Protein AF-0000000075841468 (afdb_homodimer)

Structure (mmCIF, N/CA/C/O backbone):
data_AF-0000000075841468-model_v1
#
loop_
_entity.id
_entity.type
_entity.pdbx_description
1 polymer 'DUF2470 domain-containing protein'
#
loop_
_atom_site.group_PDB
_atom_site.id
_atom_site.type_symbol
_atom_site.label_atom_id
_atom_site.label_alt_id
_atom_site.label_comp_id
_atom_site.label_asym_id
_atom_site.label_entity_id
_atom_site.label_seq_id
_atom_site.pdbx_PDB_ins_code
_atom_site.Cartn_x
_atom_site.Cartn_y
_atom_site.Cartn_z
_atom_site.occupancy
_atom_site.B_iso_or_equiv
_atom_site.auth_seq_id
_atom_site.auth_comp_id
_atom_site.auth_asym_id
_atom_site.auth_atom_id
_atom_site.pdbx_PDB_model_num
ATOM 1 N N . MET A 1 1 ? -6.035 83.438 5.234 1 19.59 1 MET A N 1
ATOM 2 C CA . MET A 1 1 ? -6.145 84.625 6.062 1 19.59 1 MET A CA 1
ATOM 3 C C . MET A 1 1 ? -5.141 84.625 7.211 1 19.59 1 MET A C 1
ATOM 5 O O . MET A 1 1 ? -4.605 83.562 7.535 1 19.59 1 MET A O 1
ATOM 9 N N . PRO A 1 2 ? -5.344 85.375 8.367 1 19.67 2 PRO A N 1
ATOM 10 C CA . PRO A 1 2 ? -4.59 86.125 9.367 1 19.67 2 PRO A CA 1
ATOM 11 C C . PRO A 1 2 ? -3.98 85.25 10.445 1 19.67 2 PRO A C 1
ATOM 13 O O . PRO A 1 2 ? -4.43 84.125 10.641 1 19.67 2 PRO A O 1
ATOM 16 N N . LEU A 1 3 ? -2.938 85.688 11.266 1 21.2 3 LEU A N 1
ATOM 17 C CA . LEU A 1 3 ? -1.653 85.75 11.953 1 21.2 3 LEU A CA 1
ATOM 18 C C . LEU A 1 3 ? -1.825 85.562 13.453 1 21.2 3 LEU A C 1
ATOM 20 O O . LEU A 1 3 ? -0.842 85.375 14.18 1 21.2 3 LEU A O 1
ATOM 24 N N . SER A 1 4 ? -3.162 85.625 14.055 1 18.38 4 SER A N 1
ATOM 25 C CA . SER A 1 4 ? -3.119 86.5 15.219 1 18.38 4 SER A CA 1
ATOM 26 C C . SER A 1 4 ? -2.5 85.812 16.422 1 18.38 4 SER A C 1
ATOM 28 O O . SER A 1 4 ? -2.57 84.625 16.531 1 18.38 4 SER A O 1
ATOM 30 N N . SER A 1 5 ? -1.875 86.438 17.547 1 19.08 5 SER A N 1
ATOM 31 C CA . SER A 1 5 ? -0.773 86.812 18.422 1 19.08 5 SER A CA 1
ATOM 32 C C . SER A 1 5 ? -1.021 86.312 19.844 1 19.08 5 SER A C 1
ATOM 34 O O . SER A 1 5 ? -0.091 86.25 20.656 1 19.08 5 SER A O 1
ATOM 36 N N . ARG A 1 6 ? -2.383 85.938 20.391 1 18.06 6 ARG A N 1
ATOM 37 C CA . ARG A 1 6 ? -2.605 86.75 21.594 1 18.06 6 ARG A CA 1
ATOM 38 C C . ARG A 1 6 ? -1.836 86.188 22.781 1 18.06 6 ARG A C 1
ATOM 40 O O . ARG A 1 6 ? -1.38 85 22.734 1 18.06 6 ARG A O 1
ATOM 47 N N . SER A 1 7 ? -2.465 86 23.969 1 17.06 7 SER A N 1
ATOM 48 C CA . SER A 1 7 ? -2.432 86.812 25.188 1 17.06 7 SER A CA 1
ATOM 49 C C . SER A 1 7 ? -1.701 86.062 26.312 1 17.06 7 SER A C 1
ATOM 51 O O . SER A 1 7 ? -1.437 84.875 26.219 1 17.06 7 SER A O 1
ATOM 53 N N . SER A 1 8 ? -2.049 86.25 27.594 1 16.56 8 SER A N 1
ATOM 54 C CA . SER A 1 8 ? -1.571 87 28.734 1 16.56 8 SER A CA 1
ATOM 55 C C . SER A 1 8 ? -1.191 86.062 29.891 1 16.56 8 SER A C 1
ATOM 57 O O . SER A 1 8 ? -0.739 86.5 30.938 1 16.56 8 SER A O 1
ATOM 59 N N . PHE A 1 9 ? -1.383 84.562 29.75 1 18.42 9 PHE A N 1
ATOM 60 C CA . PHE A 1 9 ? -1.946 84.062 31 1 18.42 9 PHE A CA 1
ATOM 61 C C . PHE A 1 9 ? -0.907 84.125 32.125 1 18.42 9 PHE A C 1
ATOM 63 O O . PHE A 1 9 ? 0.218 83.625 31.953 1 18.42 9 PHE A O 1
ATOM 70 N N . ARG A 1 10 ? -1.26 84.75 33.156 1 16.19 10 ARG A N 1
ATOM 71 C CA . ARG A 1 10 ? -0.688 85.562 34.25 1 16.19 10 ARG A CA 1
ATOM 72 C C . ARG A 1 10 ? 0.078 84.688 35.25 1 16.19 10 ARG A C 1
ATOM 74 O O . ARG A 1 10 ? 1.2 85 35.625 1 16.19 10 ARG A O 1
ATOM 81 N N . ALA A 1 11 ? -0.666 83.625 35.844 1 17.52 11 ALA A N 1
ATOM 82 C CA . ALA A 1 11 ? -0.844 83.938 37.25 1 17.52 11 ALA A CA 1
ATOM 83 C C . ALA A 1 11 ? 0.435 83.625 38.062 1 17.52 11 ALA A C 1
ATOM 85 O O . ALA A 1 11 ? 1.286 82.875 37.625 1 17.52 11 ALA A O 1
ATOM 86 N N . SER A 1 12 ? 0.323 83.875 39.312 1 17.16 12 SER A N 1
ATOM 87 C CA . SER A 1 12 ? 0.896 84.562 40.469 1 17.16 12 SER A CA 1
ATOM 88 C C . SER A 1 12 ? 1.814 83.625 41.281 1 17.16 12 SER A C 1
ATOM 90 O O . SER A 1 12 ? 1.345 82.75 41.969 1 17.16 12 SER A O 1
ATOM 92 N N . ALA A 1 13 ? 2.926 83.312 40.625 1 19.03 13 ALA A N 1
ATOM 93 C CA . ALA A 1 13 ? 3.859 82.188 40.938 1 19.03 13 ALA A CA 1
ATOM 94 C C . ALA A 1 13 ? 4.504 82.438 42.312 1 19.03 13 ALA A C 1
ATOM 96 O O . ALA A 1 13 ? 5.508 81.812 42.625 1 19.03 13 ALA A O 1
ATOM 97 N N . TRP A 1 14 ? 3.631 83.25 43.031 1 15.82 14 TRP A N 1
ATOM 98 C CA . TRP A 1 14 ? 4.535 84 43.906 1 15.82 14 TRP A CA 1
ATOM 99 C C . TRP A 1 14 ? 5.32 83.062 44.812 1 15.82 14 TRP A C 1
ATOM 101 O O . TRP A 1 14 ? 6.332 83.5 45.406 1 15.82 14 TRP A O 1
ATOM 111 N N . LEU A 1 15 ? 4.605 82 45.344 1 18.55 15 LEU A N 1
ATOM 112 C CA . LEU A 1 15 ? 4.566 82 46.812 1 18.55 15 LEU A CA 1
ATOM 113 C C . LEU A 1 15 ? 5.938 81.625 47.375 1 18.55 15 LEU A C 1
ATOM 115 O O . LEU A 1 15 ? 6.547 80.625 47 1 18.55 15 LEU A O 1
ATOM 119 N N . SER A 1 16 ? 6.484 82.5 48.125 1 17.08 16 SER A N 1
ATOM 120 C CA . SER A 1 16 ? 7.738 83.062 48.656 1 17.08 16 SER A CA 1
ATOM 121 C C . SER A 1 16 ? 8.492 82 49.469 1 17.08 16 SER A C 1
ATOM 123 O O . SER A 1 16 ? 7.941 80.938 49.812 1 17.08 16 SER A O 1
ATOM 125 N N . LEU A 1 17 ? 9.086 82.438 50.531 1 17.56 17 LEU A N 1
ATOM 126 C CA . LEU A 1 17 ? 10.484 82.625 50.906 1 17.56 17 LEU A CA 1
ATOM 127 C C . LEU A 1 17 ? 10.922 81.562 51.938 1 17.56 17 LEU A C 1
ATOM 129 O O . LEU A 1 17 ? 12.094 81.25 52 1 17.56 17 LEU A O 1
ATOM 133 N N . LEU A 1 18 ? 9.891 81.125 52.906 1 17.97 18 LEU A N 1
ATOM 134 C CA . LEU A 1 18 ? 10.422 81.375 54.25 1 17.97 18 LEU A CA 1
ATOM 135 C C . LEU A 1 18 ? 11.484 80.312 54.594 1 17.97 18 LEU A C 1
ATOM 137 O O . LEU A 1 18 ? 11.336 79.125 54.281 1 17.97 18 LEU A O 1
ATOM 141 N N . ALA A 1 19 ? 12.539 80.688 55.438 1 17.98 19 ALA A N 1
ATOM 142 C CA . ALA A 1 19 ? 13.969 80.625 55.719 1 17.98 19 ALA A CA 1
ATOM 143 C C . ALA A 1 19 ? 14.258 79.438 56.625 1 17.98 19 ALA A C 1
ATOM 145 O O . ALA A 1 19 ? 15.398 78.938 56.688 1 17.98 19 ALA A O 1
ATOM 146 N N . ALA A 1 20 ? 13.133 78.875 57.438 1 18.38 20 ALA A N 1
ATOM 147 C CA . ALA A 1 20 ? 13.68 78.812 58.781 1 18.38 20 ALA A CA 1
ATOM 148 C C . ALA A 1 20 ? 14.82 77.812 58.875 1 18.38 20 ALA A C 1
ATOM 150 O O . ALA A 1 20 ? 14.836 76.812 58.125 1 18.38 20 ALA A O 1
ATOM 151 N N . ALA A 1 21 ? 15.523 77.875 60.062 1 18.78 21 ALA A N 1
ATOM 152 C CA . ALA A 1 21 ? 16.891 77.812 60.562 1 18.78 21 ALA A CA 1
ATOM 153 C C . ALA A 1 21 ? 17.391 76.375 60.656 1 18.78 21 ALA A C 1
ATOM 155 O O . ALA A 1 21 ? 16.609 75.438 60.562 1 18.78 21 ALA A O 1
ATOM 156 N N . PRO A 1 22 ? 18 76.188 61.875 1 20.28 22 PRO A N 1
ATOM 157 C CA . PRO A 1 22 ? 19.406 75.75 62 1 20.28 22 PRO A CA 1
ATOM 158 C C . PRO A 1 22 ? 19.562 74.25 62.156 1 20.28 22 PRO A C 1
ATOM 160 O O . PRO A 1 22 ? 20.656 73.688 61.969 1 20.28 22 PRO A O 1
ATOM 163 N N . LEU A 1 23 ? 18.359 73.5 62.312 1 20.08 23 LEU A N 1
ATOM 164 C CA . LEU A 1 23 ? 18.531 72.625 63.438 1 20.08 23 LEU A CA 1
ATOM 165 C C . LEU A 1 23 ? 19.812 71.75 63.281 1 20.08 23 LEU A C 1
ATOM 167 O O . LEU A 1 23 ? 20.188 71.438 62.156 1 20.08 23 LEU A O 1
ATOM 171 N N . ASP A 1 24 ? 20.359 71.438 64.438 1 19.44 24 ASP A N 1
ATOM 172 C CA . ASP A 1 24 ? 21.625 71 65.062 1 19.44 24 ASP A CA 1
ATOM 173 C C . ASP A 1 24 ? 22.156 69.75 64.438 1 19.44 24 ASP A C 1
ATOM 175 O O . ASP A 1 24 ? 21.438 69.062 63.719 1 19.44 24 ASP A O 1
ATOM 179 N N . ALA A 1 25 ? 22.453 68.875 65.5 1 22.12 25 ALA A N 1
ATOM 180 C CA . ALA A 1 25 ? 23.797 68.438 65.812 1 22.12 25 ALA A CA 1
ATOM 181 C C . ALA A 1 25 ? 24.156 67.125 65 1 22.12 25 ALA A C 1
ATOM 183 O O . ALA A 1 25 ? 25.234 67.062 64.438 1 22.12 25 ALA A O 1
ATOM 184 N N . LEU A 1 26 ? 23.359 66.188 65.312 1 25.66 26 LEU A N 1
ATOM 185 C CA . LEU A 1 26 ? 24 65 65.938 1 25.66 26 LEU A CA 1
ATOM 186 C C . LEU A 1 26 ? 24.641 64.125 64.875 1 25.66 26 LEU A C 1
ATOM 188 O O . LEU A 1 26 ? 24.047 63.938 63.781 1 25.66 26 LEU A O 1
ATOM 192 N N . GLN A 1 27 ? 25.812 64 65 1 23.22 27 GLN A N 1
ATOM 193 C CA . GLN A 1 27 ? 26.875 63.438 64.188 1 23.22 27 GLN A CA 1
ATOM 194 C C . GLN A 1 27 ? 26.453 62.125 63.562 1 23.22 27 GLN A C 1
ATOM 196 O O . GLN A 1 27 ? 25.547 61.469 64.062 1 23.22 27 GLN A O 1
ATOM 201 N N . HIS A 1 28 ? 27.125 61.719 62.531 1 24.34 28 HIS A N 1
ATOM 202 C CA . HIS A 1 28 ? 27.203 60.938 61.281 1 24.34 28 HIS A CA 1
ATOM 203 C C . HIS A 1 28 ? 27.422 59.469 61.562 1 24.34 28 HIS A C 1
ATOM 205 O O . HIS A 1 28 ? 28.438 59.062 62.125 1 24.34 28 HIS A O 1
ATOM 211 N N . SER A 1 29 ? 26.344 59 62.25 1 22.75 29 SER A N 1
ATOM 212 C CA . SER A 1 29 ? 26.672 57.625 62.656 1 22.75 29 SER A CA 1
ATOM 213 C C . SER A 1 29 ? 27.438 56.906 61.531 1 22.75 29 SER A C 1
ATOM 215 O O . SER A 1 29 ? 27.516 57.406 60.406 1 22.75 29 SER A O 1
ATOM 217 N N . PRO A 1 30 ? 26.938 55.688 61.406 1 30.92 30 PRO A N 1
ATOM 218 C CA . PRO A 1 30 ? 27.656 54.406 61.375 1 30.92 30 PRO A CA 1
ATOM 219 C C . PRO A 1 30 ? 28.078 54 59.969 1 30.92 30 PRO A C 1
ATOM 221 O O . PRO A 1 30 ? 28.859 53.062 59.812 1 30.92 30 PRO A O 1
ATOM 224 N N . ARG A 1 31 ? 28.188 54.5 58.906 1 29.86 31 ARG A N 1
ATOM 225 C CA . ARG A 1 31 ? 27.516 53.719 57.844 1 29.86 31 ARG A CA 1
ATOM 226 C C . ARG A 1 31 ? 28.375 52.531 57.406 1 29.86 31 ARG A C 1
ATOM 228 O O . ARG A 1 31 ? 29.547 52.719 57.062 1 29.86 31 ARG A O 1
ATOM 235 N N . PRO A 1 32 ? 28 51.438 57.719 1 29.44 32 PRO A N 1
ATOM 236 C CA . PRO A 1 32 ? 28.875 50.312 57.406 1 29.44 32 PRO A CA 1
ATOM 237 C C . PRO A 1 32 ? 29.25 50.281 55.938 1 29.44 32 PRO A C 1
ATOM 239 O O . PRO A 1 32 ? 28.5 50.75 55.062 1 29.44 32 PRO A O 1
ATOM 242 N N . ALA A 1 33 ? 30.516 50.312 55.625 1 31.67 33 ALA A N 1
ATOM 243 C CA . ALA A 1 33 ? 31.125 50.312 54.312 1 31.67 33 ALA A CA 1
ATOM 244 C C . ALA A 1 33 ? 30.438 49.312 53.375 1 31.67 33 ALA A C 1
ATOM 246 O O . ALA A 1 33 ? 30.344 48.125 53.688 1 31.67 33 ALA A O 1
ATOM 247 N N . THR A 1 34 ? 29.328 49.656 52.812 1 27.55 34 THR A N 1
ATOM 248 C CA . THR A 1 34 ? 28.719 48.75 51.875 1 27.55 34 THR A CA 1
ATOM 249 C C . THR A 1 34 ? 29.734 48.219 50.875 1 27.55 34 THR A C 1
ATOM 251 O O . THR A 1 34 ? 30.375 49.031 50.188 1 27.55 34 THR A O 1
ATOM 254 N N . ARG A 1 35 ? 30.359 47.188 51.062 1 32.25 35 ARG A N 1
ATOM 255 C CA . ARG A 1 35 ? 31.234 46.562 50.094 1 32.25 35 ARG A CA 1
ATOM 256 C C . ARG A 1 35 ? 30.594 46.594 48.688 1 32.25 35 ARG A C 1
ATOM 258 O O . ARG A 1 35 ? 29.516 46.031 48.5 1 32.25 35 ARG A O 1
ATOM 265 N N . ILE A 1 36 ? 30.797 47.625 47.938 1 32.28 36 ILE A N 1
ATOM 266 C CA . ILE A 1 36 ? 30.297 47.656 46.562 1 32.28 36 ILE A CA 1
ATOM 267 C C . ILE A 1 36 ? 30.672 46.375 45.844 1 32.28 36 ILE A C 1
ATOM 269 O O . ILE A 1 36 ? 31.859 46.062 45.75 1 32.28 36 ILE A O 1
ATOM 273 N N . ALA A 1 37 ? 29.859 45.406 45.906 1 36.47 37 ALA A N 1
ATOM 274 C CA . ALA A 1 37 ? 30.078 44.219 45.094 1 36.47 37 ALA A CA 1
ATOM 275 C C . ALA A 1 37 ? 30.469 44.625 43.656 1 36.47 37 ALA A C 1
ATOM 277 O O . ALA A 1 37 ? 30.031 45.656 43.156 1 36.47 37 ALA A O 1
ATOM 278 N N . PRO A 1 38 ? 31.688 44.25 43.219 1 35.31 38 PRO A N 1
ATOM 279 C CA . PRO A 1 38 ? 32.031 44.625 41.844 1 35.31 38 PRO A CA 1
ATOM 280 C C . PRO A 1 38 ? 30.844 44.562 40.875 1 35.31 38 PRO A C 1
ATOM 282 O O . PRO A 1 38 ? 29.891 43.812 41.125 1 35.31 38 PRO A O 1
ATOM 285 N N . PRO A 1 39 ? 30.578 45.719 40.25 1 30.16 39 PRO A N 1
ATOM 286 C CA . PRO A 1 39 ? 29.422 45.562 39.375 1 30.16 39 PRO A CA 1
ATOM 287 C C . PRO A 1 39 ? 29.406 44.219 38.656 1 30.16 39 PRO A C 1
ATOM 289 O O . PRO A 1 39 ? 30.469 43.656 38.344 1 30.16 39 PRO A O 1
ATOM 292 N N . ARG A 1 40 ? 28.547 43.312 39.094 1 31.27 40 ARG A N 1
ATOM 293 C CA . ARG A 1 40 ? 28.344 42.125 38.25 1 31.27 40 ARG A CA 1
ATOM 294 C C . ARG A 1 40 ? 28.312 42.5 36.781 1 31.27 40 ARG A C 1
ATOM 296 O O . ARG A 1 40 ? 27.594 43.406 36.375 1 31.27 40 ARG A O 1
ATOM 303 N N . CYS A 1 41 ? 29.422 42.312 36.031 1 30.8 41 CYS A N 1
ATOM 304 C CA . CYS A 1 41 ? 29.281 42.375 34.594 1 30.8 41 CYS A CA 1
ATOM 305 C C . CYS A 1 41 ? 27.953 41.75 34.156 1 30.8 41 CYS A C 1
ATOM 307 O O . CYS A 1 41 ? 27.75 40.562 34.312 1 30.8 41 CYS A O 1
ATOM 309 N N . VAL A 1 42 ? 26.891 42.562 34.5 1 31.8 42 VAL A N 1
ATOM 310 C CA . VAL A 1 42 ? 25.734 41.969 33.781 1 31.8 42 VAL A CA 1
ATOM 311 C C . VAL A 1 42 ? 26.156 41.531 32.375 1 31.8 42 VAL A C 1
ATOM 313 O O . VAL A 1 42 ? 26.5 42.375 31.547 1 31.8 42 VAL A O 1
ATOM 316 N N . ALA A 1 43 ? 26.906 40.469 32.281 1 35.09 43 ALA A N 1
ATOM 317 C CA . ALA A 1 43 ? 26.859 39.969 30.906 1 35.09 43 ALA A CA 1
ATOM 318 C C . ALA A 1 43 ? 25.484 40.219 30.281 1 35.09 43 ALA A C 1
ATOM 320 O O . ALA A 1 43 ? 24.453 39.844 30.844 1 35.09 43 ALA A O 1
ATOM 321 N N . ALA A 1 44 ? 25.406 41.375 29.562 1 31.86 44 ALA A N 1
ATOM 322 C CA . ALA A 1 44 ? 24.234 41.438 28.688 1 31.86 44 ALA A CA 1
ATOM 323 C C . ALA A 1 44 ? 23.844 40.062 28.203 1 31.86 44 ALA A C 1
ATOM 325 O O . ALA A 1 44 ? 24.688 39.312 27.672 1 31.86 44 ALA A O 1
ATOM 326 N N . ALA A 1 45 ? 22.938 39.469 28.922 1 33.59 45 ALA A N 1
ATOM 327 C CA . ALA A 1 45 ? 22.328 38.375 28.188 1 33.59 45 ALA A CA 1
ATOM 328 C C . ALA A 1 45 ? 22.234 38.688 26.703 1 33.59 45 ALA A C 1
ATOM 330 O O . ALA A 1 45 ? 21.594 39.688 26.312 1 33.59 45 ALA A O 1
ATOM 331 N N . ALA A 1 46 ? 23.344 38.594 25.938 1 34.78 46 ALA A N 1
ATOM 332 C CA . ALA A 1 46 ? 23.031 38.656 24.516 1 34.78 46 ALA A CA 1
ATOM 333 C C . ALA A 1 46 ? 21.625 38.156 24.25 1 34.78 46 ALA A C 1
ATOM 335 O O . ALA A 1 46 ? 21.281 37 24.609 1 34.78 46 ALA A O 1
ATOM 336 N N . ALA A 1 47 ? 20.672 39.156 24.328 1 35.84 47 ALA A N 1
ATOM 337 C CA . ALA A 1 47 ? 19.391 38.75 23.766 1 35.84 47 ALA A CA 1
ATOM 338 C C . ALA A 1 47 ? 19.578 37.75 22.625 1 35.84 47 ALA A C 1
ATOM 340 O O . ALA A 1 47 ? 20.516 37.875 21.828 1 35.84 47 ALA A O 1
ATOM 341 N N . ALA A 1 48 ? 19.219 36.594 22.891 1 38.94 48 ALA A N 1
ATOM 342 C CA . ALA A 1 48 ? 19.141 35.719 21.734 1 38.94 48 ALA A CA 1
ATOM 343 C C . ALA A 1 48 ? 18.719 36.5 20.484 1 38.94 48 ALA A C 1
ATOM 345 O O . ALA A 1 48 ? 17.844 37.375 20.562 1 38.94 48 ALA A O 1
ATOM 346 N N . PRO A 1 49 ? 19.672 36.906 19.5 1 35.09 49 PRO A N 1
ATOM 347 C CA . PRO A 1 49 ? 19.125 37.594 18.344 1 35.09 49 PRO A CA 1
ATOM 348 C C . PRO A 1 49 ? 17.641 37.281 18.109 1 35.09 49 PRO A C 1
ATOM 350 O O . PRO A 1 49 ? 17.188 36.188 18.438 1 35.09 49 PRO A O 1
ATOM 353 N N . SER A 1 50 ? 16.797 38.219 18.297 1 37.72 50 SER A N 1
ATOM 354 C CA . SER A 1 50 ? 15.43 38.125 17.797 1 37.72 50 SER A CA 1
ATOM 355 C C . SER A 1 50 ? 15.344 37.219 16.578 1 37.72 50 SER A C 1
ATOM 357 O O . SER A 1 50 ? 16.156 37.312 15.664 1 37.72 50 SER A O 1
ATOM 359 N N . ALA A 1 51 ? 14.852 36 16.594 1 46.56 51 ALA A N 1
ATOM 360 C CA . ALA A 1 51 ? 14.602 35.094 15.477 1 46.56 51 ALA A CA 1
ATOM 361 C C . ALA A 1 51 ? 14.258 35.875 14.211 1 46.56 51 ALA A C 1
ATOM 363 O O . ALA A 1 51 ? 13.211 36.5 14.133 1 46.56 51 ALA A O 1
ATOM 364 N N . LEU A 1 52 ? 15.172 36.594 13.508 1 48.78 52 LEU A N 1
ATOM 365 C CA . LEU A 1 52 ? 14.961 37.156 12.18 1 48.78 52 LEU A CA 1
ATOM 366 C C . LEU A 1 52 ? 14.047 36.25 11.344 1 48.78 52 LEU A C 1
ATOM 368 O O . LEU A 1 52 ? 14.219 35.031 11.336 1 48.78 52 LEU A O 1
ATOM 372 N N . PRO A 1 53 ? 12.914 36.875 10.906 1 57.22 53 PRO A N 1
ATOM 373 C CA . PRO A 1 53 ? 11.938 36.188 10.047 1 57.22 53 PRO A CA 1
ATOM 374 C C . PRO A 1 53 ? 12.586 35.531 8.828 1 57.22 53 PRO A C 1
ATOM 376 O O . PRO A 1 53 ? 13.594 36.031 8.312 1 57.22 53 PRO A O 1
ATOM 379 N N . TRP A 1 54 ? 12.664 34.25 8.828 1 67 54 TRP A N 1
ATOM 380 C CA . TRP A 1 54 ? 13.062 33.594 7.594 1 67 54 TRP A CA 1
ATOM 381 C C . TRP A 1 54 ? 12.359 34.188 6.387 1 67 54 TRP A C 1
ATOM 383 O O . TRP A 1 54 ? 11.125 34.312 6.367 1 67 54 TRP A O 1
ATOM 393 N N . GLY A 1 55 ? 13.141 35.188 5.73 1 61.09 55 GLY A N 1
ATOM 394 C CA . GLY A 1 55 ? 12.594 35.969 4.621 1 61.09 55 GLY A CA 1
ATOM 395 C C . GLY A 1 55 ? 11.695 35.125 3.715 1 61.09 55 GLY A C 1
ATOM 396 O O . GLY A 1 55 ? 10.719 35.656 3.16 1 61.09 55 GLY A O 1
ATOM 397 N N . ASP A 1 56 ? 11.938 33.812 3.607 1 66.56 56 ASP A N 1
ATOM 398 C CA . ASP A 1 56 ? 11.172 33.031 2.645 1 66.56 56 ASP A CA 1
ATOM 399 C C . ASP A 1 56 ? 10.172 32.125 3.352 1 66.56 56 ASP A C 1
ATOM 401 O O . ASP A 1 56 ? 9.461 31.359 2.703 1 66.56 56 ASP A O 1
ATOM 405 N N . LEU A 1 57 ? 10.18 32.344 4.648 1 76.88 57 LEU A N 1
ATOM 406 C CA . LEU A 1 57 ? 9.312 31.406 5.379 1 76.88 57 LEU A CA 1
ATOM 407 C C . LEU A 1 57 ? 8.273 32.156 6.199 1 76.88 57 LEU A C 1
ATOM 409 O O . LEU A 1 57 ? 8.5 33.312 6.578 1 76.88 57 LEU A O 1
ATOM 413 N N . ALA A 1 58 ? 7.145 31.5 6.195 1 69.69 58 ALA A N 1
ATOM 414 C CA . ALA A 1 58 ? 6.051 32.062 6.984 1 69.69 58 ALA A CA 1
ATOM 415 C C . ALA A 1 58 ? 5.875 31.297 8.297 1 69.69 58 ALA A C 1
ATOM 417 O O . ALA A 1 58 ? 5.992 30.078 8.336 1 69.69 58 ALA A O 1
ATOM 418 N N . ASP A 1 59 ? 5.691 32.031 9.391 1 65.5 59 ASP A N 1
ATOM 419 C CA . ASP A 1 59 ? 5.473 31.484 10.727 1 65.5 59 ASP A CA 1
ATOM 420 C C . ASP A 1 59 ? 4.105 30.797 10.812 1 65.5 59 ASP A C 1
ATOM 422 O O . ASP A 1 59 ? 3.961 29.781 11.484 1 65.5 59 ASP A O 1
ATOM 426 N N . ASN A 1 60 ? 3.166 31.469 10.25 1 65.94 60 ASN A N 1
ATOM 427 C CA . ASN A 1 60 ? 1.843 30.844 10.203 1 65.94 60 ASN A CA 1
ATOM 428 C C . ASN A 1 60 ? 1.638 30.047 8.922 1 65.94 60 ASN A C 1
ATOM 430 O O . ASN A 1 60 ? 1.055 30.547 7.961 1 65.94 60 ASN A O 1
ATOM 434 N N . ALA A 1 61 ? 2.076 28.844 9.039 1 75.12 61 ALA A N 1
ATOM 435 C CA . ALA A 1 61 ? 2.184 28.047 7.812 1 75.12 61 ALA A CA 1
ATOM 436 C C . ALA A 1 61 ? 0.812 27.562 7.355 1 75.12 61 ALA A C 1
ATOM 438 O O . ALA A 1 61 ? 0.049 27 8.141 1 75.12 61 ALA A O 1
ATOM 439 N N . LEU A 1 62 ? 0.559 28.078 6.176 1 85.56 62 LEU A N 1
ATOM 440 C CA . LEU A 1 62 ? -0.66 27.625 5.512 1 85.56 62 LEU A CA 1
ATOM 441 C C . LEU A 1 62 ? -0.56 26.156 5.129 1 85.56 62 LEU A C 1
ATOM 443 O O . LEU A 1 62 ? 0.542 25.625 4.973 1 85.56 62 LEU A O 1
ATOM 447 N N . ARG A 1 63 ? -1.696 25.531 5.164 1 90.75 63 ARG A N 1
ATOM 448 C CA . ARG A 1 63 ? -1.806 24.141 4.746 1 90.75 63 ARG A CA 1
ATOM 449 C C . ARG A 1 63 ? -2.863 23.969 3.66 1 90.75 63 ARG A C 1
ATOM 451 O O . ARG A 1 63 ? -3.732 24.828 3.498 1 90.75 63 ARG A O 1
ATOM 458 N N . LEU A 1 64 ? -2.664 22.906 2.963 1 94.62 64 LEU A N 1
ATOM 459 C CA . LEU A 1 64 ? -3.748 22.516 2.066 1 94.62 64 LEU A CA 1
ATOM 460 C C . LEU A 1 64 ? -5.047 22.312 2.842 1 94.62 64 LEU A C 1
ATOM 462 O O . LEU A 1 64 ? -5.027 21.797 3.965 1 94.62 64 LEU A O 1
ATOM 466 N N . THR A 1 65 ? -6.156 22.734 2.182 1 95.62 65 THR A N 1
ATOM 467 C CA . THR A 1 65 ? -7.438 22.359 2.766 1 95.62 65 THR A CA 1
ATOM 468 C C . THR A 1 65 ? -7.594 20.844 2.775 1 95.62 65 THR A C 1
ATOM 470 O O . THR A 1 65 ? -6.879 20.125 2.061 1 95.62 65 THR A O 1
ATOM 473 N N . ASP A 1 66 ? -8.508 20.328 3.553 1 97 66 ASP A N 1
ATOM 474 C CA . ASP A 1 66 ? -8.773 18.891 3.576 1 97 66 ASP A CA 1
ATOM 475 C C . ASP A 1 66 ? -9.18 18.391 2.193 1 97 66 ASP A C 1
ATOM 477 O O . ASP A 1 66 ? -8.789 17.297 1.786 1 97 66 ASP A O 1
ATOM 481 N N . ALA A 1 67 ? -9.938 19.172 1.49 1 98.12 67 ALA A N 1
ATOM 482 C CA . ALA A 1 67 ? -10.359 18.812 0.142 1 98.12 67 ALA A CA 1
ATOM 483 C C . ALA A 1 67 ? -9.172 18.703 -0.804 1 98.12 67 ALA A C 1
ATOM 485 O O . ALA A 1 67 ? -9.07 17.766 -1.59 1 98.12 67 ALA A O 1
ATOM 486 N N . GLN A 1 68 ? -8.281 19.672 -0.68 1 97.25 68 GLN A N 1
ATOM 487 C CA . GLN A 1 68 ? -7.082 19.656 -1.514 1 97.25 68 GLN A CA 1
ATOM 488 C C . GLN A 1 68 ? -6.184 18.469 -1.174 1 97.25 68 GLN A C 1
ATOM 490 O O . GLN A 1 68 ? -5.617 17.844 -2.066 1 97.25 68 GLN A O 1
ATOM 495 N N . LEU A 1 69 ? -6.07 18.219 0.068 1 97.06 69 LEU A N 1
ATOM 496 C CA . LEU A 1 69 ? -5.301 17.062 0.505 1 97.06 69 LEU A CA 1
ATOM 497 C C . LEU A 1 69 ? -5.922 15.773 -0.023 1 97.06 69 LEU A C 1
ATOM 499 O O . LEU A 1 69 ? -5.215 14.906 -0.548 1 97.06 69 LEU A O 1
ATOM 503 N N . THR A 1 70 ? -7.199 15.672 0.054 1 98.19 70 THR A N 1
ATOM 504 C CA . THR A 1 70 ? -7.918 14.492 -0.418 1 98.19 70 THR A CA 1
ATOM 505 C C . THR A 1 70 ? -7.676 14.273 -1.907 1 98.19 70 THR A C 1
ATOM 507 O O . THR A 1 70 ? -7.309 13.172 -2.324 1 98.19 70 THR A O 1
ATOM 510 N N . ARG A 1 71 ? -7.832 15.32 -2.639 1 98 71 ARG A N 1
ATOM 511 C CA . ARG A 1 71 ? -7.617 15.219 -4.078 1 98 71 ARG A CA 1
ATOM 512 C C . ARG A 1 71 ? -6.18 14.82 -4.391 1 98 71 ARG A C 1
ATOM 514 O O . ARG A 1 71 ? -5.934 14.031 -5.309 1 98 71 ARG A O 1
ATOM 521 N N . THR A 1 72 ? -5.234 15.367 -3.67 1 97.12 72 THR A N 1
ATOM 522 C CA . THR A 1 72 ? -3.824 15.055 -3.873 1 97.12 72 THR A CA 1
ATOM 523 C C . THR A 1 72 ? -3.564 13.57 -3.65 1 97.12 72 THR A C 1
ATOM 525 O O . THR A 1 72 ? -2.914 12.914 -4.473 1 97.12 72 THR A O 1
ATOM 528 N N . VAL A 1 73 ? -4.113 13.008 -2.6 1 97.44 73 VAL A N 1
ATOM 529 C CA . VAL A 1 73 ? -3.916 11.602 -2.279 1 97.44 73 VAL A CA 1
ATOM 530 C C . VAL A 1 73 ? -4.492 10.734 -3.393 1 97.44 73 VAL A C 1
ATOM 532 O O . VAL A 1 73 ? -3.822 9.82 -3.885 1 97.44 73 VAL A O 1
ATOM 535 N N . VAL A 1 74 ? -5.672 11.016 -3.811 1 98.12 74 VAL A N 1
ATOM 536 C CA . VAL A 1 74 ? -6.359 10.211 -4.816 1 98.12 74 VAL A CA 1
ATOM 537 C C . VAL A 1 74 ? -5.609 10.289 -6.145 1 98.12 74 VAL A C 1
ATOM 539 O O . VAL A 1 74 ? -5.484 9.289 -6.855 1 98.12 74 VAL A O 1
ATOM 542 N N . ASP A 1 75 ? -5.035 11.414 -6.395 1 95.88 75 ASP A N 1
ATOM 543 C CA . ASP A 1 75 ? -4.422 11.633 -7.699 1 95.88 75 ASP A CA 1
ATOM 544 C C . ASP A 1 75 ? -3.023 11.023 -7.762 1 95.88 75 ASP A C 1
ATOM 546 O O . ASP A 1 75 ? -2.547 10.664 -8.844 1 95.88 75 ASP A O 1
ATOM 550 N N . VAL A 1 76 ? -2.355 10.906 -6.656 1 94.25 76 VAL A N 1
ATOM 551 C CA . VAL A 1 76 ? -0.977 10.43 -6.711 1 94.25 76 VAL A CA 1
ATOM 552 C C . VAL A 1 76 ? -0.953 8.906 -6.699 1 94.25 76 VAL A C 1
ATOM 554 O O . VAL A 1 76 ? 0.076 8.297 -6.992 1 94.25 76 VAL A O 1
ATOM 557 N N . CYS A 1 77 ? -2.051 8.297 -6.336 1 95.44 77 CYS A N 1
ATOM 558 C CA . CYS A 1 77 ? -2.143 6.84 -6.309 1 95.44 77 CYS A CA 1
ATOM 559 C C . CYS A 1 77 ? -2.66 6.301 -7.637 1 95.44 77 CYS A C 1
ATOM 561 O O . CYS A 1 77 ? -3.301 7.027 -8.398 1 95.44 77 CYS A O 1
ATOM 563 N N . SER A 1 78 ? -2.309 5.043 -7.91 1 95.44 78 SER A N 1
ATOM 564 C CA . SER A 1 78 ? -2.777 4.406 -9.133 1 95.44 78 SER A CA 1
ATOM 565 C C . SER A 1 78 ? -3.514 3.104 -8.836 1 95.44 78 SER A C 1
ATOM 567 O O . SER A 1 78 ? -4.051 2.465 -9.742 1 95.44 78 SER A O 1
ATOM 569 N N . GLN A 1 79 ? -3.436 2.674 -7.625 1 96.44 79 GLN A N 1
ATOM 570 C CA . GLN A 1 79 ? -4.168 1.513 -7.133 1 96.44 79 GLN A CA 1
ATOM 571 C C . GLN A 1 79 ? -4.824 1.809 -5.789 1 96.44 79 GLN A C 1
ATOM 573 O O . GLN A 1 79 ? -4.355 2.662 -5.035 1 96.44 79 GLN A O 1
ATOM 578 N N . GLY A 1 80 ? -5.867 1.174 -5.531 1 98 80 GLY A N 1
ATOM 579 C CA . GLY A 1 80 ? -6.586 1.306 -4.273 1 98 80 GLY A CA 1
ATOM 580 C C . GLY A 1 80 ? -7.375 0.064 -3.906 1 98 80 GLY A C 1
ATOM 581 O O . GLY A 1 80 ? -7.348 -0.934 -4.629 1 98 80 GLY A O 1
ATOM 582 N N . THR A 1 81 ? -7.98 0.122 -2.76 1 98.69 81 THR A N 1
ATOM 583 C CA . THR A 1 81 ? -8.773 -0.992 -2.248 1 98.69 81 THR A CA 1
ATOM 584 C C . THR A 1 81 ? -10.258 -0.752 -2.482 1 98.69 81 THR A C 1
ATOM 586 O O . THR A 1 81 ? -10.844 0.17 -1.909 1 98.69 81 THR A O 1
ATOM 589 N N . LEU A 1 82 ? -10.844 -1.558 -3.309 1 98.81 82 LEU A N 1
ATOM 590 C CA . LEU A 1 82 ? -12.289 -1.552 -3.49 1 98.81 82 LEU A CA 1
ATOM 591 C C . LEU A 1 82 ? -12.977 -2.438 -2.453 1 98.81 82 LEU A C 1
ATOM 593 O O . LEU A 1 82 ? -12.664 -3.625 -2.346 1 98.81 82 LEU A O 1
ATOM 597 N N . CYS A 1 83 ? -13.844 -1.862 -1.69 1 98.5 83 CYS A N 1
ATOM 598 C CA . CYS A 1 83 ? -14.562 -2.58 -0.646 1 98.5 83 CYS A CA 1
ATOM 599 C C . CYS A 1 83 ? -16.031 -2.738 -1.012 1 98.5 83 CYS A C 1
ATOM 601 O O . CYS A 1 83 ? -16.75 -1.746 -1.16 1 98.5 83 CYS A O 1
ATOM 603 N N . THR A 1 84 ? -16.406 -3.92 -1.119 1 97.06 84 THR A N 1
ATOM 604 C CA . THR A 1 84 ? -17.781 -4.258 -1.502 1 97.06 84 THR A CA 1
ATOM 605 C C . THR A 1 84 ? -18.406 -5.195 -0.475 1 97.06 84 THR A C 1
ATOM 607 O O . THR A 1 84 ? -17.719 -5.719 0.404 1 97.06 84 THR A O 1
ATOM 610 N N . THR A 1 85 ? -19.75 -5.344 -0.562 1 94.88 85 THR A N 1
ATOM 611 C CA . THR A 1 85 ? -20.484 -6.188 0.373 1 94.88 85 THR A CA 1
ATOM 612 C C . THR A 1 85 ? -20.828 -7.531 -0.264 1 94.88 85 THR A C 1
ATOM 614 O O . THR A 1 85 ? -21.328 -7.582 -1.39 1 94.88 85 THR A O 1
ATOM 617 N N . LEU A 1 86 ? -20.484 -8.547 0.505 1 93.12 86 LEU A N 1
ATOM 618 C CA . LEU A 1 86 ? -20.828 -9.891 0.052 1 93.12 86 LEU A CA 1
ATOM 619 C C . LEU A 1 86 ? -22.328 -10.133 0.196 1 93.12 86 LEU A C 1
ATOM 621 O O . LEU A 1 86 ? -22.953 -9.695 1.173 1 93.12 86 LEU A O 1
ATOM 625 N N . GLU A 1 87 ? -22.953 -10.836 -0.757 1 83.38 87 GLU A N 1
ATOM 626 C CA . GLU A 1 87 ? -24.391 -11.133 -0.703 1 83.38 87 GLU A CA 1
ATOM 627 C C . GLU A 1 87 ? -24.625 -12.625 -0.501 1 83.38 87 GLU A C 1
ATOM 629 O O . GLU A 1 87 ? -25.766 -13.055 -0.298 1 83.38 87 GLU A O 1
ATOM 634 N N . ALA A 1 88 ? -23.578 -13.336 -0.562 1 72.94 88 ALA A N 1
ATOM 635 C CA . ALA A 1 88 ? -23.828 -14.766 -0.38 1 72.94 88 ALA A CA 1
ATOM 636 C C . ALA A 1 88 ? -24.406 -15.047 1.003 1 72.94 88 ALA A C 1
ATOM 638 O O . ALA A 1 88 ? -24.094 -14.344 1.968 1 72.94 88 ALA A O 1
ATOM 639 N N . ALA A 1 89 ? -25.344 -15.898 1.033 1 62.75 89 ALA A N 1
ATOM 640 C CA . ALA A 1 89 ? -26.203 -16.188 2.166 1 62.75 89 ALA A CA 1
ATOM 641 C C . ALA A 1 89 ? -25.406 -16.297 3.463 1 62.75 89 ALA A C 1
ATOM 643 O O . ALA A 1 89 ? -25.766 -15.664 4.465 1 62.75 89 ALA A O 1
ATOM 644 N N . GLU A 1 90 ? -24.375 -17.094 3.543 1 67.12 90 GLU A N 1
ATOM 645 C CA . GLU A 1 90 ? -23.672 -17.312 4.805 1 67.12 90 GLU A CA 1
ATOM 646 C C . GLU A 1 90 ? -22.75 -16.156 5.145 1 67.12 90 GLU A C 1
ATOM 648 O O . GLU A 1 90 ? -22.25 -16.062 6.266 1 67.12 90 GLU A O 1
ATOM 653 N N . LEU A 1 91 ? -22.75 -15.148 4.184 1 70 91 LEU A N 1
ATOM 654 C CA . LEU A 1 91 ? -21.797 -14.07 4.391 1 70 91 LEU A CA 1
ATOM 655 C C . LEU A 1 91 ? -22.453 -12.703 4.199 1 70 91 LEU A C 1
ATOM 657 O O . LEU A 1 91 ? -21.766 -11.711 3.963 1 70 91 LEU A O 1
ATOM 661 N N . GLU A 1 92 ? -23.703 -12.797 4.277 1 72.19 92 GLU A N 1
ATOM 662 C CA . GLU A 1 92 ? -24.422 -11.578 3.92 1 72.19 92 GLU A CA 1
ATOM 663 C C . GLU A 1 92 ? -24 -10.414 4.805 1 72.19 92 GLU A C 1
ATOM 665 O O . GLU A 1 92 ? -23.969 -10.539 6.031 1 72.19 92 GLU A O 1
ATOM 670 N N . GLY A 1 93 ? -23.562 -9.406 4.148 1 82.75 93 GLY A N 1
ATOM 671 C CA . GLY A 1 93 ? -23.219 -8.164 4.832 1 82.75 93 GLY A CA 1
ATOM 672 C C . GLY A 1 93 ? -21.75 -8.031 5.133 1 82.75 93 GLY A C 1
ATOM 673 O O . GLY A 1 93 ? -21.281 -6.945 5.492 1 82.75 93 GLY A O 1
ATOM 674 N N . ALA A 1 94 ? -21.016 -9.109 4.895 1 92.12 94 ALA A N 1
ATOM 675 C CA . ALA A 1 94 ? -19.578 -9.039 5.137 1 92.12 94 ALA A CA 1
ATOM 676 C C . ALA A 1 94 ? -18.875 -8.203 4.066 1 92.12 94 ALA A C 1
ATOM 678 O O . ALA A 1 94 ? -19.391 -8.07 2.951 1 92.12 94 ALA A O 1
ATOM 679 N N . ILE A 1 95 ? -17.812 -7.609 4.453 1 96.69 95 ILE A N 1
ATOM 680 C CA . ILE A 1 95 ? -17.094 -6.711 3.555 1 96.69 95 ILE A CA 1
ATOM 681 C C . ILE A 1 95 ? -15.984 -7.473 2.838 1 96.69 95 ILE A C 1
ATOM 683 O O . ILE A 1 95 ? -15.195 -8.188 3.473 1 96.69 95 ILE A O 1
ATOM 687 N N . PHE A 1 96 ? -15.969 -7.383 1.562 1 97 96 PHE A N 1
ATOM 688 C CA . PHE A 1 96 ? -14.93 -7.953 0.713 1 97 96 PHE A CA 1
ATOM 689 C C . PHE A 1 96 ? -14.086 -6.852 0.077 1 97 96 PHE A C 1
ATOM 691 O O . PHE A 1 96 ? -14.625 -5.855 -0.408 1 97 96 PHE A O 1
ATOM 698 N N . SER A 1 97 ? -12.766 -7.102 0.095 1 98.19 97 SER A N 1
ATOM 699 C CA . SER A 1 97 ? -11.875 -6.086 -0.459 1 98.19 97 SER A CA 1
ATOM 700 C C . SER A 1 97 ? -11.008 -6.66 -1.571 1 98.19 97 SER A C 1
ATOM 702 O O . SER A 1 97 ? -10.656 -7.844 -1.541 1 98.19 97 SER A O 1
ATOM 704 N N . SER A 1 98 ? -10.703 -5.879 -2.498 1 97.38 98 SER A N 1
ATOM 705 C CA . SER A 1 98 ? -9.781 -6.191 -3.584 1 97.38 98 SER A CA 1
ATOM 706 C C . SER A 1 98 ? -8.93 -4.98 -3.947 1 97.38 98 SER A C 1
ATOM 708 O O . SER A 1 98 ? -9.32 -3.838 -3.699 1 97.38 98 SER A O 1
ATOM 710 N N . CYS A 1 99 ? -7.773 -5.234 -4.465 1 96.88 99 CYS A N 1
ATOM 711 C CA . CYS A 1 99 ? -6.906 -4.172 -4.961 1 96.88 99 CYS A CA 1
ATOM 712 C C . CYS A 1 99 ? -7.121 -3.941 -6.453 1 96.88 99 CYS A C 1
ATOM 714 O O . CYS A 1 99 ? -6.969 -4.863 -7.258 1 96.88 99 CYS A O 1
ATOM 716 N N . GLU A 1 100 ? -7.426 -2.705 -6.82 1 97.44 100 GLU A N 1
ATOM 717 C CA . GLU A 1 100 ? -7.777 -2.408 -8.203 1 97.44 100 GLU A CA 1
ATOM 718 C C . GLU A 1 100 ? -6.961 -1.237 -8.742 1 97.44 100 GLU A C 1
ATOM 720 O O . GLU A 1 100 ? -6.707 -0.267 -8.023 1 97.44 100 GLU A O 1
ATOM 725 N N . ALA A 1 101 ? -6.574 -1.352 -9.992 1 97.25 101 ALA A N 1
ATOM 726 C CA . ALA A 1 101 ? -6.023 -0.201 -10.703 1 97.25 101 ALA A CA 1
ATOM 727 C C . ALA A 1 101 ? -7.105 0.832 -11 1 97.25 101 ALA A C 1
ATOM 729 O O . ALA A 1 101 ? -8.25 0.475 -11.297 1 97.25 101 ALA A O 1
ATOM 730 N N . TYR A 1 102 ? -6.707 2.119 -10.93 1 98.31 102 TYR A N 1
ATOM 731 C CA . TYR A 1 102 ? -7.719 3.137 -11.18 1 98.31 102 TYR A CA 1
ATOM 732 C C . TYR A 1 102 ? -7.082 4.422 -11.703 1 98.31 102 TYR A C 1
ATOM 734 O O . TYR A 1 102 ? -5.859 4.582 -11.641 1 98.31 102 TYR A O 1
ATOM 742 N N . ALA A 1 103 ? -7.902 5.223 -12.258 1 97.88 103 ALA A N 1
ATOM 743 C CA . ALA A 1 103 ? -7.629 6.617 -12.602 1 97.88 103 ALA A CA 1
ATOM 744 C C . ALA A 1 103 ? -8.727 7.539 -12.078 1 97.88 103 ALA A C 1
ATOM 746 O O . ALA A 1 103 ? -9.711 7.074 -11.492 1 97.88 103 ALA A O 1
ATOM 747 N N . THR A 1 104 ? -8.453 8.781 -12.156 1 97.5 104 THR A N 1
ATOM 748 C CA . THR A 1 104 ? -9.43 9.758 -11.695 1 97.5 104 THR A CA 1
ATOM 749 C C . THR A 1 104 ? -9.836 10.695 -12.828 1 97.5 104 THR A C 1
ATOM 751 O O . THR A 1 104 ? -9.008 11.062 -13.664 1 97.5 104 THR A O 1
ATOM 754 N N . ASP A 1 105 ? -11.086 11.062 -12.883 1 95.94 105 ASP A N 1
ATOM 755 C CA . ASP A 1 105 ? -11.484 12.086 -13.844 1 95.94 105 ASP A CA 1
ATOM 756 C C . ASP A 1 105 ? -11.438 13.477 -13.219 1 95.94 105 ASP A C 1
ATOM 758 O O . ASP A 1 105 ? -10.969 13.641 -12.094 1 95.94 105 ASP A O 1
ATOM 762 N N . ALA A 1 106 ? -11.914 14.516 -13.969 1 94.38 106 ALA A N 1
ATOM 763 C CA . ALA A 1 106 ? -11.742 15.906 -13.578 1 94.38 106 ALA A CA 1
ATOM 764 C C . ALA A 1 106 ? -12.539 16.219 -12.312 1 94.38 106 ALA A C 1
ATOM 766 O O . ALA A 1 106 ? -12.164 17.094 -11.531 1 94.38 106 ALA A O 1
ATOM 767 N N . ALA A 1 107 ? -13.617 15.484 -12.078 1 95.44 107 ALA A N 1
ATOM 768 C CA . ALA A 1 107 ? -14.461 15.727 -10.914 1 95.44 107 ALA A CA 1
ATOM 769 C C . ALA A 1 107 ? -14.016 14.883 -9.727 1 95.44 107 ALA A C 1
ATOM 771 O O . ALA A 1 107 ? -14.656 14.891 -8.672 1 95.44 107 ALA A O 1
ATOM 772 N N . GLY A 1 108 ? -12.984 14.094 -9.812 1 97 108 GLY A N 1
ATOM 773 C CA . GLY A 1 108 ? -12.469 13.273 -8.727 1 97 108 GLY A CA 1
ATOM 774 C C . GLY A 1 108 ? -13.156 11.93 -8.617 1 97 108 GLY A C 1
ATOM 775 O O . GLY A 1 108 ? -13.008 11.227 -7.609 1 97 108 GLY A O 1
ATOM 776 N N . HIS A 1 109 ? -13.93 11.578 -9.656 1 98.38 109 HIS A N 1
ATOM 777 C CA . HIS A 1 109 ? -14.508 10.234 -9.68 1 98.38 109 HIS A CA 1
ATOM 778 C C . HIS A 1 109 ? -13.43 9.18 -9.914 1 98.38 109 HIS A C 1
ATOM 780 O O . HIS A 1 109 ? -12.43 9.445 -10.594 1 98.38 109 HIS A O 1
ATOM 786 N N . VAL A 1 110 ? -13.641 8.031 -9.367 1 98.56 110 VAL A N 1
ATOM 787 C CA . VAL A 1 110 ? -12.688 6.934 -9.484 1 98.56 110 VAL A CA 1
ATOM 788 C C . VAL A 1 110 ? -13.086 6.023 -10.641 1 98.56 110 VAL A C 1
ATOM 790 O O . VAL A 1 110 ? -14.188 5.469 -10.648 1 98.56 110 VAL A O 1
ATOM 793 N N . LEU A 1 111 ? -12.219 5.91 -11.617 1 98.75 111 LEU A N 1
ATOM 794 C CA . LEU A 1 111 ? -12.391 5.004 -12.75 1 98.75 111 LEU A CA 1
ATOM 795 C C . LEU A 1 111 ? -11.609 3.711 -12.531 1 98.75 111 LEU A C 1
ATOM 797 O O . LEU A 1 111 ? -10.375 3.705 -12.594 1 98.75 111 LEU A O 1
ATOM 801 N N . ILE A 1 112 ? -12.32 2.643 -12.344 1 98.75 112 ILE A N 1
ATOM 802 C CA . ILE A 1 112 ? -11.719 1.413 -11.836 1 98.75 112 ILE A CA 1
ATOM 803 C C . ILE A 1 112 ? -11.633 0.382 -12.961 1 98.75 112 ILE A C 1
ATOM 805 O O . ILE A 1 112 ? -12.633 0.1 -13.633 1 98.75 112 ILE A O 1
ATOM 809 N N . SER A 1 113 ? -10.477 -0.15 -13.242 1 98.5 113 SER A N 1
ATOM 810 C CA . SER A 1 113 ? -10.297 -1.371 -14.023 1 98.5 113 SER A CA 1
ATOM 811 C C . SER A 1 113 ? -10.422 -2.611 -13.141 1 98.5 113 SER A C 1
ATOM 813 O O . SER A 1 113 ? -9.461 -2.996 -12.469 1 98.5 113 SER A O 1
ATOM 815 N N . LEU A 1 114 ? -11.578 -3.244 -13.172 1 97.56 114 LEU A N 1
ATOM 816 C CA . LEU A 1 114 ? -11.961 -4.238 -12.18 1 97.56 114 LEU A CA 1
ATOM 817 C C . LEU A 1 114 ? -11.297 -5.582 -12.469 1 97.56 114 LEU A C 1
ATOM 819 O O . LEU A 1 114 ? -11.539 -6.184 -13.516 1 97.56 114 LEU A O 1
ATOM 823 N N . SER A 1 115 ? -10.492 -6.012 -11.484 1 95.19 115 SER A N 1
ATOM 824 C CA . SER A 1 115 ? -9.781 -7.27 -11.68 1 95.19 115 SER A CA 1
ATOM 825 C C . SER A 1 115 ? -10.445 -8.406 -10.906 1 95.19 115 SER A C 1
ATOM 827 O O . SER A 1 115 ? -10.289 -9.578 -11.25 1 95.19 115 SER A O 1
ATOM 829 N N . SER A 1 116 ? -11.172 -8.156 -9.914 1 95.69 116 SER A N 1
ATOM 830 C CA . SER A 1 116 ? -11.727 -9.172 -9.031 1 95.69 116 SER A CA 1
ATOM 831 C C . SER A 1 116 ? -13.078 -9.664 -9.523 1 95.69 116 SER A C 1
ATOM 833 O O . SER A 1 116 ? -14.023 -8.883 -9.641 1 95.69 116 SER A O 1
ATOM 835 N N . GLU A 1 117 ? -13.18 -10.953 -9.672 1 94.12 117 GLU A N 1
ATOM 836 C CA . GLU A 1 117 ? -14.461 -11.547 -10.047 1 94.12 117 GLU A CA 1
ATOM 837 C C . GLU A 1 117 ? -15.461 -11.477 -8.898 1 94.12 117 GLU A C 1
ATOM 839 O O . GLU A 1 117 ? -16.656 -11.273 -9.125 1 94.12 117 GLU A O 1
ATOM 844 N N . GLN A 1 118 ? -14.906 -11.617 -7.754 1 93.31 118 GLN A N 1
ATOM 845 C CA . GLN A 1 118 ? -15.781 -11.531 -6.586 1 93.31 118 GLN A CA 1
ATOM 846 C C . GLN A 1 118 ? -16.375 -10.133 -6.438 1 93.31 118 GLN A C 1
ATOM 848 O O . GLN A 1 118 ? -17.562 -9.984 -6.18 1 93.31 118 GLN A O 1
ATOM 853 N N . ALA A 1 119 ? -15.539 -9.109 -6.559 1 95.94 119 ALA A N 1
ATOM 854 C CA . ALA A 1 119 ? -16.031 -7.734 -6.477 1 95.94 119 ALA A CA 1
ATOM 855 C C . ALA A 1 119 ? -17.078 -7.453 -7.555 1 95.94 119 ALA A C 1
ATOM 857 O O . ALA A 1 119 ? -18.078 -6.781 -7.301 1 95.94 119 ALA A O 1
ATOM 858 N N . LYS A 1 120 ? -16.781 -7.98 -8.75 1 95.88 120 LYS A N 1
ATOM 859 C CA . LYS A 1 120 ? -17.734 -7.828 -9.844 1 95.88 120 LYS A CA 1
ATOM 860 C C . LYS A 1 120 ? -19.109 -8.398 -9.469 1 95.88 120 LYS A C 1
ATOM 862 O O . LYS A 1 120 ? -20.141 -7.762 -9.688 1 95.88 120 LYS A O 1
ATOM 867 N N . SER A 1 121 ? -19.078 -9.57 -8.953 1 94.25 121 SER A N 1
ATOM 868 C CA . SER A 1 121 ? -20.312 -10.234 -8.539 1 94.25 121 SER A CA 1
ATOM 869 C C . SER A 1 121 ? -21.031 -9.445 -7.449 1 94.25 121 SER A C 1
ATOM 871 O O . SER A 1 121 ? -22.25 -9.266 -7.496 1 94.25 121 SER A O 1
ATOM 873 N N . ASN A 1 122 ? -20.312 -8.938 -6.477 1 95 122 ASN A N 1
ATOM 874 C CA . ASN A 1 122 ? -20.891 -8.148 -5.391 1 95 122 ASN A CA 1
ATOM 875 C C . ASN A 1 122 ? -21.578 -6.895 -5.914 1 95 122 ASN A C 1
ATOM 877 O O . ASN A 1 122 ? -22.656 -6.527 -5.434 1 95 122 ASN A O 1
ATOM 881 N N . LEU A 1 123 ? -20.938 -6.289 -6.895 1 95.88 123 LEU A N 1
ATOM 882 C CA . LEU A 1 123 ? -21.422 -5.012 -7.41 1 95.88 123 LEU A CA 1
ATOM 883 C C . LEU A 1 123 ? -22.688 -5.203 -8.227 1 95.88 123 LEU A C 1
ATOM 885 O O . LEU A 1 123 ? -23.422 -4.242 -8.484 1 95.88 123 LEU A O 1
ATOM 889 N N . LYS A 1 124 ? -22.953 -6.406 -8.68 1 94.56 124 LYS A N 1
ATOM 890 C CA . LYS A 1 124 ? -24.219 -6.699 -9.344 1 94.56 124 LYS A CA 1
ATOM 891 C C . LYS A 1 124 ? -25.391 -6.633 -8.359 1 94.56 124 LYS A C 1
ATOM 893 O O . LYS A 1 124 ? -26.5 -6.238 -8.727 1 94.56 124 LYS A O 1
ATOM 898 N N . ALA A 1 125 ? -25.094 -6.961 -7.164 1 91.19 125 ALA A N 1
ATOM 899 C CA . ALA A 1 125 ? -26.141 -7.016 -6.141 1 91.19 125 ALA A CA 1
ATOM 900 C C . ALA A 1 125 ? -26.266 -5.676 -5.426 1 91.19 125 ALA A C 1
ATOM 902 O O . ALA A 1 125 ? -27.375 -5.262 -5.074 1 91.19 125 ALA A O 1
ATOM 903 N N . ARG A 1 126 ? -25.203 -5.047 -5.125 1 91.81 126 ARG A N 1
ATOM 904 C CA . ARG A 1 126 ? -25.188 -3.771 -4.418 1 91.81 126 ARG A CA 1
ATOM 905 C C . ARG A 1 126 ? -24.266 -2.775 -5.121 1 91.81 126 ARG A C 1
ATOM 907 O O . ARG A 1 126 ? -23.047 -2.979 -5.184 1 91.81 126 ARG A O 1
ATOM 914 N N . ARG A 1 127 ? -24.797 -1.657 -5.453 1 93.06 127 ARG A N 1
ATOM 915 C CA . ARG A 1 127 ? -24.062 -0.719 -6.297 1 93.06 127 ARG A CA 1
ATOM 916 C C . ARG A 1 127 ? -23.297 0.296 -5.453 1 93.06 127 ARG A C 1
ATOM 918 O O . ARG A 1 127 ? -22.547 1.112 -5.984 1 93.06 127 ARG A O 1
ATOM 925 N N . VAL A 1 128 ? -23.531 0.298 -4.156 1 94.69 128 VAL A N 1
ATOM 926 C CA . VAL A 1 128 ? -22.781 1.204 -3.289 1 94.69 128 VAL A CA 1
ATOM 927 C C . VAL A 1 128 ? -21.547 0.499 -2.748 1 94.69 128 VAL A C 1
ATOM 929 O O . VAL A 1 128 ? -21.625 -0.639 -2.279 1 94.69 128 VAL A O 1
ATOM 932 N N . ALA A 1 129 ? -20.422 1.104 -2.869 1 97.44 129 ALA A N 1
ATOM 933 C CA . ALA A 1 129 ? -19.141 0.578 -2.396 1 97.44 129 ALA A CA 1
ATOM 934 C C . ALA A 1 129 ? -18.25 1.697 -1.866 1 97.44 129 ALA A C 1
ATOM 936 O O . ALA A 1 129 ? -18.656 2.861 -1.834 1 97.44 129 ALA A O 1
ATOM 937 N N . SER A 1 130 ? -17.172 1.35 -1.302 1 98.25 130 SER A N 1
ATOM 938 C CA . SER A 1 130 ? -16.156 2.293 -0.86 1 98.25 130 SER A CA 1
ATOM 939 C C . SER A 1 130 ? -14.812 2.014 -1.534 1 98.25 130 SER A C 1
ATOM 941 O O . SER A 1 130 ? -14.531 0.875 -1.913 1 98.25 130 SER A O 1
ATOM 943 N N . PHE A 1 131 ? -14.07 2.998 -1.801 1 98.81 131 PHE A N 1
ATOM 944 C CA . PHE A 1 131 ? -12.727 2.938 -2.371 1 98.81 131 PHE A CA 1
ATOM 945 C C . PHE A 1 131 ? -11.719 3.619 -1.454 1 98.81 131 PHE A C 1
ATOM 947 O O . PHE A 1 131 ? -11.906 4.773 -1.067 1 98.81 131 PHE A O 1
ATOM 954 N N . PHE A 1 132 ? -10.688 2.898 -1.083 1 98.81 132 PHE A N 1
ATOM 955 C CA . PHE A 1 132 ? -9.688 3.379 -0.14 1 98.81 132 PHE A CA 1
ATOM 956 C C . PHE A 1 132 ? -8.32 3.5 -0.812 1 98.81 132 PHE A C 1
ATOM 958 O O . PHE A 1 132 ? -7.887 2.584 -1.513 1 98.81 132 PHE A O 1
ATOM 965 N N . VAL A 1 133 ? -7.676 4.641 -0.593 1 98.38 133 VAL A N 1
ATOM 966 C CA . VAL A 1 133 ? -6.32 4.84 -1.096 1 98.38 133 VAL A CA 1
ATOM 967 C C . VAL A 1 133 ? -5.445 5.445 -0.001 1 98.38 133 VAL A C 1
ATOM 969 O O . VAL A 1 133 ? -5.926 6.238 0.816 1 98.38 133 VAL A O 1
ATOM 972 N N . ARG A 1 134 ? -4.273 5.059 -0.017 1 96.88 134 ARG A N 1
ATOM 973 C CA . ARG A 1 134 ? -3.252 5.59 0.882 1 96.88 134 ARG A CA 1
ATOM 974 C C . ARG A 1 134 ? -2.012 6.023 0.107 1 96.88 134 ARG A C 1
ATOM 976 O O . ARG A 1 134 ? -1.461 5.25 -0.678 1 96.88 134 ARG A O 1
ATOM 983 N N . ALA A 1 135 ? -1.569 7.234 0.379 1 95.19 135 ALA A N 1
ATOM 984 C CA . ALA A 1 135 ? -0.374 7.738 -0.292 1 95.19 135 ALA A CA 1
ATOM 985 C C . ALA A 1 135 ? 0.868 6.969 0.15 1 95.19 135 ALA A C 1
ATOM 987 O O . ALA A 1 135 ? 1.006 6.625 1.326 1 95.19 135 ALA A O 1
ATOM 988 N N . ALA A 1 136 ? 1.77 6.785 -0.791 1 89.25 136 ALA A N 1
ATOM 989 C CA . ALA A 1 136 ? 3.012 6.066 -0.526 1 89.25 136 ALA A CA 1
ATOM 990 C C . ALA A 1 136 ? 3.932 6.871 0.386 1 89.25 136 ALA A C 1
ATOM 992 O O . ALA A 1 136 ? 3.869 8.102 0.407 1 89.25 136 ALA A O 1
ATOM 993 N N . SER A 1 137 ? 4.75 6.141 1.046 1 86.62 137 SER A N 1
ATOM 994 C CA . SER A 1 137 ? 5.77 6.801 1.852 1 86.62 137 SER A CA 1
ATOM 995 C C . SER A 1 137 ? 6.738 7.594 0.977 1 86.62 137 SER A C 1
ATOM 997 O O . SER A 1 137 ? 7.004 7.211 -0.165 1 86.62 137 SER A O 1
ATOM 999 N N . GLY A 1 138 ? 7.168 8.688 1.498 1 87.44 138 GLY A N 1
ATOM 1000 C CA . GLY A 1 138 ? 8.195 9.461 0.823 1 87.44 138 GLY A CA 1
ATOM 1001 C C . GLY A 1 138 ? 7.652 10.328 -0.296 1 87.44 138 GLY A C 1
ATOM 1002 O O . GLY A 1 138 ? 8.422 10.922 -1.061 1 87.44 138 GLY A O 1
ATOM 1003 N N . GLY A 1 139 ? 6.383 10.352 -0.458 1 87.5 139 GLY A N 1
ATOM 1004 C CA . GLY A 1 139 ? 5.773 11.164 -1.499 1 87.5 139 GLY A CA 1
ATOM 1005 C C . GLY A 1 139 ? 4.988 12.344 -0.954 1 87.5 139 GLY A C 1
ATOM 1006 O O . GLY A 1 139 ? 5.094 12.672 0.23 1 87.5 139 GLY A O 1
ATOM 1007 N N . ALA A 1 140 ? 4.23 12.836 -2.068 1 83.44 140 ALA A N 1
ATOM 1008 C CA . ALA A 1 140 ? 3.338 13.938 -1.693 1 83.44 140 ALA A CA 1
ATOM 1009 C C . ALA A 1 140 ? 2.234 13.445 -0.759 1 83.44 140 ALA A C 1
ATOM 1011 O O . ALA A 1 140 ? 1.67 12.367 -0.963 1 83.44 140 ALA A O 1
ATOM 1012 N N . ALA A 1 141 ? 2.053 13.938 0.317 1 89.5 141 ALA A N 1
ATOM 1013 C CA . ALA A 1 141 ? 0.974 13.641 1.256 1 89.5 141 ALA A CA 1
ATOM 1014 C C . ALA A 1 141 ? 1.238 12.344 2.008 1 89.5 141 ALA A C 1
ATOM 1016 O O . ALA A 1 141 ? 0.302 11.68 2.457 1 89.5 141 ALA A O 1
ATOM 1017 N N . ALA A 1 142 ? 2.504 11.836 1.985 1 90.5 142 ALA A N 1
ATOM 1018 C CA . ALA A 1 142 ? 2.846 10.641 2.75 1 90.5 142 ALA A CA 1
ATOM 1019 C C . ALA A 1 142 ? 2.172 10.648 4.121 1 90.5 142 ALA A C 1
ATOM 1021 O O . ALA A 1 142 ? 2.162 11.68 4.805 1 90.5 142 ALA A O 1
ATOM 1022 N N . GLY A 1 143 ? 1.553 9.453 4.438 1 90.81 143 GLY A N 1
ATOM 1023 C CA . GLY A 1 143 ? 0.887 9.344 5.723 1 90.81 143 GLY A CA 1
ATOM 1024 C C . GLY A 1 143 ? -0.597 9.648 5.656 1 90.81 143 GLY A C 1
ATOM 1025 O O . GLY A 1 143 ? -1.308 9.516 6.656 1 90.81 143 GLY A O 1
ATOM 1026 N N . SER A 1 144 ? -1.064 10.031 4.523 1 96.12 144 SER A N 1
ATOM 1027 C CA . SER A 1 144 ? -2.479 10.359 4.371 1 96.12 144 SER A CA 1
ATOM 1028 C C . SER A 1 144 ? -3.234 9.234 3.676 1 96.12 144 SER A C 1
ATOM 1030 O O . SER A 1 144 ? -2.658 8.492 2.877 1 96.12 144 SER A O 1
ATOM 1032 N N . ALA A 1 145 ? -4.508 9.102 4 1 97.81 145 ALA A N 1
ATOM 1033 C CA . ALA A 1 145 ? -5.383 8.094 3.414 1 97.81 145 ALA A CA 1
ATOM 1034 C C . ALA A 1 145 ? -6.793 8.641 3.215 1 97.81 145 ALA A C 1
ATOM 1036 O O . ALA A 1 145 ? -7.211 9.562 3.918 1 97.81 145 ALA A O 1
ATOM 1037 N N . VAL A 1 146 ? -7.488 8.078 2.242 1 98.56 146 VAL A N 1
ATOM 1038 C CA . VAL A 1 146 ? -8.797 8.594 1.862 1 98.56 146 VAL A CA 1
ATOM 1039 C C . VAL A 1 146 ? -9.773 7.438 1.668 1 98.56 146 VAL A C 1
ATOM 1041 O O . VAL A 1 146 ? -9.422 6.414 1.075 1 98.56 146 VAL A O 1
ATOM 1044 N N . THR A 1 147 ? -10.961 7.59 2.199 1 98.44 147 THR A N 1
ATOM 1045 C CA . THR A 1 147 ? -12.102 6.734 1.892 1 98.44 147 THR A CA 1
ATOM 1046 C C . THR A 1 147 ? -13.133 7.484 1.053 1 98.44 147 THR A C 1
ATOM 1048 O O . THR A 1 147 ? -13.609 8.547 1.453 1 98.44 147 THR A O 1
ATOM 1051 N N . LEU A 1 148 ? -13.414 6.934 -0.066 1 98.56 148 LEU A N 1
ATOM 1052 C CA . LEU A 1 148 ? -14.5 7.418 -0.915 1 98.56 148 LEU A CA 1
ATOM 1053 C C . LEU A 1 148 ? -15.672 6.441 -0.911 1 98.56 148 LEU A C 1
ATOM 1055 O O . LEU A 1 148 ? -15.508 5.266 -1.241 1 98.56 148 LEU A O 1
ATOM 1059 N N . ILE A 1 149 ? -16.797 6.93 -0.529 1 97.75 149 ILE A N 1
ATOM 1060 C CA . ILE A 1 149 ? -18.016 6.113 -0.521 1 97.75 149 ILE A CA 1
ATOM 1061 C C . ILE A 1 149 ? -18.984 6.621 -1.583 1 97.75 149 ILE A C 1
ATOM 1063 O O . ILE A 1 149 ? -19.234 7.824 -1.677 1 97.75 149 ILE A O 1
ATOM 1067 N N . GLY A 1 150 ? -19.484 5.688 -2.379 1 97.25 150 GLY A N 1
ATOM 1068 C CA . GLY A 1 150 ? -20.438 6.141 -3.377 1 97.25 150 GLY A CA 1
ATOM 1069 C C . GLY A 1 150 ? -20.984 5.02 -4.246 1 97.25 150 GLY A C 1
ATOM 1070 O O . GLY A 1 150 ? -20.719 3.844 -3.979 1 97.25 150 GLY A O 1
ATOM 1071 N N . GLU A 1 151 ? -21.766 5.43 -5.184 1 97.38 151 GLU A N 1
ATOM 1072 C CA . GLU A 1 151 ? -22.344 4.484 -6.129 1 97.38 151 GLU A CA 1
ATOM 1073 C C . GLU A 1 151 ? -21.344 4.094 -7.211 1 97.38 151 GLU A C 1
ATOM 1075 O O . GLU A 1 151 ? -20.562 4.926 -7.676 1 97.38 151 GLU A O 1
ATOM 1080 N N . VAL A 1 152 ? -21.391 2.818 -7.578 1 98.31 152 VAL A N 1
ATOM 1081 C CA . VAL A 1 152 ? -20.531 2.279 -8.625 1 98.31 152 VAL A CA 1
ATOM 1082 C C . VAL A 1 152 ? -21.359 1.896 -9.844 1 98.31 152 VAL A C 1
ATOM 1084 O O . VAL A 1 152 ? -22.312 1.109 -9.734 1 98.31 152 VAL A O 1
ATOM 1087 N N . GLU A 1 153 ? -21.016 2.457 -10.945 1 98.25 153 GLU A N 1
ATOM 1088 C CA . GLU A 1 153 ? -21.719 2.184 -12.188 1 98.25 153 GLU A CA 1
ATOM 1089 C C . GLU A 1 153 ? -20.797 1.608 -13.25 1 98.25 153 GLU A C 1
ATOM 1091 O O . GLU A 1 153 ? -19.594 1.89 -13.25 1 98.25 153 GLU A O 1
ATOM 1096 N N . GLU A 1 154 ? -21.406 0.831 -14.141 1 98.06 154 GLU A N 1
ATOM 1097 C CA . GLU A 1 154 ? -20.641 0.334 -15.281 1 98.06 154 GLU A CA 1
ATOM 1098 C C . GLU A 1 154 ? -20.297 1.465 -16.25 1 98.06 154 GLU A C 1
ATOM 1100 O O . GLU A 1 154 ? -21.062 2.41 -16.406 1 98.06 154 GLU A O 1
ATOM 1105 N N . MET A 1 155 ? -19.125 1.328 -16.797 1 97.81 155 MET A N 1
ATOM 1106 C CA . MET A 1 155 ? -18.703 2.291 -17.812 1 97.81 155 MET A CA 1
ATOM 1107 C C . MET A 1 155 ? -17.922 1.604 -18.922 1 97.81 155 MET A C 1
ATOM 1109 O O . MET A 1 155 ? -17.422 0.493 -18.75 1 97.81 155 MET A O 1
ATOM 1113 N N . SER A 1 156 ? -17.875 2.289 -20.047 1 97.44 156 SER A N 1
ATOM 1114 C CA . SER A 1 156 ? -17.109 1.771 -21.172 1 97.44 156 SER A CA 1
ATOM 1115 C C . SER A 1 156 ? -15.664 2.232 -21.125 1 97.44 156 SER A C 1
ATOM 1117 O O . SER A 1 156 ? -15.383 3.381 -20.781 1 97.44 156 SER A O 1
ATOM 1119 N N . VAL A 1 157 ? -14.789 1.389 -21.5 1 96.81 157 VAL A N 1
ATOM 1120 C CA . VAL A 1 157 ? -13.375 1.733 -21.594 1 96.81 157 VAL A CA 1
ATOM 1121 C C . VAL A 1 157 ? -13.18 2.861 -22.609 1 96.81 157 VAL A C 1
ATOM 1123 O O . VAL A 1 157 ? -12.188 3.586 -22.562 1 96.81 157 VAL A O 1
ATOM 1126 N N . ASP A 1 158 ? -14.141 3.057 -23.516 1 96.31 158 ASP A N 1
ATOM 1127 C CA . ASP A 1 158 ? -14.07 4.105 -24.531 1 96.31 158 ASP A CA 1
ATOM 1128 C C . ASP A 1 158 ? -14.055 5.488 -23.891 1 96.31 158 ASP A C 1
ATOM 1130 O O . ASP A 1 158 ? -13.664 6.469 -24.516 1 96.31 158 ASP A O 1
ATOM 1134 N N . GLU A 1 159 ? -14.461 5.574 -22.688 1 96.19 159 GLU A N 1
ATOM 1135 C CA . GLU A 1 159 ? -14.484 6.844 -21.969 1 96.19 159 GLU A CA 1
ATOM 1136 C C . GLU A 1 159 ? -13.125 7.145 -21.344 1 96.19 159 GLU A C 1
ATOM 1138 O O . GLU A 1 159 ? -12.93 8.219 -20.766 1 96.19 159 GLU A O 1
ATOM 1143 N N . VAL A 1 160 ? -12.227 6.199 -21.469 1 96.94 160 VAL A N 1
ATOM 1144 C CA . VAL A 1 160 ? -10.891 6.359 -20.906 1 96.94 160 VAL A CA 1
ATOM 1145 C C . VAL A 1 160 ? -9.883 6.613 -22.016 1 96.94 160 VAL A C 1
ATOM 1147 O O . VAL A 1 160 ? -9.789 5.832 -22.969 1 96.94 160 VAL A O 1
ATOM 1150 N N . SER A 1 161 ? -9.117 7.672 -21.938 1 96.31 161 SER A N 1
ATOM 1151 C CA . SER A 1 161 ? -8.172 8.031 -22.984 1 96.31 161 SER A CA 1
ATOM 1152 C C . SER A 1 161 ? -6.996 7.066 -23.031 1 96.31 161 SER A C 1
ATOM 1154 O O . SER A 1 161 ? -6.664 6.438 -22.016 1 96.31 161 SER A O 1
ATOM 1156 N N . ASP A 1 162 ? -6.332 7.031 -24.094 1 95.94 162 ASP A N 1
ATOM 1157 C CA . ASP A 1 162 ? -5.133 6.215 -24.25 1 95.94 162 ASP A CA 1
ATOM 1158 C C . ASP A 1 162 ? -4.023 6.672 -23.312 1 95.94 162 ASP A C 1
ATOM 1160 O O . ASP A 1 162 ? -3.246 5.855 -22.812 1 95.94 162 ASP A O 1
ATOM 1164 N N . ALA A 1 163 ? -3.979 7.898 -23.109 1 95.62 163 ALA A N 1
ATOM 1165 C CA . ALA A 1 163 ? -2.965 8.445 -22.219 1 95.62 163 ALA A CA 1
ATOM 1166 C C . ALA A 1 163 ? -3.166 7.949 -20.781 1 95.62 163 ALA A C 1
ATOM 1168 O O . ALA A 1 163 ? -2.199 7.621 -20.094 1 95.62 163 ALA A O 1
ATOM 1169 N N . VAL A 1 164 ? -4.422 7.895 -20.438 1 96.31 164 VAL A N 1
ATOM 1170 C CA . VAL A 1 164 ? -4.742 7.414 -19.109 1 96.31 164 VAL A CA 1
ATOM 1171 C C . VAL A 1 164 ? -4.398 5.93 -18.984 1 96.31 164 VAL A C 1
ATOM 1173 O O . VAL A 1 164 ? -3.793 5.496 -18 1 96.31 164 VAL A O 1
ATOM 1176 N N . LEU A 1 165 ? -4.707 5.168 -19.969 1 96.94 165 LEU A N 1
ATOM 1177 C CA . LEU A 1 165 ? -4.395 3.742 -19.969 1 96.94 165 LEU A CA 1
ATOM 1178 C C . LEU A 1 165 ? -2.887 3.518 -19.922 1 96.94 165 LEU A C 1
ATOM 1180 O O . LEU A 1 165 ? -2.408 2.633 -19.203 1 96.94 165 LEU A O 1
ATOM 1184 N N . ALA A 1 166 ? -2.211 4.293 -20.641 1 95.19 166 ALA A N 1
ATOM 1185 C CA . ALA A 1 166 ? -0.754 4.188 -20.656 1 95.19 166 ALA A CA 1
ATOM 1186 C C . ALA A 1 166 ? -0.166 4.5 -19.281 1 95.19 166 ALA A C 1
ATOM 1188 O O . ALA A 1 166 ? 0.753 3.816 -18.828 1 95.19 166 ALA A O 1
ATOM 1189 N N . LYS A 1 167 ? -0.686 5.488 -18.719 1 94.38 167 LYS A N 1
ATOM 1190 C CA . LYS A 1 167 ? -0.229 5.859 -17.375 1 94.38 167 LYS A CA 1
ATOM 1191 C C . LYS A 1 167 ? -0.507 4.746 -16.375 1 94.38 167 LYS A C 1
ATOM 1193 O O . LYS A 1 167 ? 0.344 4.43 -15.539 1 94.38 167 LYS A O 1
ATOM 1198 N N . MET A 1 168 ? -1.671 4.184 -16.422 1 95.62 168 MET A N 1
ATOM 1199 C CA . MET A 1 168 ? -2.027 3.076 -15.539 1 95.62 168 MET A CA 1
ATOM 1200 C C . MET A 1 168 ? -1.116 1.877 -15.781 1 95.62 168 MET A C 1
ATOM 1202 O O . MET A 1 168 ? -0.692 1.217 -14.828 1 95.62 168 MET A O 1
ATOM 1206 N N . SER A 1 169 ? -0.856 1.644 -17.016 1 93.31 169 SER A N 1
ATOM 1207 C CA . SER A 1 169 ? 0.034 0.546 -17.375 1 93.31 169 SER A CA 1
ATOM 1208 C C . SER A 1 169 ? 1.417 0.73 -16.766 1 93.31 169 SER A C 1
ATOM 1210 O O . SER A 1 169 ? 1.942 -0.18 -16.125 1 93.31 169 SER A O 1
ATOM 1212 N N . ALA A 1 170 ? 1.923 1.88 -16.891 1 90.25 170 ALA A N 1
ATOM 1213 C CA . ALA A 1 170 ? 3.24 2.193 -16.344 1 90.25 170 ALA A CA 1
ATOM 1214 C C . ALA A 1 170 ? 3.258 2.039 -14.828 1 90.25 170 ALA A C 1
ATOM 1216 O O . ALA A 1 170 ? 4.25 1.583 -14.258 1 90.25 170 ALA A O 1
ATOM 1217 N N . ALA A 1 171 ? 2.189 2.34 -14.227 1 89.56 171 ALA A N 1
ATOM 1218 C CA . ALA A 1 171 ? 2.131 2.377 -12.766 1 89.56 171 ALA A CA 1
ATOM 1219 C C . ALA A 1 171 ? 1.89 0.984 -12.195 1 89.56 171 ALA A C 1
ATOM 1221 O O . ALA A 1 171 ? 2.316 0.684 -11.078 1 89.56 171 ALA A O 1
ATOM 1222 N N . THR A 1 172 ? 1.242 0.062 -12.906 1 87.38 172 THR A N 1
ATOM 1223 C CA . THR A 1 172 ? 0.793 -1.197 -12.32 1 87.38 172 THR A CA 1
ATOM 1224 C C . THR A 1 172 ? 1.642 -2.361 -12.828 1 87.38 172 THR A C 1
ATOM 1226 O O . THR A 1 172 ? 1.619 -3.449 -12.25 1 87.38 172 THR A O 1
ATOM 1229 N N . GLY A 1 173 ? 2.311 -2.168 -13.945 1 80.75 173 GLY A N 1
ATOM 1230 C CA . GLY A 1 173 ? 3.08 -3.242 -14.547 1 80.75 173 GLY A CA 1
ATOM 1231 C C . GLY A 1 173 ? 2.266 -4.098 -15.5 1 80.75 173 GLY A C 1
ATOM 1232 O O . GLY A 1 173 ? 2.811 -4.969 -16.188 1 80.75 173 GLY A O 1
ATOM 1233 N N . HIS A 1 174 ? 0.969 -3.896 -15.523 1 85.12 174 HIS A N 1
ATOM 1234 C CA . HIS A 1 174 ? 0.125 -4.551 -16.516 1 85.12 174 HIS A CA 1
ATOM 1235 C C . HIS A 1 174 ? 0.135 -3.787 -17.828 1 85.12 174 HIS A C 1
ATOM 1237 O O . HIS A 1 174 ? 0.237 -2.559 -17.844 1 85.12 174 HIS A O 1
ATOM 1243 N N . THR A 1 175 ? -0.021 -4.539 -18.922 1 86.88 175 THR A N 1
ATOM 1244 C CA . THR A 1 175 ? -0.069 -3.848 -20.203 1 86.88 175 THR A CA 1
ATOM 1245 C C . THR A 1 175 ? -1.363 -3.051 -20.344 1 86.88 175 THR A C 1
ATOM 1247 O O . THR A 1 175 ? -2.365 -3.367 -19.688 1 86.88 175 THR A O 1
ATOM 1250 N N . ALA A 1 176 ? -1.293 -2.043 -21.172 1 92.12 176 ALA A N 1
ATOM 1251 C CA . ALA A 1 176 ? -2.486 -1.242 -21.438 1 92.12 176 ALA A CA 1
ATOM 1252 C C . ALA A 1 176 ? -3.619 -2.109 -21.984 1 92.12 176 ALA A C 1
ATOM 1254 O O . ALA A 1 176 ? -4.789 -1.879 -21.672 1 92.12 176 ALA A O 1
ATOM 1255 N N . GLU A 1 177 ? -3.309 -3.092 -22.766 1 91.38 177 GLU A N 1
ATOM 1256 C CA . GLU A 1 177 ? -4.293 -4.008 -23.328 1 91.38 177 GLU A CA 1
ATOM 1257 C C . GLU A 1 177 ? -4.977 -4.832 -22.25 1 91.38 177 GLU A C 1
ATOM 1259 O O . GLU A 1 177 ? -6.195 -5.012 -22.266 1 91.38 177 GLU A O 1
ATOM 1264 N N . GLU A 1 178 ? -4.203 -5.293 -21.328 1 89.62 178 GLU A N 1
ATOM 1265 C CA . GLU A 1 178 ? -4.75 -6.062 -20.219 1 89.62 178 GLU A CA 1
ATOM 1266 C C . GLU A 1 178 ? -5.695 -5.211 -19.375 1 89.62 178 GLU A C 1
ATOM 1268 O O . GLU A 1 178 ? -6.789 -5.656 -19.016 1 89.62 178 GLU A O 1
ATOM 1273 N N . ILE A 1 179 ? -5.25 -4.008 -19.078 1 94.69 179 ILE A N 1
ATOM 1274 C CA . ILE A 1 179 ? -6.039 -3.098 -18.25 1 94.69 179 ILE A CA 1
ATOM 1275 C C . ILE A 1 179 ? -7.332 -2.738 -18.984 1 94.69 179 ILE A C 1
ATOM 1277 O O . ILE A 1 179 ? -8.414 -2.748 -18.391 1 94.69 179 ILE A O 1
ATOM 1281 N N . GLY A 1 180 ? -7.188 -2.465 -20.25 1 96.12 180 GLY A N 1
ATOM 1282 C CA . GLY A 1 180 ? -8.328 -2.049 -21.047 1 96.12 180 GLY A CA 1
ATOM 1283 C C . GLY A 1 180 ? -9.344 -3.156 -21.266 1 96.12 180 GLY A C 1
ATOM 1284 O O . GLY A 1 180 ? -10.523 -2.889 -21.469 1 96.12 180 GLY A O 1
ATOM 1285 N N . ALA A 1 181 ? -8.953 -4.375 -21.172 1 95.81 181 ALA A N 1
ATOM 1286 C CA . ALA A 1 181 ? -9.82 -5.512 -21.469 1 95.81 181 ALA A CA 1
ATOM 1287 C C . ALA A 1 181 ? -10.68 -5.879 -20.266 1 95.81 181 ALA A C 1
ATOM 1289 O O . ALA A 1 181 ? -11.625 -6.656 -20.391 1 95.81 181 ALA A O 1
ATOM 1290 N N . ARG A 1 182 ? -10.43 -5.297 -19.125 1 96.75 182 ARG A N 1
ATOM 1291 C CA . ARG A 1 182 ? -11.188 -5.598 -17.906 1 96.75 182 ARG A CA 1
ATOM 1292 C C . ARG A 1 182 ? -12.516 -4.836 -17.891 1 96.75 182 ARG A C 1
ATOM 1294 O O . ARG A 1 182 ? -12.688 -3.861 -18.625 1 96.75 182 ARG A O 1
ATOM 1301 N N . PRO A 1 183 ? -13.484 -5.359 -17.078 1 97.94 183 PRO A N 1
ATOM 1302 C CA . PRO A 1 183 ? -14.664 -4.516 -16.859 1 97.94 183 PRO A CA 1
ATOM 1303 C C . PRO A 1 183 ? -14.328 -3.211 -16.141 1 97.94 183 PRO A C 1
ATOM 1305 O O . PRO A 1 183 ? -13.516 -3.203 -15.219 1 97.94 183 PRO A O 1
ATOM 1308 N N . TRP A 1 184 ? -14.977 -2.176 -16.625 1 98.5 184 TRP A N 1
ATOM 1309 C CA . TRP A 1 184 ? -14.688 -0.871 -16.047 1 98.5 184 TRP A CA 1
ATOM 1310 C C . TRP A 1 184 ? -15.883 -0.364 -15.234 1 98.5 184 TRP A C 1
ATOM 1312 O O . TRP A 1 184 ? -17.031 -0.612 -15.586 1 98.5 184 TRP A O 1
ATOM 1322 N N . ARG A 1 185 ? -15.609 0.294 -14.125 1 98.75 185 ARG A N 1
ATOM 1323 C CA . ARG A 1 185 ? -16.594 0.876 -13.219 1 98.75 185 ARG A CA 1
ATOM 1324 C C . ARG A 1 185 ? -16.219 2.311 -12.859 1 98.75 185 ARG A C 1
ATOM 1326 O O . ARG A 1 185 ? -15.039 2.658 -12.812 1 98.75 185 ARG A O 1
ATOM 1333 N N . ARG A 1 186 ? -17.219 3.098 -12.641 1 98.75 186 ARG A N 1
ATOM 1334 C CA . ARG A 1 186 ? -17.031 4.449 -12.117 1 98.75 186 ARG A CA 1
ATOM 1335 C C . ARG A 1 186 ? -17.672 4.586 -10.734 1 98.75 186 ARG A C 1
ATOM 1337 O O . ARG A 1 186 ? -18.844 4.277 -10.555 1 98.75 186 ARG A O 1
ATOM 1344 N N . LEU A 1 187 ? -16.891 4.984 -9.773 1 98.75 187 LEU A N 1
ATOM 1345 C CA . LEU A 1 187 ? -17.422 5.328 -8.453 1 98.75 187 LEU A CA 1
ATOM 1346 C C . LEU A 1 187 ? -17.578 6.84 -8.305 1 98.75 187 LEU A C 1
ATOM 1348 O O . LEU A 1 187 ? -16.594 7.582 -8.445 1 98.75 187 LEU A O 1
ATOM 1352 N N . THR A 1 188 ? -18.781 7.266 -8.055 1 98.44 188 THR A N 1
ATOM 1353 C CA . THR A 1 188 ? -19.094 8.664 -7.781 1 98.44 188 THR A CA 1
ATOM 1354 C C . THR A 1 188 ? -19.234 8.898 -6.281 1 98.44 188 THR A C 1
ATOM 1356 O O . THR A 1 188 ? -20.219 8.461 -5.664 1 98.44 188 THR A O 1
ATOM 1359 N N . PRO A 1 189 ? -18.297 9.68 -5.738 1 97.81 189 PRO A N 1
ATOM 1360 C CA . PRO A 1 189 ? -18.297 9.82 -4.281 1 97.81 189 PRO A CA 1
ATOM 1361 C C . PRO A 1 189 ? -19.484 10.633 -3.766 1 97.81 189 PRO A C 1
ATOM 1363 O O . PRO A 1 189 ? -19.75 11.727 -4.266 1 97.81 189 PRO A O 1
ATOM 1366 N N . SER A 1 190 ? -20.172 10.125 -2.795 1 96 190 SER A N 1
ATOM 1367 C CA . SER A 1 190 ? -21.188 10.859 -2.055 1 96 190 SER A CA 1
ATOM 1368 C C . SER A 1 190 ? -20.703 11.211 -0.653 1 96 190 SER A C 1
ATOM 1370 O O . SER A 1 190 ? -21.281 12.086 0.001 1 96 190 SER A O 1
ATOM 1372 N N . ARG A 1 191 ? -19.719 10.516 -0.153 1 95.81 191 ARG A N 1
ATOM 1373 C CA . ARG A 1 191 ? -19.016 10.812 1.093 1 95.81 191 ARG A CA 1
ATOM 1374 C C . ARG A 1 191 ? -17.516 10.648 0.927 1 95.81 191 ARG A C 1
ATOM 1376 O O . ARG A 1 191 ? -17.047 9.742 0.227 1 95.81 191 ARG A O 1
ATOM 1383 N N . VAL A 1 192 ? -16.812 11.5 1.557 1 97.56 192 VAL A N 1
ATOM 1384 C CA . VAL A 1 192 ? -15.352 11.523 1.458 1 97.56 192 VAL A CA 1
ATOM 1385 C C . VAL A 1 192 ? -14.742 11.711 2.846 1 97.56 192 VAL A C 1
ATOM 1387 O O . VAL A 1 192 ? -15.164 12.586 3.602 1 97.56 192 VAL A O 1
ATOM 1390 N N . HIS A 1 193 ? -13.844 10.883 3.18 1 97.38 193 HIS A N 1
ATOM 1391 C CA . HIS A 1 193 ? -13.148 10.969 4.457 1 97.38 193 HIS A CA 1
ATOM 1392 C C . HIS A 1 193 ? -11.633 10.953 4.262 1 97.38 193 HIS A C 1
ATOM 1394 O O . HIS A 1 193 ? -11.117 10.188 3.451 1 97.38 193 HIS A O 1
ATOM 1400 N N . VAL A 1 194 ? -10.945 11.82 5 1 98 194 VAL A N 1
ATOM 1401 C CA . VAL A 1 194 ? -9.492 11.867 4.906 1 98 194 VAL A CA 1
ATOM 1402 C C . VAL A 1 194 ? -8.875 11.719 6.293 1 98 194 VAL A C 1
ATOM 1404 O O . VAL A 1 194 ? -9.453 12.18 7.285 1 98 194 VAL A O 1
ATOM 1407 N N . SER A 1 195 ? -7.859 10.992 6.332 1 97.06 195 SER A N 1
ATOM 1408 C CA . SER A 1 195 ? -6.988 10.914 7.504 1 97.06 195 SER A CA 1
ATOM 1409 C C . SER A 1 195 ? -5.559 11.312 7.156 1 97.06 195 SER A C 1
ATOM 1411 O O . SER A 1 195 ? -5.062 10.977 6.074 1 97.06 195 SER A O 1
ATOM 1413 N N . ASP A 1 196 ? -4.898 12.047 8 1 95.06 196 ASP A N 1
ATOM 1414 C CA . ASP A 1 196 ? -3.518 12.492 7.836 1 95.06 196 ASP A CA 1
ATOM 1415 C C . ASP A 1 196 ? -2.705 12.25 9.109 1 95.06 196 ASP A C 1
ATOM 1417 O O . ASP A 1 196 ? -2.896 12.938 10.109 1 95.06 196 ASP A O 1
ATOM 1421 N N . ALA A 1 197 ? -1.776 11.375 9.023 1 89.31 197 ALA A N 1
ATOM 1422 C CA . ALA A 1 197 ? -0.996 10.977 10.195 1 89.31 197 ALA A CA 1
ATOM 1423 C C . ALA A 1 197 ? -0.004 12.07 10.586 1 89.31 197 ALA A C 1
ATOM 1425 O O . ALA A 1 197 ? 0.367 12.188 11.758 1 89.31 197 ALA A O 1
ATOM 1426 N N . VAL A 1 198 ? 0.436 12.859 9.648 1 88.06 198 VAL A N 1
ATOM 1427 C CA . VAL A 1 198 ? 1.402 13.922 9.922 1 88.06 198 VAL A CA 1
ATOM 1428 C C . VAL A 1 198 ? 0.724 15.055 10.688 1 88.06 198 VAL A C 1
ATOM 1430 O O . VAL A 1 198 ? 1.228 15.508 11.719 1 88.06 198 VAL A O 1
ATOM 1433 N N . ARG A 1 199 ? -0.407 15.406 10.203 1 86.12 199 ARG A N 1
ATOM 1434 C CA . ARG A 1 199 ? -1.188 16.453 10.844 1 86.12 199 ARG A CA 1
ATOM 1435 C C . ARG A 1 199 ? -1.972 15.906 12.031 1 86.12 199 ARG A C 1
ATOM 1437 O O . ARG A 1 199 ? -2.496 16.672 12.844 1 86.12 199 ARG A O 1
ATOM 1444 N N . ARG A 1 200 ? -2.141 14.625 12.109 1 86.62 200 ARG A N 1
ATOM 1445 C CA . ARG A 1 200 ? -2.953 13.938 13.109 1 86.62 200 ARG A CA 1
ATOM 1446 C C . ARG A 1 200 ? -4.406 14.391 13.039 1 86.62 200 ARG A C 1
ATOM 1448 O O . ARG A 1 200 ? -4.996 14.766 14.055 1 86.62 200 ARG A O 1
ATOM 1455 N N . VAL A 1 201 ? -4.938 14.352 11.844 1 89.12 201 VAL A N 1
ATOM 1456 C CA . VAL A 1 201 ? -6.312 14.789 11.641 1 89.12 201 VAL A CA 1
ATOM 1457 C C . VAL A 1 201 ? -7.09 13.711 10.883 1 89.12 201 VAL A C 1
ATOM 1459 O O . VAL A 1 201 ? -6.516 12.961 10.086 1 89.12 201 VAL A O 1
ATOM 1462 N N . GLU A 1 202 ? -8.344 13.547 11.203 1 94.38 202 GLU A N 1
ATOM 1463 C CA . GLU A 1 202 ? -9.391 12.844 10.469 1 94.38 202 GLU A CA 1
ATOM 1464 C C . GLU A 1 202 ? -10.602 13.742 10.234 1 94.38 202 GLU A C 1
ATOM 1466 O O . GLU A 1 202 ? -11.102 14.367 11.172 1 94.38 202 GLU A O 1
ATOM 1471 N N . ALA A 1 203 ? -11.047 13.781 8.992 1 96 203 ALA A N 1
ATOM 1472 C CA . ALA A 1 203 ? -12.141 14.711 8.711 1 96 203 ALA A CA 1
ATOM 1473 C C . ALA A 1 203 ? -13 14.219 7.551 1 96 203 ALA A C 1
ATOM 1475 O O . ALA A 1 203 ? -12.492 13.594 6.617 1 96 203 ALA A O 1
ATOM 1476 N N . TRP A 1 204 ? -14.266 14.469 7.711 1 95.38 204 TRP A N 1
ATOM 1477 C CA . TRP A 1 204 ? -15.156 14.328 6.562 1 95.38 204 TRP A CA 1
ATOM 1478 C C . TRP A 1 204 ? -15.102 15.562 5.676 1 95.38 204 TRP A C 1
ATOM 1480 O O . TRP A 1 204 ? -15.062 16.688 6.172 1 95.38 204 TRP A O 1
ATOM 1490 N N . VAL A 1 205 ? -15.047 15.336 4.363 1 97.62 205 VAL A N 1
ATOM 1491 C CA . VAL A 1 205 ? -14.945 16.391 3.365 1 97.62 205 VAL A CA 1
ATOM 1492 C C . VAL A 1 205 ? -16.219 16.453 2.535 1 97.62 205 VAL A C 1
ATOM 1494 O O . VAL A 1 205 ? -16.656 15.438 1.982 1 97.62 205 VAL A O 1
ATOM 1497 N N . PRO A 1 206 ? -16.875 17.641 2.461 1 97.75 206 PRO A N 1
ATOM 1498 C CA . PRO A 1 206 ? -18.031 17.719 1.572 1 97.75 206 PRO A CA 1
ATOM 1499 C C . PRO A 1 206 ? -17.703 17.328 0.135 1 97.75 206 PRO A C 1
ATOM 1501 O O . PRO A 1 206 ? -16.734 17.812 -0.437 1 97.75 206 PRO A O 1
ATOM 1504 N N . PRO A 1 207 ? -18.547 16.484 -0.441 1 96.88 207 PRO A N 1
ATOM 1505 C CA . PRO A 1 207 ? -18.266 15.977 -1.789 1 96.88 207 PRO A CA 1
ATOM 1506 C C . PRO A 1 207 ? -18.109 17.094 -2.814 1 96.88 207 PRO A C 1
ATOM 1508 O O . PRO A 1 207 ? -17.312 16.984 -3.742 1 96.88 207 PRO A O 1
ATOM 1511 N N . ALA A 1 208 ? -18.844 18.156 -2.66 1 97.81 208 ALA A N 1
ATOM 1512 C CA . ALA A 1 208 ? -18.734 19.281 -3.594 1 97.81 208 ALA A CA 1
ATOM 1513 C C . ALA A 1 208 ? -17.375 19.938 -3.498 1 97.81 208 ALA A C 1
ATOM 1515 O O . ALA A 1 208 ? -16.781 20.297 -4.516 1 97.81 208 ALA A O 1
ATOM 1516 N N . GLU A 1 209 ? -16.891 20.109 -2.271 1 98.25 209 GLU A N 1
ATOM 1517 C CA . GLU A 1 209 ? -15.555 20.688 -2.082 1 98.25 209 GLU A CA 1
ATOM 1518 C C . GLU A 1 209 ? -14.469 19.766 -2.639 1 98.25 209 GLU A C 1
ATOM 1520 O O . GLU A 1 209 ? -13.492 20.219 -3.229 1 98.25 209 GLU A O 1
ATOM 1525 N N . TYR A 1 210 ? -14.719 18.516 -2.488 1 98.31 210 TYR A N 1
ATOM 1526 C CA . TYR A 1 210 ? -13.797 17.531 -3.051 1 98.31 210 TYR A CA 1
ATOM 1527 C C . TYR A 1 210 ? -13.758 17.625 -4.57 1 98.31 210 TYR A C 1
ATOM 1529 O O . TYR A 1 210 ? -12.68 17.656 -5.168 1 98.31 210 TYR A O 1
ATOM 1537 N N . ALA A 1 211 ? -14.828 17.672 -5.152 1 98.06 211 ALA A N 1
ATOM 1538 C CA . ALA A 1 211 ? -14.938 17.672 -6.609 1 98.06 211 ALA A CA 1
ATOM 1539 C C . ALA A 1 211 ? -14.289 18.922 -7.199 1 98.06 211 ALA A C 1
ATOM 1541 O O . ALA A 1 211 ? -13.727 18.875 -8.289 1 98.06 211 ALA A O 1
ATOM 1542 N N . GLU A 1 212 ? -14.281 20 -6.445 1 97.75 212 GLU A N 1
ATOM 1543 C CA . GLU A 1 212 ? -13.812 21.281 -6.973 1 97.75 212 GLU A CA 1
ATOM 1544 C C . GLU A 1 212 ? -12.352 21.531 -6.598 1 97.75 212 GLU A C 1
ATOM 1546 O O . GLU A 1 212 ? -11.711 22.422 -7.148 1 97.75 212 GLU A O 1
ATOM 1551 N N . ALA A 1 213 ? -11.875 20.781 -5.688 1 97.81 213 ALA A N 1
ATOM 1552 C CA . ALA A 1 213 ? -10.547 21.031 -5.148 1 97.81 213 ALA A CA 1
ATOM 1553 C C . ALA A 1 213 ? -9.469 20.703 -6.168 1 97.81 213 ALA A C 1
ATOM 1555 O O . ALA A 1 213 ? -9.586 19.719 -6.91 1 97.81 213 ALA A O 1
ATOM 1556 N N . ALA A 1 214 ? -8.422 21.5 -6.176 1 95.25 214 ALA A N 1
ATOM 1557 C CA . ALA A 1 214 ? -7.234 21.219 -6.977 1 95.25 214 ALA A CA 1
ATOM 1558 C C . ALA A 1 214 ? -6.199 20.438 -6.168 1 95.25 214 ALA A C 1
ATOM 1560 O O . ALA A 1 214 ? -5.996 20.719 -4.98 1 95.25 214 ALA A O 1
ATOM 1561 N N . SER A 1 215 ? -5.57 19.5 -6.82 1 95.31 215 SER A N 1
ATOM 1562 C CA . SER A 1 215 ? -4.508 18.75 -6.16 1 95.31 215 SER A CA 1
ATOM 1563 C C . SER A 1 215 ? -3.24 19.594 -6.023 1 95.31 215 SER A C 1
ATOM 1565 O O . SER A 1 215 ? -3.113 20.641 -6.656 1 95.31 215 SER A O 1
ATOM 1567 N N . ASN A 1 216 ? -2.301 19.125 -5.16 1 94.94 216 ASN A N 1
ATOM 1568 C CA . ASN A 1 216 ? -0.966 19.688 -5.008 1 94.94 216 ASN A CA 1
ATOM 1569 C C . ASN A 1 216 ? -0.194 19.672 -6.324 1 94.94 216 ASN A C 1
ATOM 1571 O O . ASN A 1 216 ? 0.149 18.594 -6.832 1 94.94 216 ASN A O 1
ATOM 1575 N N . PRO A 1 217 ? 0.131 20.844 -6.844 1 93.19 217 PRO A N 1
ATOM 1576 C CA . PRO A 1 217 ? 0.833 20.875 -8.133 1 93.19 217 PRO A CA 1
ATOM 1577 C C . PRO A 1 217 ? 2.256 20.328 -8.039 1 93.19 217 PRO A C 1
ATOM 1579 O O . PRO A 1 217 ? 2.848 19.969 -9.062 1 93.19 217 PRO A O 1
ATOM 1582 N N . LEU A 1 218 ? 2.809 20.219 -6.887 1 94.38 218 LEU A N 1
ATOM 1583 C CA . LEU A 1 218 ? 4.172 19.734 -6.707 1 94.38 218 LEU A CA 1
ATOM 1584 C C . LEU A 1 218 ? 4.188 18.219 -6.473 1 94.38 218 LEU A C 1
ATOM 1586 O O . LEU A 1 218 ? 5.254 17.625 -6.312 1 94.38 218 LEU A O 1
ATOM 1590 N N . ALA A 1 219 ? 3.051 17.594 -6.457 1 94.38 219 ALA A N 1
ATOM 1591 C CA . ALA A 1 219 ? 2.932 16.188 -6.07 1 94.38 219 ALA A CA 1
ATOM 1592 C C . ALA A 1 219 ? 3.779 15.297 -6.977 1 94.38 219 ALA A C 1
ATOM 1594 O O . ALA A 1 219 ? 4.492 14.414 -6.496 1 94.38 219 ALA A O 1
ATOM 1595 N N . PRO A 1 220 ? 3.834 15.523 -8.266 1 90.06 220 PRO A N 1
ATOM 1596 C CA . PRO A 1 220 ? 4.625 14.664 -9.148 1 90.06 220 PRO A CA 1
ATOM 1597 C C . PRO A 1 220 ? 6.125 14.734 -8.852 1 90.06 220 PRO A C 1
ATOM 1599 O O . PRO A 1 220 ? 6.852 13.766 -9.086 1 90.06 220 PRO A O 1
ATOM 1602 N N . ALA A 1 221 ? 6.535 15.828 -8.227 1 92.31 221 ALA A N 1
ATOM 1603 C CA . ALA A 1 221 ? 7.961 16.031 -7.996 1 92.31 221 ALA A CA 1
ATOM 1604 C C . ALA A 1 221 ? 8.32 15.758 -6.539 1 92.31 221 ALA A C 1
ATOM 1606 O O . ALA A 1 221 ? 9.5 15.727 -6.18 1 92.31 221 ALA A O 1
ATOM 1607 N N . ALA A 1 222 ? 7.363 15.539 -5.789 1 94.12 222 ALA A N 1
ATOM 1608 C CA . ALA A 1 222 ? 7.559 15.539 -4.344 1 94.12 222 ALA A CA 1
ATOM 1609 C C . ALA A 1 222 ? 8.5 14.414 -3.918 1 94.12 222 ALA A C 1
ATOM 1611 O O . ALA A 1 222 ? 9.414 14.625 -3.117 1 94.12 222 ALA A O 1
ATOM 1612 N N . ALA A 1 223 ? 8.289 13.25 -4.453 1 92.88 223 ALA A N 1
ATOM 1613 C CA . ALA A 1 223 ? 9.102 12.102 -4.055 1 92.88 223 ALA A CA 1
ATOM 1614 C C . ALA A 1 223 ? 10.578 12.344 -4.34 1 92.88 223 ALA A C 1
ATOM 1616 O O . ALA A 1 223 ? 11.43 12.07 -3.494 1 92.88 223 ALA A O 1
ATOM 1617 N N . THR A 1 224 ? 10.859 12.828 -5.469 1 93.5 224 THR A N 1
ATOM 1618 C CA . THR A 1 224 ? 12.242 13.109 -5.855 1 93.5 224 THR A CA 1
ATOM 1619 C C . THR A 1 224 ? 12.844 14.195 -4.977 1 93.5 224 THR A C 1
ATOM 1621 O O . THR A 1 224 ? 13.969 14.07 -4.5 1 93.5 224 THR A O 1
ATOM 1624 N N . LEU A 1 225 ? 12.078 15.203 -4.816 1 94.5 225 LEU A N 1
ATOM 1625 C CA . LEU A 1 225 ? 12.523 16.328 -3.994 1 94.5 225 LEU A CA 1
ATOM 1626 C C . LEU A 1 225 ? 12.82 15.867 -2.57 1 94.5 225 LEU A C 1
ATOM 1628 O O . LEU A 1 225 ? 13.883 16.188 -2.021 1 94.5 225 LEU A O 1
ATOM 1632 N N . LEU A 1 226 ? 11.953 15.102 -2.008 1 95.69 226 LEU A N 1
ATOM 1633 C CA . LEU A 1 226 ? 12.102 14.633 -0.638 1 95.69 226 LEU A CA 1
ATOM 1634 C C . LEU A 1 226 ? 13.289 13.68 -0.521 1 95.69 226 LEU A C 1
ATOM 1636 O O . LEU A 1 226 ? 14.047 13.742 0.449 1 95.69 226 LEU A O 1
ATOM 1640 N N . HIS A 1 227 ? 13.383 12.883 -1.453 1 94.31 227 HIS A N 1
ATOM 1641 C CA . HIS A 1 227 ? 14.508 11.961 -1.461 1 94.31 227 HIS A CA 1
ATOM 1642 C C . HIS A 1 227 ? 15.836 12.711 -1.509 1 94.31 227 HIS A C 1
ATOM 1644 O O . HIS A 1 227 ? 16.766 12.398 -0.752 1 94.31 227 HIS A O 1
ATOM 1650 N N . LYS A 1 228 ? 15.961 13.633 -2.322 1 95.31 228 LYS A N 1
ATOM 1651 C CA . LYS A 1 228 ? 17.172 14.422 -2.48 1 95.31 228 LYS A CA 1
ATOM 1652 C C . LYS A 1 228 ? 17.5 15.188 -1.201 1 95.31 228 LYS A C 1
ATOM 1654 O O . LYS A 1 228 ? 18.641 15.172 -0.742 1 95.31 228 LYS A O 1
ATOM 1659 N N . MET A 1 229 ? 16.516 15.812 -0.656 1 95.81 229 MET A N 1
ATOM 1660 C CA . MET A 1 229 ? 16.719 16.625 0.534 1 95.81 229 MET A CA 1
ATOM 1661 C C . MET A 1 229 ? 17.062 15.75 1.739 1 95.81 229 MET A C 1
ATOM 1663 O O . MET A 1 229 ? 17.953 16.078 2.521 1 95.81 229 MET A O 1
ATOM 1667 N N . ASN A 1 230 ? 16.391 14.672 1.924 1 96.19 230 ASN A N 1
ATOM 1668 C CA . ASN A 1 230 ? 16.594 13.789 3.066 1 96.19 230 ASN A CA 1
ATOM 1669 C C . ASN A 1 230 ? 17.859 12.953 2.91 1 96.19 230 ASN A C 1
ATOM 1671 O O . ASN A 1 230 ? 18.375 12.414 3.889 1 96.19 230 ASN A O 1
ATOM 1675 N N . GLY A 1 231 ? 18.281 12.82 1.757 1 95.56 231 GLY A N 1
ATOM 1676 C CA . GLY A 1 231 ? 19.469 12.031 1.484 1 95.56 231 GLY A CA 1
ATOM 1677 C C . GLY A 1 231 ? 20.719 12.875 1.319 1 95.56 231 GLY A C 1
ATOM 1678 O O . GLY A 1 231 ? 21.438 13.125 2.287 1 95.56 231 GLY A O 1
ATOM 1679 N N . ALA A 1 232 ? 20.859 13.469 0.192 1 94.75 232 ALA A N 1
ATOM 1680 C CA . ALA A 1 232 ? 22.062 14.195 -0.195 1 94.75 232 ALA A CA 1
ATOM 1681 C C . ALA A 1 232 ? 22.234 15.469 0.636 1 94.75 232 ALA A C 1
ATOM 1683 O O . ALA A 1 232 ? 23.359 15.93 0.861 1 94.75 232 ALA A O 1
ATOM 1684 N N . HIS A 1 233 ? 21.188 15.977 1.162 1 96.25 233 HIS A N 1
ATOM 1685 C CA . HIS A 1 233 ? 21.281 17.25 1.867 1 96.25 233 HIS A CA 1
ATOM 1686 C C . HIS A 1 233 ? 20.859 17.109 3.326 1 96.25 233 HIS A C 1
ATOM 1688 O O . HIS A 1 233 ? 20.359 18.062 3.932 1 96.25 233 HIS A O 1
ATOM 1694 N N . ALA A 1 234 ? 20.984 15.93 3.803 1 95.62 234 ALA A N 1
ATOM 1695 C CA . ALA A 1 234 ? 20.547 15.617 5.16 1 95.62 234 ALA A CA 1
ATOM 1696 C C . ALA A 1 234 ? 21.219 16.531 6.176 1 95.62 234 ALA A C 1
ATOM 1698 O O . ALA A 1 234 ? 20.562 17.016 7.113 1 95.62 234 ALA A O 1
ATOM 1699 N N . GLU A 1 235 ? 22.453 16.812 5.992 1 94.5 235 GLU A N 1
ATOM 1700 C CA . GLU A 1 235 ? 23.188 17.656 6.941 1 94.5 235 GLU A CA 1
ATOM 1701 C C . GLU A 1 235 ? 22.734 19.109 6.844 1 94.5 235 GLU A C 1
ATOM 1703 O O . GLU A 1 235 ? 22.625 19.797 7.859 1 94.5 235 GLU A O 1
ATOM 1708 N N . SER A 1 236 ? 22.562 19.562 5.645 1 95.12 236 SER A N 1
ATOM 1709 C CA . SER A 1 236 ? 22.062 20.906 5.445 1 95.12 236 SER A CA 1
ATOM 1710 C C . SER A 1 236 ? 20.672 21.062 6.047 1 95.12 236 SER A C 1
ATOM 1712 O O . SER A 1 236 ? 20.344 22.109 6.629 1 95.12 236 SER A O 1
ATOM 1714 N N . LEU A 1 237 ? 19.922 20.062 5.863 1 95.31 237 LEU A N 1
ATOM 1715 C CA . LEU A 1 237 ? 18.562 20.062 6.414 1 95.31 237 LEU A CA 1
ATOM 1716 C C . LEU A 1 237 ? 18.594 20.125 7.938 1 95.31 237 LEU A C 1
ATOM 1718 O O . LEU A 1 237 ? 17.828 20.875 8.547 1 95.31 237 LEU A O 1
ATOM 1722 N N . LYS A 1 238 ? 19.438 19.359 8.5 1 94.44 238 LYS A N 1
ATOM 1723 C CA . LYS A 1 238 ? 19.609 19.359 9.953 1 94.44 238 LYS A CA 1
ATOM 1724 C C . LYS A 1 238 ? 20.016 20.75 10.453 1 94.44 238 LYS A C 1
ATOM 1726 O O . LYS A 1 238 ? 19.469 21.25 11.43 1 94.44 238 LYS A O 1
ATOM 1731 N N . ARG A 1 239 ? 20.969 21.344 9.836 1 93.44 239 ARG A N 1
ATOM 1732 C CA . ARG A 1 239 ? 21.406 22.688 10.188 1 93.44 239 ARG A CA 1
ATOM 1733 C C . ARG A 1 239 ? 20.266 23.688 10.078 1 93.44 239 ARG A C 1
ATOM 1735 O O . ARG A 1 239 ? 20.062 24.516 10.977 1 93.44 239 ARG A O 1
ATOM 1742 N N . PHE A 1 240 ? 19.578 23.578 8.984 1 94.06 240 PHE A N 1
ATOM 1743 C CA . PHE A 1 240 ? 18.453 24.469 8.781 1 94.06 240 PHE A CA 1
ATOM 1744 C C . PHE A 1 240 ? 17.453 24.344 9.922 1 94.06 240 PHE A C 1
ATOM 1746 O O . PHE A 1 240 ? 17.016 25.359 10.492 1 94.06 240 PHE A O 1
ATOM 1753 N N . ALA A 1 241 ? 17.094 23.141 10.188 1 91.75 241 ALA A N 1
ATOM 1754 C CA . ALA A 1 241 ? 16.094 22.891 11.234 1 91.75 241 ALA A CA 1
ATOM 1755 C C . ALA A 1 241 ? 16.547 23.469 12.57 1 91.75 241 ALA A C 1
ATOM 1757 O O . ALA A 1 241 ? 15.758 24.094 13.281 1 91.75 241 ALA A O 1
ATOM 1758 N N . ALA A 1 242 ? 17.766 23.312 12.875 1 90.19 242 ALA A N 1
ATOM 1759 C CA . ALA A 1 242 ? 18.312 23.797 14.141 1 90.19 242 ALA A CA 1
ATOM 1760 C C . ALA A 1 242 ? 18.25 25.328 14.203 1 90.19 242 ALA A C 1
ATOM 1762 O O . ALA A 1 242 ? 17.797 25.891 15.195 1 90.19 242 ALA A O 1
ATOM 1763 N N . VAL A 1 243 ? 18.672 25.922 13.148 1 89.19 243 VAL A N 1
ATOM 1764 C CA . VAL A 1 243 ? 18.734 27.391 13.102 1 89.19 243 VAL A CA 1
ATOM 1765 C C . VAL A 1 243 ? 17.312 27.953 13.125 1 89.19 243 VAL A C 1
ATOM 1767 O O . VAL A 1 243 ? 17.016 28.875 13.883 1 89.19 243 VAL A O 1
ATOM 1770 N N . TYR A 1 244 ? 16.453 27.359 12.312 1 86.44 244 TYR A N 1
ATOM 1771 C CA . TYR A 1 244 ? 15.086 27.844 12.219 1 86.44 244 TYR A CA 1
ATOM 1772 C C . TYR A 1 244 ? 14.359 27.688 13.547 1 86.44 244 TYR A C 1
ATOM 1774 O O . TYR A 1 244 ? 13.625 28.578 13.977 1 86.44 244 TYR A O 1
ATOM 1782 N N . ALA A 1 245 ? 14.531 26.531 14.164 1 83.38 245 ALA A N 1
ATOM 1783 C CA . ALA A 1 245 ? 13.805 26.234 15.391 1 83.38 245 ALA A CA 1
ATOM 1784 C C . ALA A 1 245 ? 14.531 26.766 16.609 1 83.38 245 ALA A C 1
ATOM 1786 O O . ALA A 1 245 ? 14.055 26.641 17.734 1 83.38 245 ALA A O 1
ATOM 1787 N N . GLY A 1 246 ? 15.664 27.328 16.438 1 83.62 246 GLY A N 1
ATOM 1788 C CA . GLY A 1 246 ? 16.422 27.844 17.547 1 83.62 246 GLY A CA 1
ATOM 1789 C C . GLY A 1 246 ? 16.953 26.766 18.469 1 83.62 246 GLY A C 1
ATOM 1790 O O . GLY A 1 246 ? 16.938 26.922 19.703 1 83.62 246 GLY A O 1
ATOM 1791 N N . LEU A 1 247 ? 17.281 25.703 17.891 1 85.56 247 LEU A N 1
ATOM 1792 C CA . LEU A 1 247 ? 17.766 24.562 18.656 1 85.56 247 LEU A CA 1
ATOM 1793 C C . LEU A 1 247 ? 19.281 24.422 18.531 1 85.56 247 LEU A C 1
ATOM 1795 O O . LEU A 1 247 ? 19.875 24.891 17.547 1 85.56 247 LEU A O 1
ATOM 1799 N N . ASP A 1 248 ? 19.859 23.781 19.547 1 87.06 248 ASP A N 1
ATOM 1800 C CA . ASP A 1 248 ? 21.25 23.359 19.438 1 87.06 248 ASP A CA 1
ATOM 1801 C C . ASP A 1 248 ? 21.391 22.203 18.438 1 87.06 248 ASP A C 1
ATOM 1803 O O . ASP A 1 248 ? 20.812 21.125 18.641 1 87.06 248 ASP A O 1
ATOM 1807 N N . GLU A 1 249 ? 22.125 22.469 17.453 1 87.44 249 GLU A N 1
ATOM 1808 C CA . GLU A 1 249 ? 22.281 21.469 16.391 1 87.44 249 GLU A CA 1
ATOM 1809 C C . GLU A 1 249 ? 22.812 20.156 16.938 1 87.44 249 GLU A C 1
ATOM 1811 O O . GLU A 1 249 ? 22.469 19.078 16.438 1 87.44 249 GLU A O 1
ATOM 1816 N N . ALA A 1 250 ? 23.656 20.297 17.953 1 88.88 250 ALA A N 1
ATOM 1817 C CA . ALA A 1 250 ? 24.25 19.109 18.562 1 88.88 250 ALA A CA 1
ATOM 1818 C C . ALA A 1 250 ? 23.203 18.234 19.234 1 88.88 250 ALA A C 1
ATOM 1820 O O . ALA A 1 250 ? 23.406 17.047 19.438 1 88.88 250 ALA A O 1
ATOM 1821 N N . LYS A 1 251 ? 22.172 18.844 19.516 1 90.19 251 LYS A N 1
ATOM 1822 C CA . LYS A 1 251 ? 21.109 18.125 20.234 1 90.19 251 LYS A CA 1
ATOM 1823 C C . LYS A 1 251 ? 20.109 17.531 19.25 1 90.19 251 LYS A C 1
ATOM 1825 O O . LYS A 1 251 ? 19.234 16.734 19.641 1 90.19 251 LYS A O 1
ATOM 1830 N N . VAL A 1 252 ? 20.188 17.953 18 1 91.62 252 VAL A N 1
ATOM 1831 C CA . VAL A 1 252 ? 19.297 17.406 16.984 1 91.62 252 VAL A CA 1
ATOM 1832 C C . VAL A 1 252 ? 19.859 16.094 16.453 1 91.62 252 VAL A C 1
ATOM 1834 O O . VAL A 1 252 ? 20.922 16.078 15.812 1 91.62 252 VAL A O 1
ATOM 1837 N N . SER A 1 253 ? 19.219 15.008 16.688 1 90.94 253 SER A N 1
ATOM 1838 C CA . SER A 1 253 ? 19.703 13.695 16.281 1 90.94 253 SER A CA 1
ATOM 1839 C C . SER A 1 253 ? 19.391 13.422 14.812 1 90.94 253 SER A C 1
ATOM 1841 O O . SER A 1 253 ? 20.203 12.852 14.094 1 90.94 253 SER A O 1
ATOM 1843 N N . SER A 1 254 ? 18.172 13.805 14.367 1 91.88 254 SER A N 1
ATOM 1844 C CA . SER A 1 254 ? 17.812 13.609 12.969 1 91.88 254 SER A CA 1
ATOM 1845 C C . SER A 1 254 ? 16.703 14.562 12.547 1 91.88 254 SER A C 1
ATOM 1847 O O . SER A 1 254 ? 15.938 15.047 13.383 1 91.88 254 SER A O 1
ATOM 1849 N N . VAL A 1 255 ? 16.75 14.906 11.258 1 95 255 VAL A N 1
ATOM 1850 C CA . VAL A 1 255 ? 15.695 15.688 10.633 1 95 255 VAL A CA 1
ATOM 1851 C C . VAL A 1 255 ? 15.234 15 9.352 1 95 255 VAL A C 1
ATOM 1853 O O . VAL A 1 255 ? 16.047 14.461 8.602 1 95 255 VAL A O 1
ATOM 1856 N N . GLU A 1 256 ? 13.922 15 9.188 1 94.25 256 GLU A N 1
ATOM 1857 C CA . GLU A 1 256 ? 13.352 14.383 7.988 1 94.25 256 GLU A CA 1
ATOM 1858 C C . GLU A 1 256 ? 12.203 15.219 7.434 1 94.25 256 GLU A C 1
ATOM 1860 O O . GLU A 1 256 ? 11.297 15.602 8.172 1 94.25 256 GLU A O 1
ATOM 1865 N N . LEU A 1 257 ? 12.336 15.484 6.16 1 95.19 257 LEU A N 1
ATOM 1866 C CA . LEU A 1 257 ? 11.172 16.047 5.488 1 95.19 257 LEU A CA 1
ATOM 1867 C C . LEU A 1 257 ? 10.094 14.992 5.297 1 95.19 257 LEU A C 1
ATOM 1869 O O . LEU A 1 257 ? 10.359 13.906 4.766 1 95.19 257 LEU A O 1
ATOM 1873 N N . LEU A 1 258 ? 8.844 15.32 5.648 1 92.44 258 LEU A N 1
ATOM 1874 C CA . LEU A 1 258 ? 7.746 14.359 5.609 1 92.44 258 LEU A CA 1
ATOM 1875 C C . LEU A 1 258 ? 6.848 14.609 4.402 1 92.44 258 LEU A C 1
ATOM 1877 O O . LEU A 1 258 ? 6.215 13.688 3.891 1 92.44 258 LEU A O 1
ATOM 1881 N N . GLY A 1 259 ? 6.715 15.789 4.016 1 93.19 259 GLY A N 1
ATOM 1882 C CA . GLY A 1 259 ? 5.883 16.188 2.891 1 93.19 259 GLY A CA 1
ATOM 1883 C C . GLY A 1 259 ? 6.164 17.594 2.406 1 93.19 259 GLY A C 1
ATOM 1884 O O . GLY A 1 259 ? 6.789 18.391 3.115 1 93.19 259 GLY A O 1
ATOM 1885 N N . VAL A 1 260 ? 5.742 17.859 1.161 1 93.88 260 VAL A N 1
ATOM 1886 C CA . VAL A 1 260 ? 5.93 19.172 0.567 1 93.88 260 VAL A CA 1
ATOM 1887 C C . VAL A 1 260 ? 4.773 19.484 -0.382 1 93.88 260 VAL A C 1
ATOM 1889 O O . VAL A 1 260 ? 4.273 18.594 -1.072 1 93.88 260 VAL A O 1
ATOM 1892 N N . ASP A 1 261 ? 4.305 20.656 -0.311 1 94.06 261 ASP A N 1
ATOM 1893 C CA . ASP A 1 261 ? 3.346 21.234 -1.258 1 94.06 261 ASP A CA 1
ATOM 1894 C C . ASP A 1 261 ? 3.703 22.672 -1.603 1 94.06 261 ASP A C 1
ATOM 1896 O O . ASP A 1 261 ? 4.754 23.172 -1.196 1 94.06 261 ASP A O 1
ATOM 1900 N N . GLN A 1 262 ? 2.867 23.328 -2.363 1 92.25 262 GLN A N 1
ATOM 1901 C CA . GLN A 1 262 ? 3.191 24.672 -2.838 1 92.25 262 GLN A CA 1
ATOM 1902 C C . GLN A 1 262 ? 3.152 25.672 -1.697 1 92.25 262 GLN A C 1
ATOM 1904 O O . GLN A 1 262 ? 3.674 26.781 -1.826 1 92.25 262 GLN A O 1
ATOM 1909 N N . LEU A 1 263 ? 2.545 25.312 -0.643 1 93.56 263 LEU A N 1
ATOM 1910 C CA . LEU A 1 263 ? 2.406 26.25 0.467 1 93.56 263 LEU A CA 1
ATOM 1911 C C . LEU A 1 263 ? 3.555 26.094 1.457 1 93.56 263 LEU A C 1
ATOM 1913 O O . LEU A 1 263 ? 3.854 27.016 2.219 1 93.56 263 LEU A O 1
ATOM 1917 N N . GLY A 1 264 ? 4.145 24.953 1.483 1 93.88 264 GLY A N 1
ATOM 1918 C CA . GLY A 1 264 ? 5.227 24.719 2.426 1 93.88 264 GLY A CA 1
ATOM 1919 C C . GLY A 1 264 ? 5.602 23.25 2.557 1 93.88 264 GLY A C 1
ATOM 1920 O O . GLY A 1 264 ? 5.438 22.469 1.61 1 93.88 264 GLY A O 1
ATOM 1921 N N . PHE A 1 265 ? 6.258 22.922 3.697 1 93.38 265 PHE A N 1
ATOM 1922 C CA . PHE A 1 265 ? 6.711 21.547 3.928 1 93.38 265 PHE A CA 1
ATOM 1923 C C . PHE A 1 265 ? 6.645 21.203 5.41 1 93.38 265 PHE A C 1
ATOM 1925 O O . PHE A 1 265 ? 6.68 22.094 6.266 1 93.38 265 PHE A O 1
ATOM 1932 N N . ASP A 1 266 ? 6.449 19.953 5.637 1 93.06 266 ASP A N 1
ATOM 1933 C CA . ASP A 1 266 ? 6.469 19.391 6.988 1 93.06 266 ASP A CA 1
ATOM 1934 C C . ASP A 1 266 ? 7.797 18.703 7.273 1 93.06 266 ASP A C 1
ATOM 1936 O O . ASP A 1 266 ? 8.312 17.953 6.43 1 93.06 266 ASP A O 1
ATOM 1940 N N . MET A 1 267 ? 8.289 18.938 8.477 1 93.12 267 MET A N 1
ATOM 1941 C CA . MET A 1 267 ? 9.562 18.344 8.867 1 93.12 267 MET A CA 1
ATOM 1942 C C . MET A 1 267 ? 9.484 17.766 10.273 1 93.12 267 MET A C 1
ATOM 1944 O O . MET A 1 267 ? 8.883 18.359 11.172 1 93.12 267 MET A O 1
ATOM 1948 N N . ARG A 1 268 ? 10.016 16.578 10.445 1 91.94 268 ARG A N 1
ATOM 1949 C CA . ARG A 1 268 ? 10.172 15.984 11.766 1 91.94 268 ARG A CA 1
ATOM 1950 C C . ARG A 1 268 ? 11.578 16.219 12.312 1 91.94 268 ARG A C 1
ATOM 1952 O O . ARG A 1 268 ? 12.57 15.945 11.625 1 91.94 268 ARG A O 1
ATOM 1959 N N . VAL A 1 269 ? 11.648 16.688 13.516 1 92.75 269 VAL A N 1
ATOM 1960 C CA . VAL A 1 269 ? 12.914 16.938 14.188 1 92.75 269 VAL A CA 1
ATOM 1961 C C . VAL A 1 269 ? 13.016 16.062 15.438 1 92.75 269 VAL A C 1
ATOM 1963 O O . VAL A 1 269 ? 12.156 16.109 16.312 1 92.75 269 VAL A O 1
ATOM 1966 N N . ALA A 1 270 ? 13.984 15.281 15.43 1 91.38 270 ALA A N 1
ATOM 1967 C CA . ALA A 1 270 ? 14.219 14.406 16.578 1 91.38 270 ALA A CA 1
ATOM 1968 C C . ALA A 1 270 ? 15.32 14.961 17.469 1 91.38 270 ALA A C 1
ATOM 1970 O O . ALA A 1 270 ? 16.375 15.383 16.984 1 91.38 270 ALA A O 1
ATOM 1971 N N . GLN A 1 271 ? 14.992 15.023 18.75 1 89.25 271 GLN A N 1
ATOM 1972 C CA . GLN A 1 271 ? 15.938 15.406 19.797 1 89.25 271 GLN A CA 1
ATOM 1973 C C . GLN A 1 271 ? 16 14.344 20.891 1 89.25 271 GLN A C 1
ATOM 1975 O O . GLN A 1 271 ? 15.125 14.289 21.766 1 89.25 271 GLN A O 1
ATOM 1980 N N . GLY A 1 272 ? 17.016 13.633 20.906 1 82.25 272 GLY A N 1
ATOM 1981 C CA . GLY A 1 272 ? 17.047 12.523 21.844 1 82.25 272 GLY A CA 1
ATOM 1982 C C . GLY A 1 272 ? 15.898 11.547 21.656 1 82.25 272 GLY A C 1
ATOM 1983 O O . GLY A 1 272 ? 15.719 11 20.562 1 82.25 272 GLY A O 1
ATOM 1984 N N . SER A 1 273 ? 15.078 11.406 22.719 1 80.06 273 SER A N 1
ATOM 1985 C CA . SER A 1 273 ? 13.977 10.445 22.672 1 80.06 273 SER A CA 1
ATOM 1986 C C . SER A 1 273 ? 12.672 11.109 22.25 1 80.06 273 SER A C 1
ATOM 1988 O O . SER A 1 273 ? 11.656 10.438 22.078 1 80.06 273 SER A O 1
ATOM 1990 N N . SER A 1 274 ? 12.828 12.414 21.984 1 83.81 274 SER A N 1
ATOM 1991 C CA . SER A 1 274 ? 11.617 13.133 21.609 1 83.81 274 SER A CA 1
ATOM 1992 C C . SER A 1 274 ? 11.672 13.57 20.141 1 83.81 274 SER A C 1
ATOM 1994 O O . SER A 1 274 ? 12.742 13.633 19.547 1 83.81 274 SER A O 1
ATOM 1996 N N . SER A 1 275 ? 10.492 13.617 19.562 1 87.19 275 SER A N 1
ATOM 1997 C CA . SER A 1 275 ? 10.391 14.148 18.203 1 87.19 275 SER A CA 1
ATOM 1998 C C . SER A 1 275 ? 9.188 15.07 18.062 1 87.19 275 SER A C 1
ATOM 2000 O O . SER A 1 275 ? 8.203 14.93 18.797 1 87.19 275 SER A O 1
ATOM 2002 N N . SER A 1 276 ? 9.398 16.078 17.219 1 86.81 276 SER A N 1
ATOM 2003 C CA . SER A 1 276 ? 8.312 17 16.922 1 86.81 276 SER A CA 1
ATOM 2004 C C . SER A 1 276 ? 8.203 17.266 15.422 1 86.81 276 SER A C 1
ATOM 2006 O O . SER A 1 276 ? 9.195 17.141 14.695 1 86.81 276 SER A O 1
ATOM 2008 N N . VAL A 1 277 ? 6.977 17.516 15.016 1 89.06 277 VAL A N 1
ATOM 2009 C CA . VAL A 1 277 ? 6.73 17.859 13.617 1 89.06 277 VAL A CA 1
ATOM 2010 C C . VAL A 1 277 ? 6.438 19.344 13.492 1 89.06 277 VAL A C 1
ATOM 2012 O O . VAL A 1 277 ? 5.66 19.906 14.266 1 89.06 277 VAL A O 1
ATOM 2015 N N . MET A 1 278 ? 7.102 19.984 12.508 1 89.5 278 MET A N 1
ATOM 2016 C CA . MET A 1 278 ? 6.914 21.406 12.25 1 89.5 278 MET A CA 1
ATOM 2017 C C . MET A 1 278 ? 6.496 21.656 10.805 1 89.5 278 MET A C 1
ATOM 2019 O O . MET A 1 278 ? 6.984 20.984 9.891 1 89.5 278 MET A O 1
ATOM 2023 N N . ARG A 1 279 ? 5.539 22.562 10.68 1 92.62 279 ARG A N 1
ATOM 2024 C CA . ARG A 1 279 ? 5.152 23.062 9.367 1 92.62 279 ARG A CA 1
ATOM 2025 C C . ARG A 1 279 ? 5.789 24.406 9.086 1 92.62 279 ARG A C 1
ATOM 2027 O O . ARG A 1 279 ? 5.676 25.328 9.898 1 92.62 279 ARG A O 1
ATOM 2034 N N . ILE A 1 280 ? 6.461 24.484 7.977 1 91.75 280 ILE A N 1
ATOM 2035 C CA . ILE A 1 280 ? 7.109 25.719 7.555 1 91.75 280 ILE A CA 1
ATOM 2036 C C . ILE A 1 280 ? 6.543 26.156 6.207 1 91.75 280 ILE A C 1
ATOM 2038 O O . ILE A 1 280 ? 6.527 25.391 5.246 1 91.75 280 ILE A O 1
ATOM 2042 N N . GLY A 1 281 ? 6.109 27.391 6.18 1 92.19 281 GLY A N 1
ATOM 2043 C CA . GLY A 1 281 ? 5.504 27.906 4.969 1 92.19 281 GLY A CA 1
ATOM 2044 C C . GLY A 1 281 ? 6.504 28.578 4.039 1 92.19 281 GLY A C 1
ATOM 2045 O O . GLY A 1 281 ? 7.445 29.219 4.496 1 92.19 281 GLY A O 1
ATOM 2046 N N . PHE A 1 282 ? 6.168 28.391 2.758 1 90.69 282 PHE A N 1
ATOM 2047 C CA . PHE A 1 282 ? 6.902 29.156 1.765 1 90.69 282 PHE A CA 1
ATOM 2048 C C . PHE A 1 282 ? 6.289 30.547 1.601 1 90.69 282 PHE A C 1
ATOM 2050 O O . PHE A 1 282 ? 5.062 30.688 1.597 1 90.69 282 PHE A O 1
ATOM 2057 N N . ARG A 1 283 ? 7.039 31.484 1.38 1 85.38 283 ARG A N 1
ATOM 2058 C CA . ARG A 1 283 ? 6.512 32.812 1.058 1 85.38 283 ARG A CA 1
ATOM 2059 C C . ARG A 1 283 ? 6.094 32.906 -0.406 1 85.38 283 ARG A C 1
ATOM 2061 O O . ARG A 1 283 ? 5.098 33.531 -0.737 1 85.38 283 ARG A O 1
ATOM 2068 N N . GLN A 1 284 ? 6.949 32.25 -1.232 1 85.75 284 GLN A N 1
ATOM 2069 C CA . GLN A 1 284 ? 6.629 32.125 -2.65 1 85.75 284 GLN A CA 1
ATOM 2070 C C . GLN A 1 284 ? 6.488 30.656 -3.047 1 85.75 284 GLN A C 1
ATOM 2072 O O . GLN A 1 284 ? 7.445 29.875 -2.961 1 85.75 284 GLN A O 1
ATOM 2077 N N . PRO A 1 285 ? 5.371 30.297 -3.578 1 88.88 285 PRO A N 1
ATOM 2078 C CA . PRO A 1 285 ? 5.117 28.891 -3.893 1 88.88 285 PRO A CA 1
ATOM 2079 C C . PRO A 1 285 ? 5.918 28.391 -5.098 1 88.88 285 PRO A C 1
ATOM 2081 O O . PRO A 1 285 ? 5.832 28.984 -6.18 1 88.88 285 PRO A O 1
ATOM 2084 N N . PRO A 1 286 ? 6.707 27.328 -4.832 1 92.5 286 PRO A N 1
ATOM 2085 C CA . PRO A 1 286 ? 7.328 26.719 -6.012 1 92.5 286 PRO A CA 1
ATOM 2086 C C . PRO A 1 286 ? 6.316 26.047 -6.93 1 92.5 286 PRO A C 1
ATOM 2088 O O . PRO A 1 286 ? 5.355 25.438 -6.449 1 92.5 286 PRO A O 1
ATOM 2091 N N . ALA A 1 287 ? 6.605 26.078 -8.234 1 87.06 287 ALA A N 1
ATOM 2092 C CA . ALA A 1 287 ? 5.637 25.562 -9.203 1 87.06 287 ALA A CA 1
ATOM 2093 C C . ALA A 1 287 ? 6.055 24.188 -9.727 1 87.06 287 ALA A C 1
ATOM 2095 O O . ALA A 1 287 ? 5.238 23.469 -10.297 1 87.06 287 ALA A O 1
ATOM 2096 N N . ASN A 1 288 ? 7.277 23.922 -9.625 1 89.38 288 ASN A N 1
ATOM 2097 C CA . ASN A 1 288 ? 7.816 22.672 -10.156 1 89.38 288 ASN A CA 1
ATOM 2098 C C . ASN A 1 288 ? 9.039 22.219 -9.367 1 89.38 288 ASN A C 1
ATOM 2100 O O . ASN A 1 288 ? 9.43 22.844 -8.391 1 89.38 288 ASN A O 1
ATOM 2104 N N . GLU A 1 289 ? 9.555 21.109 -9.766 1 91.12 289 GLU A N 1
ATOM 2105 C CA . GLU A 1 289 ? 10.672 20.484 -9.062 1 91.12 289 GLU A CA 1
ATOM 2106 C C . GLU A 1 289 ? 11.875 21.422 -8.992 1 91.12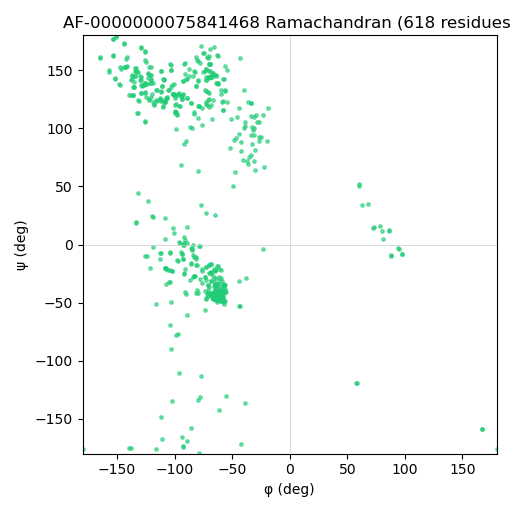 289 GLU A C 1
ATOM 2108 O O . GLU A 1 289 ? 12.492 21.578 -7.938 1 91.12 289 GLU A O 1
ATOM 2113 N N . GLU A 1 290 ? 12.18 22.062 -10.094 1 93.12 290 GLU A N 1
ATOM 2114 C CA . GLU A 1 290 ? 13.352 22.938 -10.164 1 93.12 290 GLU A CA 1
ATOM 2115 C C . GLU A 1 290 ? 13.219 24.094 -9.188 1 93.12 290 GLU A C 1
ATOM 2117 O O . GLU A 1 290 ? 14.172 24.422 -8.469 1 93.12 290 GLU A O 1
ATOM 2122 N N . GLU A 1 291 ? 12.117 24.703 -9.211 1 93.44 291 GLU A N 1
ATOM 2123 C CA . GLU A 1 291 ? 11.875 25.797 -8.273 1 93.44 291 GLU A CA 1
ATOM 2124 C C . GLU A 1 291 ? 11.914 25.312 -6.828 1 93.44 291 GLU A C 1
ATOM 2126 O O . GLU A 1 291 ? 12.414 26.016 -5.949 1 93.44 291 GLU A O 1
ATOM 2131 N N . GLY A 1 292 ? 11.406 24.125 -6.578 1 92.56 292 GLY A N 1
ATOM 2132 C CA . GLY A 1 292 ? 11.477 23.531 -5.25 1 92.56 292 GLY A CA 1
ATOM 2133 C C . GLY A 1 292 ? 12.898 23.359 -4.746 1 92.56 292 GLY A C 1
ATOM 2134 O O . GLY A 1 292 ? 13.211 23.734 -3.617 1 92.56 292 GLY A O 1
ATOM 2135 N N . VAL A 1 293 ? 13.672 22.844 -5.609 1 93.38 293 VAL A N 1
ATOM 2136 C CA . VAL A 1 293 ? 15.078 22.656 -5.25 1 93.38 293 VAL A CA 1
ATOM 2137 C C . VAL A 1 293 ? 15.719 24 -4.934 1 93.38 293 VAL A C 1
ATOM 2139 O O . VAL A 1 293 ? 16.406 24.156 -3.922 1 93.38 293 VAL A O 1
ATOM 2142 N N . SER A 1 294 ? 15.484 24.938 -5.746 1 93.25 294 SER A N 1
ATOM 2143 C CA . SER A 1 294 ? 16.062 26.266 -5.582 1 93.25 294 SER A CA 1
ATOM 2144 C C . SER A 1 294 ? 15.656 26.891 -4.246 1 93.25 294 SER A C 1
ATOM 2146 O O . SER A 1 294 ? 16.484 27.484 -3.559 1 93.25 294 SER A O 1
ATOM 2148 N N . VAL A 1 295 ? 14.438 26.734 -3.959 1 91.75 295 VAL A N 1
ATOM 2149 C CA . VAL A 1 295 ? 13.938 27.297 -2.709 1 91.75 295 VAL A CA 1
ATOM 2150 C C . VAL A 1 295 ? 14.664 26.656 -1.528 1 91.75 295 VAL A C 1
ATOM 2152 O O . VAL A 1 295 ? 15.109 27.359 -0.615 1 91.75 295 VAL A O 1
ATOM 2155 N N . PHE A 1 296 ? 14.828 25.359 -1.502 1 93.06 296 PHE A N 1
ATOM 2156 C CA . PHE A 1 296 ? 15.508 24.672 -0.409 1 93.06 296 PHE A CA 1
ATOM 2157 C C . PHE A 1 296 ? 16.969 25.062 -0.347 1 93.06 296 PHE A C 1
ATOM 2159 O O . PHE A 1 296 ? 17.516 25.297 0.737 1 93.06 296 PHE A O 1
ATOM 2166 N N . MET A 1 297 ? 17.562 25.203 -1.459 1 93.62 297 MET A N 1
ATOM 2167 C CA . MET A 1 297 ? 18.969 25.594 -1.476 1 93.62 297 MET A CA 1
ATOM 2168 C C . MET A 1 297 ? 19.156 26.984 -0.879 1 93.62 297 MET A C 1
ATOM 2170 O O . MET A 1 297 ? 20.109 27.234 -0.15 1 93.62 297 MET A O 1
ATOM 2174 N N . LYS A 1 298 ? 18.344 27.812 -1.213 1 91.62 298 LYS A N 1
ATOM 2175 C CA . LYS A 1 298 ? 18.391 29.156 -0.643 1 91.62 298 LYS A CA 1
ATOM 2176 C C . LYS A 1 298 ? 18.219 29.125 0.873 1 91.62 298 LYS A C 1
ATOM 2178 O O . LYS A 1 298 ? 18.922 29.828 1.6 1 91.62 298 LYS A O 1
ATOM 2183 N N . LEU A 1 299 ? 17.312 28.328 1.311 1 90.5 299 LEU A N 1
ATOM 2184 C CA . LEU A 1 299 ? 17.094 28.172 2.746 1 90.5 299 LEU A CA 1
ATOM 2185 C C . LEU A 1 299 ? 18.328 27.641 3.439 1 90.5 299 LEU A C 1
ATOM 2187 O O . LEU A 1 299 ? 18.703 28.109 4.516 1 90.5 299 LEU A O 1
ATOM 2191 N N . PHE A 1 300 ? 18.922 26.672 2.805 1 92.19 300 PHE A N 1
ATOM 2192 C CA . PHE A 1 300 ? 20.125 26.062 3.371 1 92.19 300 PHE A CA 1
ATOM 2193 C C . PHE A 1 300 ? 21.266 27.078 3.426 1 92.19 300 PHE A C 1
ATOM 2195 O O . PHE A 1 300 ? 22 27.125 4.41 1 92.19 300 PHE A O 1
ATOM 2202 N N . GLN A 1 301 ? 21.328 27.797 2.416 1 90.38 301 GLN A N 1
ATOM 2203 C CA . GLN A 1 301 ? 22.359 28.828 2.371 1 90.38 301 GLN A CA 1
ATOM 2204 C C . GLN A 1 301 ? 22.141 29.875 3.455 1 90.38 301 GLN A C 1
ATOM 2206 O O . GLN A 1 301 ? 23.078 30.281 4.133 1 90.38 301 GLN A O 1
ATOM 2211 N N . GLU A 1 302 ? 20.969 30.297 3.582 1 87.88 302 GLU A N 1
ATOM 2212 C CA . GLU A 1 302 ? 20.641 31.281 4.605 1 87.88 302 GLU A CA 1
ATOM 2213 C C . GLU A 1 302 ? 20.922 30.734 6.004 1 87.88 302 GLU A C 1
ATOM 2215 O O . GLU A 1 302 ? 21.438 31.469 6.863 1 87.88 302 GLU A O 1
ATOM 2220 N N . ALA A 1 303 ? 20.531 29.531 6.203 1 88.94 303 ALA A N 1
ATOM 2221 C CA . ALA A 1 303 ? 20.812 28.906 7.496 1 88.94 303 ALA A CA 1
ATOM 2222 C C . ALA A 1 303 ? 22.312 28.828 7.77 1 88.94 303 ALA A C 1
ATOM 2224 O O . ALA A 1 303 ? 22.75 29.078 8.891 1 88.94 303 ALA A O 1
ATOM 2225 N N . TYR A 1 304 ? 23 28.531 6.75 1 89.31 304 TYR A N 1
ATOM 2226 C CA . TYR A 1 304 ? 24.453 28.469 6.875 1 89.31 304 TYR A CA 1
ATOM 2227 C C . TYR A 1 304 ? 25.031 29.828 7.25 1 89.31 304 TYR A C 1
ATOM 2229 O O . TYR A 1 304 ? 25.875 29.922 8.141 1 89.31 304 TYR A O 1
ATOM 2237 N N . GLU A 1 305 ? 24.5 30.844 6.684 1 88.44 305 GLU A N 1
ATOM 2238 C CA . GLU A 1 305 ? 24.969 32.188 6.938 1 88.44 305 GLU A CA 1
ATOM 2239 C C . GLU A 1 305 ? 24.594 32.656 8.344 1 88.44 305 GLU A C 1
ATOM 2241 O O . GLU A 1 305 ? 25.391 33.312 9.023 1 88.44 305 GLU A O 1
ATOM 2246 N N . ARG A 1 306 ? 23.516 32.344 8.734 1 84.44 306 ARG A N 1
ATOM 2247 C CA . ARG A 1 306 ? 23.078 32.719 10.07 1 84.44 306 ARG A CA 1
ATOM 2248 C C . ARG A 1 306 ? 23.875 31.969 11.141 1 84.44 306 ARG A C 1
ATOM 2250 O O . ARG A 1 306 ? 24.219 32.531 12.172 1 84.44 306 ARG A O 1
ATOM 2257 N N . GLN A 1 307 ? 24.078 30.766 10.898 1 83.12 307 GLN A N 1
ATOM 2258 C CA . GLN A 1 307 ? 24.828 29.969 11.852 1 83.12 307 GLN A CA 1
ATOM 2259 C C . GLN A 1 307 ? 26.25 30.531 12.023 1 83.12 307 GLN A C 1
ATOM 2261 O O . GLN A 1 307 ? 26.812 30.453 13.117 1 83.12 307 GLN A O 1
ATOM 2266 N N . HIS A 1 308 ? 26.75 31.094 11 1 84.81 308 HIS A N 1
ATOM 2267 C CA . HIS A 1 308 ? 28.125 31.594 11.039 1 84.81 308 HIS A CA 1
ATOM 2268 C C . HIS A 1 308 ? 28.156 33.094 11.258 1 84.81 308 HIS A C 1
ATOM 2270 O O . HIS A 1 308 ? 29.219 33.719 11.219 1 84.81 308 HIS A O 1
ATOM 2276 N N . GLY A 1 309 ? 27.016 33.688 11.586 1 77.06 309 GLY A N 1
ATOM 2277 C CA . GLY A 1 309 ? 26.906 35.094 11.953 1 77.06 309 GLY A CA 1
ATOM 2278 C C . GLY A 1 309 ? 27.047 36.031 10.766 1 77.06 309 GLY A C 1
ATOM 2279 O O . GLY A 1 309 ? 27.422 37.188 10.93 1 77.06 309 GLY A O 1
ATOM 2280 N N . TRP A 1 310 ? 26.938 35.5 9.562 1 73.94 310 TRP A N 1
ATOM 2281 C CA . TRP A 1 310 ? 27.062 36.344 8.375 1 73.94 310 TRP A CA 1
ATOM 2282 C C . TRP A 1 310 ? 25.766 37.062 8.078 1 73.94 310 TRP A C 1
ATOM 2284 O O . TRP A 1 310 ? 25.719 37.969 7.219 1 73.94 310 TRP A O 1
ATOM 2294 N N . MET A 1 311 ? 24.734 36.75 8.664 1 65.56 311 MET A N 1
ATOM 2295 C CA . MET A 1 311 ? 23.422 37.375 8.555 1 65.56 311 MET A CA 1
ATOM 2296 C C . MET A 1 311 ? 22.766 37.531 9.938 1 65.56 311 MET A C 1
ATOM 2298 O O . MET A 1 311 ? 23.062 36.75 10.844 1 65.56 311 MET A O 1
ATOM 2302 N N . MET B 1 1 ? 27.188 -52.781 52.5 1 20.59 1 MET B N 1
ATOM 2303 C CA . MET B 1 1 ? 27 -54.094 51.875 1 20.59 1 MET B CA 1
ATOM 2304 C C . MET B 1 1 ? 27.547 -54.062 50.438 1 20.59 1 MET B C 1
ATOM 2306 O O . MET B 1 1 ? 27.781 -53 49.875 1 20.59 1 MET B O 1
ATOM 2310 N N . PRO B 1 2 ? 27.234 -54.875 49.25 1 20.14 2 PRO B N 1
ATOM 2311 C CA . PRO B 1 2 ? 27.922 -55.75 48.312 1 20.14 2 PRO B CA 1
ATOM 2312 C C . PRO B 1 2 ? 28.078 -55.125 46.938 1 20.14 2 PRO B C 1
ATOM 2314 O O . PRO B 1 2 ? 28.562 -55.75 46 1 20.14 2 PRO B O 1
ATOM 2317 N N . LEU B 1 3 ? 28.078 -53.812 46.562 1 21.52 3 LEU B N 1
ATOM 2318 C CA . LEU B 1 3 ? 27.672 -53.375 45.25 1 21.52 3 LEU B CA 1
ATOM 2319 C C . LEU B 1 3 ? 28.672 -53.812 44.188 1 21.52 3 LEU B C 1
ATOM 2321 O O . LEU B 1 3 ? 29.875 -53.875 44.469 1 21.52 3 LEU B O 1
ATOM 2325 N N . SER B 1 4 ? 28.281 -53.688 42.75 1 19.34 4 SER B N 1
ATOM 2326 C CA . SER B 1 4 ? 28.078 -54.438 41.5 1 19.34 4 SER B CA 1
ATOM 2327 C C . SER B 1 4 ? 29.172 -54.125 40.469 1 19.34 4 SER B C 1
ATOM 2329 O O . SER B 1 4 ? 29.594 -52.969 40.344 1 19.34 4 SER B O 1
ATOM 2331 N N . SER B 1 5 ? 29.781 -55.094 39.562 1 18.45 5 SER B N 1
ATOM 2332 C CA . SER B 1 5 ? 30.938 -55.625 38.844 1 18.45 5 SER B CA 1
ATOM 2333 C C . SER B 1 5 ? 31 -55.156 37.406 1 18.45 5 SER B C 1
ATOM 2335 O O . SER B 1 5 ? 29.969 -54.969 36.75 1 18.45 5 SER B O 1
ATOM 2337 N N . ARG B 1 6 ? 32.125 -54.531 36.688 1 21.52 6 ARG B N 1
ATOM 2338 C CA . ARG B 1 6 ? 32.781 -53.812 35.594 1 21.52 6 ARG B CA 1
ATOM 2339 C C . ARG B 1 6 ? 33.031 -54.688 34.406 1 21.52 6 ARG B C 1
ATOM 2341 O O . ARG B 1 6 ? 34 -54.531 33.688 1 21.52 6 ARG B O 1
ATOM 2348 N N . SER B 1 7 ? 32.281 -55.844 33.781 1 16.23 7 SER B N 1
ATOM 2349 C CA . SER B 1 7 ? 33 -56.875 33.062 1 16.23 7 SER B CA 1
ATOM 2350 C C . SER B 1 7 ? 33.219 -56.5 31.594 1 16.23 7 SER B C 1
ATOM 2352 O O . SER B 1 7 ? 34.25 -56.812 31 1 16.23 7 SER B O 1
ATOM 2354 N N . SER B 1 8 ? 32.531 -55.688 30.484 1 17.98 8 SER B N 1
ATOM 2355 C CA . SER B 1 8 ? 32.156 -56.5 29.344 1 17.98 8 SER B CA 1
ATOM 2356 C C . SER B 1 8 ? 33.25 -56.594 28.312 1 17.98 8 SER B C 1
ATOM 2358 O O . SER B 1 8 ? 34.188 -55.781 28.312 1 17.98 8 SER B O 1
ATOM 2360 N N . PHE B 1 9 ? 33.031 -57.25 26.75 1 16.11 9 PHE B N 1
ATOM 2361 C CA . PHE B 1 9 ? 33.344 -58.344 25.859 1 16.11 9 PHE B CA 1
ATOM 2362 C C . PHE B 1 9 ? 34.094 -57.844 24.625 1 16.11 9 PHE B C 1
ATOM 2364 O O . PHE B 1 9 ? 33.812 -56.75 24.141 1 16.11 9 PHE B O 1
ATOM 2371 N N . ARG B 1 10 ? 35.219 -58.5 24 1 18.62 10 ARG B N 1
ATOM 2372 C CA . ARG B 1 10 ? 36.406 -58.562 23.141 1 18.62 10 ARG B CA 1
ATOM 2373 C C . ARG B 1 10 ? 36 -58.938 21.703 1 18.62 10 ARG B C 1
ATOM 2375 O O . ARG B 1 10 ? 35.594 -60.062 21.438 1 18.62 10 ARG B O 1
ATOM 2382 N N . ALA B 1 11 ? 35.656 -58.031 20.719 1 16.16 11 ALA B N 1
ATOM 2383 C CA . ALA B 1 11 ? 35.062 -58.344 19.422 1 16.16 11 ALA B CA 1
ATOM 2384 C C . ALA B 1 11 ? 36.125 -58.906 18.469 1 16.16 11 ALA B C 1
ATOM 2386 O O . ALA B 1 11 ? 37.094 -58.219 18.109 1 16.16 11 ALA B O 1
ATOM 2387 N N . SER B 1 12 ? 36.344 -60.25 18.078 1 15.57 12 SER B N 1
ATOM 2388 C CA . SER B 1 12 ? 37.375 -61.094 17.422 1 15.57 12 SER B CA 1
ATOM 2389 C C . SER B 1 12 ? 37.125 -61.156 15.922 1 15.57 12 SER B C 1
ATOM 2391 O O . SER B 1 12 ? 37.812 -61.875 15.211 1 15.57 12 SER B O 1
ATOM 2393 N N . ALA B 1 13 ? 36.188 -60.469 15.062 1 15.96 13 ALA B N 1
ATOM 2394 C CA . ALA B 1 13 ? 35.688 -61.406 14.047 1 15.96 13 ALA B CA 1
ATOM 2395 C C . ALA B 1 13 ? 36.719 -61.625 12.953 1 15.96 13 ALA B C 1
ATOM 2397 O O . ALA B 1 13 ? 37.469 -60.719 12.609 1 15.96 13 ALA B O 1
ATOM 2398 N N . TRP B 1 14 ? 36.5 -62.719 11.906 1 15.56 14 TRP B N 1
ATOM 2399 C CA . TRP B 1 14 ? 37.094 -63.844 11.227 1 15.56 14 TRP B CA 1
ATOM 2400 C C . TRP B 1 14 ? 37.5 -63.469 9.797 1 15.56 14 TRP B C 1
ATOM 2402 O O . TRP B 1 14 ? 38.625 -63.719 9.391 1 15.56 14 TRP B O 1
ATOM 2412 N N . LEU B 1 15 ? 36.562 -63.156 8.625 1 16.53 15 LEU B N 1
ATOM 2413 C CA . LEU B 1 15 ? 36.469 -64.25 7.676 1 16.53 15 LEU B CA 1
ATOM 2414 C C . LEU B 1 15 ? 37.469 -64.062 6.531 1 16.53 15 LEU B C 1
ATOM 2416 O O . LEU B 1 15 ? 37.906 -62.969 6.258 1 16.53 15 LEU B O 1
ATOM 2420 N N . SER B 1 16 ? 37.219 -64.938 5.332 1 15.74 16 SER B N 1
ATOM 2421 C CA . SER B 1 16 ? 37.875 -66 4.629 1 15.74 16 SER B CA 1
ATOM 2422 C C . SER B 1 16 ? 38.531 -65.5 3.34 1 15.74 16 SER B C 1
ATOM 2424 O O . SER B 1 16 ? 38.25 -64.438 2.881 1 15.74 16 SER B O 1
ATOM 2426 N N . LEU B 1 17 ? 38.375 -66.25 2.133 1 16.25 17 LEU B N 1
ATOM 2427 C CA . LEU B 1 17 ? 39.281 -67.188 1.44 1 16.25 17 LEU B CA 1
ATOM 2428 C C . LEU B 1 17 ? 39.656 -66.625 0.067 1 16.25 17 LEU B C 1
ATOM 2430 O O . LEU B 1 17 ? 40.812 -66.688 -0.33 1 16.25 17 LEU B O 1
ATOM 2434 N N . LEU B 1 18 ? 38.688 -66.125 -0.952 1 16.91 18 LEU B N 1
ATOM 2435 C CA . LEU B 1 18 ? 38.688 -67.062 -2.104 1 16.91 18 LEU B CA 1
ATOM 2436 C C . LEU B 1 18 ? 39.812 -66.688 -3.09 1 16.91 18 LEU B C 1
ATOM 2438 O O . LEU B 1 18 ? 40.281 -65.562 -3.076 1 16.91 18 LEU B O 1
ATOM 2442 N N . ALA B 1 19 ? 39.594 -67.188 -4.469 1 16.19 19 ALA B N 1
ATOM 2443 C CA . ALA B 1 19 ? 40.219 -68.125 -5.336 1 16.19 19 ALA B CA 1
ATOM 2444 C C . ALA B 1 19 ? 41.062 -67.5 -6.41 1 16.19 19 ALA B C 1
ATOM 2446 O O . ALA B 1 19 ? 42.25 -67.812 -6.59 1 16.19 19 ALA B O 1
ATOM 2447 N N . ALA B 1 20 ? 40.438 -67.188 -7.641 1 15.98 20 ALA B N 1
ATOM 2448 C CA . ALA B 1 20 ? 40.719 -68 -8.797 1 15.98 20 ALA B CA 1
ATOM 2449 C C . ALA B 1 20 ? 41.781 -67.438 -9.688 1 15.98 20 ALA B C 1
ATOM 2451 O O . ALA B 1 20 ? 42.781 -68.062 -10.008 1 15.98 20 ALA B O 1
ATOM 2452 N N . ALA B 1 21 ? 41.469 -66.938 -10.953 1 19 21 ALA B N 1
ATOM 2453 C CA . ALA B 1 21 ? 41.719 -67.5 -12.266 1 19 21 ALA B CA 1
ATOM 2454 C C . ALA B 1 21 ? 42.906 -66.875 -12.953 1 19 21 ALA B C 1
ATOM 2456 O O . ALA B 1 21 ? 43 -65.625 -12.953 1 19 21 ALA B O 1
ATOM 2457 N N . PRO B 1 22 ? 43.812 -67.75 -13.453 1 20.27 22 PRO B N 1
ATOM 2458 C CA . PRO B 1 22 ? 45.219 -67.5 -13.797 1 20.27 22 PRO B CA 1
ATOM 2459 C C . PRO B 1 22 ? 45.375 -66.75 -15.086 1 20.27 22 PRO B C 1
ATOM 2461 O O . PRO B 1 22 ? 46.312 -65.938 -15.211 1 20.27 22 PRO B O 1
ATOM 2464 N N . LEU B 1 23 ? 44.469 -67 -16.016 1 19.5 23 LEU B N 1
ATOM 2465 C CA . LEU B 1 23 ? 45.094 -67.688 -17.141 1 19.5 23 LEU B CA 1
ATOM 2466 C C . LEU B 1 23 ? 45.875 -66.688 -17.984 1 19.5 23 LEU B C 1
ATOM 2468 O O . LEU B 1 23 ? 47.062 -66.875 -18.281 1 19.5 23 LEU B O 1
ATOM 2472 N N . ASP B 1 24 ? 45.438 -66.438 -19.203 1 18.22 24 ASP B N 1
ATOM 2473 C CA . ASP B 1 24 ? 45.906 -66.75 -20.547 1 18.22 24 ASP B CA 1
ATOM 2474 C C . ASP B 1 24 ? 46.656 -65.562 -21.156 1 18.22 24 ASP B C 1
ATOM 2476 O O . ASP B 1 24 ? 46.125 -64.5 -21.312 1 18.22 24 ASP B O 1
ATOM 2480 N N . ALA B 1 25 ? 48.094 -65.688 -21.078 1 20.3 25 ALA B N 1
ATOM 2481 C CA . ALA B 1 25 ? 49.062 -64.625 -21.234 1 20.3 25 ALA B CA 1
ATOM 2482 C C . ALA B 1 25 ? 49.094 -64.125 -22.688 1 20.3 25 ALA B C 1
ATOM 2484 O O . ALA B 1 25 ? 49.5 -63 -22.953 1 20.3 25 ALA B O 1
ATOM 2485 N N . LEU B 1 26 ? 48.656 -65.062 -23.641 1 23.36 26 LEU B N 1
ATOM 2486 C CA . LEU B 1 26 ? 49.719 -65 -24.641 1 23.36 26 LEU B CA 1
ATOM 2487 C C . LEU B 1 26 ? 49.688 -63.688 -25.391 1 23.36 26 LEU B C 1
ATOM 2489 O O . LEU B 1 26 ? 48.656 -63.031 -25.484 1 23.36 26 LEU B O 1
ATOM 2493 N N . GLN B 1 27 ? 50.938 -63.406 -26.078 1 22.06 27 GLN B N 1
ATOM 2494 C CA . GLN B 1 27 ? 51.812 -62.312 -26.469 1 22.06 27 GLN B CA 1
ATOM 2495 C C . GLN B 1 27 ? 51.438 -61.812 -27.875 1 22.06 27 GLN B C 1
ATOM 2497 O O . GLN B 1 27 ? 52.094 -60.875 -28.391 1 22.06 27 GLN B O 1
ATOM 2502 N N . HIS B 1 28 ? 50.375 -62.375 -28.438 1 23.33 28 HIS B N 1
ATOM 2503 C CA . HIS B 1 28 ? 50.562 -62.375 -29.875 1 23.33 28 HIS B CA 1
ATOM 2504 C C . HIS B 1 28 ? 50.812 -60.969 -30.406 1 23.33 28 HIS B C 1
ATOM 2506 O O . HIS B 1 28 ? 50.469 -60 -29.766 1 23.33 28 HIS B O 1
ATOM 2512 N N . SER B 1 29 ? 51.594 -61.094 -31.641 1 24.47 29 SER B N 1
ATOM 2513 C CA . SER B 1 29 ? 52.438 -60.281 -32.5 1 24.47 29 SER B CA 1
ATOM 2514 C C . SER B 1 29 ? 51.688 -59.062 -33.062 1 24.47 29 SER B C 1
ATOM 2516 O O . SER B 1 29 ? 50.531 -59.219 -33.5 1 24.47 29 SER B O 1
ATOM 2518 N N . PRO B 1 30 ? 52.25 -57.969 -32.938 1 28 30 PRO B N 1
ATOM 2519 C CA . PRO B 1 30 ? 51.562 -56.688 -33.062 1 28 30 PRO B CA 1
ATOM 2520 C C . PRO B 1 30 ? 51.188 -56.375 -34.5 1 28 30 PRO B C 1
ATOM 2522 O O . PRO B 1 30 ? 50.688 -55.281 -34.781 1 28 30 PRO B O 1
ATOM 2525 N N . ARG B 1 31 ? 51 -57.531 -35.281 1 30.47 31 ARG B N 1
ATOM 2526 C CA . ARG B 1 31 ? 51.344 -57.094 -36.656 1 30.47 31 ARG B CA 1
ATOM 2527 C C . ARG B 1 31 ? 50.75 -55.719 -36.938 1 30.47 31 ARG B C 1
ATOM 2529 O O . ARG B 1 31 ? 49.812 -55.312 -36.312 1 30.47 31 ARG B O 1
ATOM 2536 N N . PRO B 1 32 ? 50.969 -55.469 -38.375 1 27.45 32 PRO B N 1
ATOM 2537 C CA . PRO B 1 32 ? 51.094 -54.188 -39.062 1 27.45 32 PRO B CA 1
ATOM 2538 C C . PRO B 1 32 ? 49.781 -53.406 -39.062 1 27.45 32 PRO B C 1
ATOM 2540 O O . PRO B 1 32 ? 48.719 -53.969 -39.344 1 27.45 32 PRO B O 1
ATOM 2543 N N . ALA B 1 33 ? 49.656 -52.438 -38.375 1 31.08 33 ALA B N 1
ATOM 2544 C CA . ALA B 1 33 ? 48.375 -51.75 -38.219 1 31.08 33 ALA B CA 1
ATOM 2545 C C . ALA B 1 33 ? 47.781 -51.438 -39.594 1 31.08 33 ALA B C 1
ATOM 2547 O O . ALA B 1 33 ? 48.438 -50.844 -40.438 1 31.08 33 ALA B O 1
ATOM 2548 N N . THR B 1 34 ? 47.094 -52.469 -40.156 1 24.86 34 THR B N 1
ATOM 2549 C CA . THR B 1 34 ? 46.281 -52.125 -41.312 1 24.86 34 THR B CA 1
ATOM 2550 C C . THR B 1 34 ? 45.781 -50.688 -41.25 1 24.86 34 THR B C 1
ATOM 2552 O O . THR B 1 34 ? 45.281 -50.25 -40.188 1 24.86 34 THR B O 1
ATOM 2555 N N . ARG B 1 35 ? 46.375 -49.969 -42.188 1 30.88 35 ARG B N 1
ATOM 2556 C CA . ARG B 1 35 ? 46 -48.562 -42.344 1 30.88 35 ARG B CA 1
ATOM 2557 C C . ARG B 1 35 ? 44.469 -48.406 -42.406 1 30.88 35 ARG B C 1
ATOM 2559 O O . ARG B 1 35 ? 43.844 -48.781 -43.406 1 30.88 35 ARG B O 1
ATOM 2566 N N . ILE B 1 36 ? 43.781 -49.031 -41.406 1 29.91 36 ILE B N 1
ATOM 2567 C CA . ILE B 1 36 ? 42.344 -48.844 -41.625 1 29.91 36 ILE B CA 1
ATOM 2568 C C . ILE B 1 36 ? 42.062 -47.375 -41.969 1 29.91 36 ILE B C 1
ATOM 2570 O O . ILE B 1 36 ? 42.562 -46.469 -41.281 1 29.91 36 ILE B O 1
ATOM 2574 N N . ALA B 1 37 ? 41.719 -47.219 -43.219 1 37.62 37 ALA B N 1
ATOM 2575 C CA . ALA B 1 37 ? 41.156 -45.969 -43.719 1 37.62 37 ALA B CA 1
ATOM 2576 C C . ALA B 1 37 ? 40.281 -45.281 -42.625 1 37.62 37 ALA B C 1
ATOM 2578 O O . ALA B 1 37 ? 39.594 -45.969 -41.875 1 37.62 37 ALA B O 1
ATOM 2579 N N . PRO B 1 38 ? 40.75 -44.156 -42.094 1 29.36 38 PRO B N 1
ATOM 2580 C CA . PRO B 1 38 ? 39.969 -43.656 -40.969 1 29.36 38 PRO B CA 1
ATOM 2581 C C . PRO B 1 38 ? 38.469 -43.844 -41.188 1 29.36 38 PRO B C 1
ATOM 2583 O O . PRO B 1 38 ? 37.969 -43.812 -42.312 1 29.36 38 PRO B O 1
ATOM 2586 N N . PRO B 1 39 ? 37.875 -44.938 -40.5 1 27.42 39 PRO B N 1
ATOM 2587 C CA . PRO B 1 39 ? 36.438 -44.875 -40.781 1 27.42 39 PRO B CA 1
ATOM 2588 C C . PRO B 1 39 ? 35.906 -43.438 -40.938 1 27.42 39 PRO B C 1
ATOM 2590 O O . PRO B 1 39 ? 36.5 -42.5 -40.375 1 27.42 39 PRO B O 1
ATOM 2593 N N . ARG B 1 40 ? 35.312 -43.156 -42.125 1 31 40 ARG B N 1
ATOM 2594 C CA . ARG B 1 40 ? 34.5 -41.938 -42.281 1 31 40 ARG B CA 1
ATOM 2595 C C . ARG B 1 40 ? 33.812 -41.594 -41 1 31 40 ARG B C 1
ATOM 2597 O O . ARG B 1 40 ? 33.094 -42.406 -40.438 1 31 40 ARG B O 1
ATOM 2604 N N . CYS B 1 41 ? 34.469 -40.875 -40.156 1 26.88 41 CYS B N 1
ATOM 2605 C CA . CYS B 1 41 ? 33.688 -40.5 -39 1 26.88 41 CYS B CA 1
ATOM 2606 C C . CYS B 1 41 ? 32.25 -40.219 -39.344 1 26.88 41 CYS B C 1
ATOM 2608 O O . CYS B 1 41 ? 31.938 -39.281 -40.094 1 26.88 41 CYS B O 1
ATOM 2610 N N . VAL B 1 42 ? 31.562 -41.375 -39.719 1 28.88 42 VAL B N 1
ATOM 2611 C CA . VAL B 1 42 ? 30.188 -40.938 -39.594 1 28.88 42 VAL B CA 1
ATOM 2612 C C . VAL B 1 42 ? 30.062 -39.969 -38.406 1 28.88 42 VAL B C 1
ATOM 2614 O O . VAL B 1 42 ? 30.328 -40.375 -37.25 1 28.88 42 VAL B O 1
ATOM 2617 N N . ALA B 1 43 ? 30.5 -38.781 -38.562 1 30.25 43 ALA B N 1
ATOM 2618 C CA . ALA B 1 43 ? 30 -37.969 -37.469 1 30.25 43 ALA B CA 1
ATOM 2619 C C . ALA B 1 43 ? 28.656 -38.469 -36.969 1 30.25 43 ALA B C 1
ATOM 2621 O O . ALA B 1 43 ? 27.688 -38.531 -37.688 1 30.25 43 ALA B O 1
ATOM 2622 N N . ALA B 1 44 ? 28.719 -39.531 -36.094 1 29.39 44 ALA B N 1
ATOM 2623 C CA . ALA B 1 44 ? 27.438 -39.656 -35.375 1 29.39 44 ALA B CA 1
ATOM 2624 C C . ALA B 1 44 ? 26.781 -38.281 -35.188 1 29.39 44 ALA B C 1
ATOM 2626 O O . ALA B 1 44 ? 27.422 -37.344 -34.75 1 29.39 44 ALA B O 1
ATOM 2627 N N . ALA B 1 45 ? 25.859 -38 -36 1 30.2 45 ALA B N 1
ATOM 2628 C CA . ALA B 1 45 ? 24.969 -36.938 -35.531 1 30.2 45 ALA B CA 1
ATOM 2629 C C . ALA B 1 45 ? 24.844 -36.906 -34.031 1 30.2 45 ALA B C 1
ATOM 2631 O O . ALA B 1 45 ? 24.375 -37.875 -33.438 1 30.2 45 ALA B O 1
ATOM 2632 N N . ALA B 1 46 ? 25.953 -36.625 -33.375 1 32.16 46 ALA B N 1
ATOM 2633 C CA . ALA B 1 46 ? 25.656 -36.469 -31.938 1 32.16 46 ALA B CA 1
ATOM 2634 C C . ALA B 1 46 ? 24.188 -36.188 -31.719 1 32.16 46 ALA B C 1
ATOM 2636 O O . ALA B 1 46 ? 23.641 -35.219 -32.281 1 32.16 46 ALA B O 1
ATOM 2637 N N . ALA B 1 47 ? 23.469 -37.281 -31.578 1 32.28 47 ALA B N 1
ATOM 2638 C CA . ALA B 1 47 ? 22.172 -37 -31 1 32.28 47 ALA B CA 1
ATOM 2639 C C . ALA B 1 47 ? 22.234 -35.812 -30.031 1 32.28 47 ALA B C 1
ATOM 2641 O O . ALA B 1 47 ? 23.156 -35.719 -29.234 1 32.28 47 ALA B O 1
ATOM 2642 N N . ALA B 1 48 ? 21.859 -34.75 -30.531 1 34.09 48 ALA B N 1
ATOM 2643 C CA . ALA B 1 48 ? 21.656 -33.688 -29.547 1 34.09 48 ALA B CA 1
ATOM 2644 C C . ALA B 1 48 ? 21.312 -34.25 -28.172 1 34.09 48 ALA B C 1
ATOM 2646 O O . ALA B 1 48 ? 20.516 -35.188 -28.078 1 34.09 48 ALA B O 1
ATOM 2647 N N . PRO B 1 49 ? 22.391 -34.469 -27.281 1 32.12 49 PRO B N 1
ATOM 2648 C CA . PRO B 1 49 ? 21.906 -35 -26 1 32.12 49 PRO B CA 1
ATOM 2649 C C . PRO B 1 49 ? 20.406 -34.75 -25.797 1 32.12 49 PRO B C 1
ATOM 2651 O O . PRO B 1 49 ? 19.844 -33.844 -26.391 1 32.12 49 PRO B O 1
ATOM 2654 N N . SER B 1 50 ? 19.703 -35.781 -25.703 1 32.19 50 SER B N 1
ATOM 2655 C CA . SER B 1 50 ? 18.328 -35.719 -25.234 1 32.19 50 SER B CA 1
ATOM 2656 C C . SER B 1 50 ? 18.109 -34.562 -24.281 1 32.19 50 SER B C 1
ATOM 2658 O O . SER B 1 50 ? 18.969 -34.281 -23.438 1 32.19 50 SER B O 1
ATOM 2660 N N . ALA B 1 51 ? 17.484 -33.5 -24.656 1 38.75 51 ALA B N 1
ATOM 2661 C CA . ALA B 1 51 ? 16.953 -32.375 -23.859 1 38.75 51 ALA B CA 1
ATOM 2662 C C . ALA B 1 51 ? 16.734 -32.812 -22.422 1 38.75 51 ALA B C 1
ATOM 2664 O O . ALA B 1 51 ? 15.914 -33.688 -22.141 1 38.75 51 ALA B O 1
ATOM 2665 N N . LEU B 1 52 ? 17.781 -33.125 -21.641 1 41.09 52 LEU B N 1
ATOM 2666 C CA . LEU B 1 52 ? 17.484 -33.219 -20.219 1 41.09 52 LEU B CA 1
ATOM 2667 C C . LEU B 1 52 ? 16.266 -32.375 -19.875 1 41.09 52 LEU B C 1
ATOM 2669 O O . LEU B 1 52 ? 16.25 -31.156 -20.141 1 41.09 52 LEU B O 1
ATOM 2673 N N . PRO B 1 53 ? 15.07 -32.906 -19.875 1 43.5 53 PRO B N 1
ATOM 2674 C CA . PRO B 1 53 ? 13.766 -32.281 -19.656 1 43.5 53 PRO B CA 1
ATOM 2675 C C . PRO B 1 53 ? 13.75 -31.375 -18.438 1 43.5 53 PRO B C 1
ATOM 2677 O O . PRO B 1 53 ? 14 -31.828 -17.312 1 43.5 53 PRO B O 1
ATOM 2680 N N . TRP B 1 54 ? 14.531 -30.25 -18.328 1 52.53 54 TRP B N 1
ATOM 2681 C CA . TRP B 1 54 ? 14.062 -29.328 -17.297 1 52.53 54 TRP B CA 1
ATOM 2682 C C . TRP B 1 54 ? 12.578 -29.547 -17.016 1 52.53 54 TRP B C 1
ATOM 2684 O O . TRP B 1 54 ? 11.938 -28.734 -16.344 1 52.53 54 TRP B O 1
ATOM 2694 N N . GLY B 1 55 ? 12.078 -30.484 -17.859 1 52.53 55 GLY B N 1
ATOM 2695 C CA . GLY B 1 55 ? 10.68 -30.844 -17.688 1 52.53 55 GLY B CA 1
ATOM 2696 C C . GLY B 1 55 ? 10.281 -31.031 -16.25 1 52.53 55 GLY B C 1
ATOM 2697 O O . GLY B 1 55 ? 9.156 -30.703 -15.859 1 52.53 55 GLY B O 1
ATOM 2698 N N . ASP B 1 56 ? 11.336 -31.5 -15.531 1 55.06 56 ASP B N 1
ATOM 2699 C CA . ASP B 1 56 ? 11 -31.797 -14.141 1 55.06 56 ASP B CA 1
ATOM 2700 C C . ASP B 1 56 ? 10.812 -30.5 -13.336 1 55.06 56 ASP B C 1
ATOM 2702 O O . ASP B 1 56 ? 10.031 -30.469 -12.383 1 55.06 56 ASP B O 1
ATOM 2706 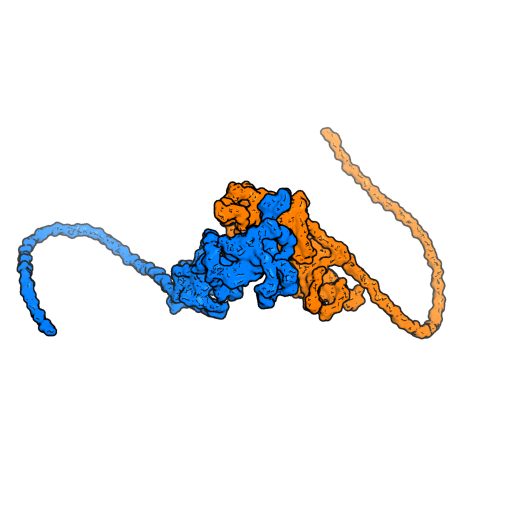N N . LEU B 1 57 ? 11.523 -29.469 -13.734 1 59.16 57 LEU B N 1
ATOM 2707 C CA . LEU B 1 57 ? 11.445 -28.234 -12.961 1 59.16 57 LEU B CA 1
ATOM 2708 C C . LEU B 1 57 ? 10.164 -27.484 -13.273 1 59.16 57 LEU B C 1
ATOM 2710 O O . LEU B 1 57 ? 9.664 -26.719 -12.445 1 59.16 57 LEU B O 1
ATOM 2714 N N . ALA B 1 58 ? 9.68 -27.656 -14.477 1 59.22 58 ALA B N 1
ATOM 2715 C CA . ALA B 1 58 ? 8.57 -26.797 -14.883 1 59.22 58 ALA B CA 1
ATOM 2716 C C . ALA B 1 58 ? 7.246 -27.547 -14.82 1 59.22 58 ALA B C 1
ATOM 2718 O O . ALA B 1 58 ? 6.242 -27.016 -14.352 1 59.22 58 ALA B O 1
ATOM 2719 N N . ASP B 1 59 ? 7.203 -28.797 -15.438 1 56.12 59 ASP B N 1
ATOM 2720 C CA . ASP B 1 59 ? 5.934 -29.438 -15.742 1 56.12 59 ASP B CA 1
ATOM 2721 C C . ASP B 1 59 ? 5.117 -29.672 -14.469 1 56.12 59 ASP B C 1
ATOM 2723 O O . ASP B 1 59 ? 3.885 -29.656 -14.5 1 56.12 59 ASP B O 1
ATOM 2727 N N . ASN B 1 60 ? 5.934 -29.828 -13.398 1 63.88 60 ASN B N 1
ATOM 2728 C CA . ASN B 1 60 ? 5.188 -30.156 -12.188 1 63.88 60 ASN B CA 1
ATOM 2729 C C . ASN B 1 60 ? 5.609 -29.281 -11.016 1 63.88 60 ASN B C 1
ATOM 2731 O O . ASN B 1 60 ? 5.762 -29.766 -9.891 1 63.88 60 ASN B O 1
ATOM 2735 N N . ALA B 1 61 ? 5.723 -28 -11.359 1 73.5 61 ALA B N 1
ATOM 2736 C CA . ALA B 1 61 ? 6.281 -27.203 -10.281 1 73.5 61 ALA B CA 1
ATOM 2737 C C . ALA B 1 61 ? 5.262 -27 -9.156 1 73.5 61 ALA B C 1
ATOM 2739 O O . ALA B 1 61 ? 4.105 -26.656 -9.414 1 73.5 61 ALA B O 1
ATOM 2740 N N . LEU B 1 62 ? 5.77 -27.484 -8.062 1 84.62 62 LEU B N 1
ATOM 2741 C CA . LEU B 1 62 ? 4.941 -27.344 -6.863 1 84.62 62 LEU B CA 1
ATOM 2742 C C . LEU B 1 62 ? 4.781 -25.875 -6.473 1 84.62 62 LEU B C 1
ATOM 2744 O O . LEU B 1 62 ? 5.633 -25.047 -6.805 1 84.62 62 LEU B O 1
ATOM 2748 N N . ARG B 1 63 ? 3.627 -25.609 -5.961 1 90.44 63 ARG B N 1
ATOM 2749 C CA . ARG B 1 63 ? 3.33 -24.266 -5.434 1 90.44 63 ARG B CA 1
ATOM 2750 C C . ARG B 1 63 ? 2.85 -24.344 -3.988 1 90.44 63 ARG B C 1
ATOM 2752 O O . ARG B 1 63 ? 2.414 -25.406 -3.529 1 90.44 63 ARG B O 1
ATOM 2759 N N . LEU B 1 64 ? 3.008 -23.203 -3.371 1 94.25 64 LEU B N 1
ATOM 2760 C CA . LEU B 1 64 ? 2.359 -23.094 -2.068 1 94.25 64 LEU B CA 1
ATOM 2761 C C . LEU B 1 64 ? 0.857 -23.328 -2.188 1 94.25 64 LEU B C 1
ATOM 2763 O O . LEU B 1 64 ? 0.238 -22.906 -3.172 1 94.25 64 LEU B O 1
ATOM 2767 N N . THR B 1 65 ? 0.319 -24.016 -1.148 1 95.44 65 THR B N 1
ATOM 2768 C CA . THR B 1 65 ? -1.138 -24.047 -1.088 1 95.44 65 THR B CA 1
ATOM 2769 C C . THR B 1 65 ? -1.709 -22.656 -0.924 1 95.44 65 THR B C 1
ATOM 2771 O O . THR B 1 65 ? -0.99 -21.719 -0.547 1 95.44 65 THR B O 1
ATOM 2774 N N . ASP B 1 66 ? -2.979 -22.484 -1.218 1 96.88 66 ASP B N 1
ATOM 2775 C CA . ASP B 1 66 ? -3.623 -21.188 -1.019 1 96.88 66 ASP B CA 1
ATOM 2776 C C . ASP B 1 66 ? -3.51 -20.734 0.436 1 96.88 66 ASP B C 1
ATOM 2778 O O . ASP B 1 66 ? -3.311 -19.562 0.711 1 96.88 66 ASP B O 1
ATOM 2782 N N . ALA B 1 67 ? -3.633 -21.656 1.348 1 98.19 67 ALA B N 1
ATOM 2783 C CA . ALA B 1 67 ? -3.518 -21.344 2.77 1 98.19 67 ALA B CA 1
ATOM 2784 C C . ALA B 1 67 ? -2.115 -20.844 3.109 1 98.19 67 ALA B C 1
ATOM 2786 O O . ALA B 1 67 ? -1.96 -19.859 3.84 1 98.19 67 ALA B O 1
ATOM 2787 N N . GLN B 1 68 ? -1.15 -21.516 2.547 1 97.31 68 GLN B N 1
ATOM 2788 C CA . GLN B 1 68 ? 0.232 -21.109 2.777 1 97.31 68 GLN B CA 1
ATOM 2789 C C . GLN B 1 68 ? 0.512 -19.734 2.166 1 97.31 68 GLN B C 1
ATOM 2791 O O . GLN B 1 68 ? 1.2 -18.906 2.77 1 97.31 68 GLN B O 1
ATOM 2796 N N . LEU B 1 69 ? 0.021 -19.547 1.024 1 97.06 69 LEU B N 1
ATOM 2797 C CA . LEU B 1 69 ? 0.153 -18.25 0.381 1 97.06 69 LEU B CA 1
ATOM 2798 C C . LEU B 1 69 ? -0.519 -17.156 1.212 1 97.06 69 LEU B C 1
ATOM 2800 O O . LEU B 1 69 ? 0.065 -16.094 1.439 1 97.06 69 LEU B O 1
ATOM 2804 N N . THR B 1 70 ? -1.672 -17.438 1.704 1 98.19 70 THR B N 1
ATOM 2805 C CA . THR B 1 70 ? -2.422 -16.484 2.52 1 98.19 70 THR B CA 1
ATOM 2806 C C . THR B 1 70 ? -1.632 -16.109 3.766 1 98.19 70 THR B C 1
ATOM 2808 O O . THR B 1 70 ? -1.456 -14.914 4.055 1 98.19 70 THR B O 1
ATOM 2811 N N . ARG B 1 71 ? -1.147 -17.094 4.41 1 98 71 ARG B N 1
ATOM 2812 C CA . ARG B 1 71 ? -0.371 -16.844 5.617 1 98 71 ARG B CA 1
ATOM 2813 C C . ARG B 1 71 ? 0.878 -16.016 5.305 1 98 71 ARG B C 1
ATOM 2815 O O . ARG B 1 71 ? 1.262 -15.141 6.078 1 98 71 ARG B O 1
ATOM 2822 N N . THR B 1 72 ? 1.526 -16.328 4.219 1 97.19 72 THR B N 1
ATOM 2823 C CA . THR B 1 72 ? 2.729 -15.617 3.811 1 97.19 72 THR B CA 1
ATOM 2824 C C . THR B 1 72 ? 2.43 -14.133 3.6 1 97.19 72 THR B C 1
ATOM 2826 O O . THR B 1 72 ? 3.158 -13.273 4.098 1 97.19 72 THR B O 1
ATOM 2829 N N . VAL B 1 73 ? 1.346 -13.828 2.924 1 97.44 73 VAL B N 1
ATOM 2830 C CA . VAL B 1 73 ? 0.973 -12.445 2.65 1 97.44 73 VAL B CA 1
ATOM 2831 C C . VAL B 1 73 ? 0.719 -11.711 3.963 1 97.44 73 VAL B C 1
ATOM 2833 O O . VAL B 1 73 ? 1.244 -10.617 4.18 1 97.44 73 VAL B O 1
ATOM 2836 N N . VAL B 1 74 ? -0.03 -12.289 4.836 1 98.12 74 VAL B N 1
ATOM 2837 C CA . VAL B 1 74 ? -0.412 -11.656 6.094 1 98.12 74 VAL B CA 1
ATOM 2838 C C . VAL B 1 74 ? 0.828 -11.43 6.957 1 98.12 74 VAL B C 1
ATOM 2840 O O . VAL B 1 74 ? 0.956 -10.391 7.609 1 98.12 74 VAL B O 1
ATOM 2843 N N . ASP B 1 75 ? 1.744 -12.312 6.84 1 95.94 75 ASP B N 1
ATOM 2844 C CA . ASP B 1 75 ? 2.9 -12.258 7.73 1 95.94 75 ASP B CA 1
ATOM 2845 C C . ASP B 1 75 ? 3.945 -11.273 7.219 1 95.94 75 ASP B C 1
ATOM 2847 O O . ASP B 1 75 ? 4.723 -10.719 8 1 95.94 75 ASP B O 1
ATOM 2851 N N . VAL B 1 76 ? 3.998 -11.047 5.953 1 94.44 76 VAL B N 1
ATOM 2852 C CA . VAL B 1 76 ? 5.062 -10.195 5.43 1 94.44 76 VAL B CA 1
ATOM 2853 C C . VAL B 1 76 ? 4.641 -8.727 5.516 1 94.44 76 VAL B C 1
ATOM 2855 O O . VAL B 1 76 ? 5.469 -7.828 5.371 1 94.44 76 VAL B O 1
ATOM 2858 N N . CYS B 1 77 ? 3.375 -8.492 5.695 1 95.5 77 CYS B N 1
ATOM 2859 C CA . CYS B 1 77 ? 2.873 -7.129 5.812 1 95.5 77 CYS B CA 1
ATOM 2860 C C . CYS B 1 77 ? 2.857 -6.676 7.266 1 95.5 77 CYS B C 1
ATOM 2862 O O . CYS B 1 77 ? 2.848 -7.504 8.18 1 95.5 77 CYS B O 1
ATOM 2864 N N . SER B 1 78 ? 2.893 -5.344 7.445 1 95.38 78 SER B N 1
ATOM 2865 C CA . SER B 1 78 ? 2.844 -4.785 8.797 1 95.38 78 SER B CA 1
ATOM 2866 C C . SER B 1 78 ? 1.711 -3.773 8.938 1 95.38 78 SER B C 1
ATOM 2868 O O . SER B 1 78 ? 1.461 -3.262 10.023 1 95.38 78 SER B O 1
ATOM 2870 N N . GLN B 1 79 ? 1.139 -3.428 7.844 1 96.44 79 GLN B N 1
ATOM 2871 C CA . GLN B 1 79 ? -0.033 -2.561 7.801 1 96.44 79 GLN B CA 1
ATOM 2872 C C . GLN B 1 79 ? -1.095 -3.117 6.855 1 96.44 79 GLN B C 1
ATOM 2874 O O . GLN B 1 79 ? -0.775 -3.844 5.914 1 96.44 79 GLN B O 1
ATOM 2879 N N . GLY B 1 80 ? -2.281 -2.818 7.125 1 98 80 GLY B N 1
ATOM 2880 C CA . GLY B 1 80 ? -3.404 -3.232 6.301 1 98 80 GLY B CA 1
ATOM 2881 C C . GLY B 1 80 ? -4.598 -2.299 6.402 1 98 80 GLY B C 1
ATOM 2882 O O . GLY B 1 80 ? -4.543 -1.288 7.105 1 98 80 GLY B O 1
ATOM 2883 N N . THR B 1 81 ? -5.59 -2.6 5.625 1 98.69 81 THR B N 1
ATOM 2884 C CA . THR B 1 81 ? -6.809 -1.796 5.59 1 98.69 81 THR B CA 1
ATOM 2885 C C . THR B 1 81 ? -7.906 -2.438 6.434 1 98.69 81 THR B C 1
ATOM 2887 O O . THR B 1 81 ? -8.383 -3.527 6.113 1 98.69 81 THR B O 1
ATOM 2890 N N . LEU B 1 82 ? -8.289 -1.782 7.48 1 98.81 82 LEU B N 1
ATOM 2891 C CA . LEU B 1 82 ? -9.445 -2.191 8.273 1 98.81 82 LEU B CA 1
ATOM 2892 C C . LEU B 1 82 ? -10.727 -1.611 7.695 1 98.81 82 LEU B C 1
ATOM 2894 O O . LEU B 1 82 ? -10.859 -0.394 7.551 1 98.81 82 LEU B O 1
ATOM 2898 N N . CYS B 1 83 ? -11.633 -2.463 7.348 1 98.5 83 CYS B N 1
ATOM 2899 C CA . CYS B 1 83 ? -12.914 -2.053 6.773 1 98.5 83 CYS B CA 1
ATOM 2900 C C . CYS B 1 83 ? -14.055 -2.299 7.754 1 98.5 83 CYS B C 1
ATOM 2902 O O . CYS B 1 83 ? -14.32 -3.441 8.133 1 98.5 83 CYS B O 1
ATOM 2904 N N . THR B 1 84 ? -14.672 -1.271 8.094 1 97.06 84 THR B N 1
ATOM 2905 C CA . THR B 1 84 ? -15.766 -1.312 9.055 1 97.06 84 THR B CA 1
ATOM 2906 C C . THR B 1 84 ? -17.016 -0.666 8.469 1 97.06 84 THR B C 1
ATOM 2908 O O . THR B 1 84 ? -16.969 -0.023 7.422 1 97.06 84 THR B O 1
ATOM 2911 N N . THR B 1 85 ? -18.172 -0.9 9.141 1 94.88 85 THR B N 1
ATOM 2912 C CA . THR B 1 85 ? -19.453 -0.372 8.688 1 94.88 85 THR B CA 1
ATOM 2913 C C . THR B 1 85 ? -19.859 0.859 9.492 1 94.88 85 THR B C 1
ATOM 2915 O O . THR B 1 85 ? -19.797 0.842 10.727 1 94.88 85 THR B O 1
ATOM 2918 N N . LEU B 1 86 ? -20.188 1.866 8.711 1 93.19 86 LEU B N 1
ATOM 2919 C CA . LEU B 1 86 ? -20.672 3.078 9.359 1 93.19 86 LEU B CA 1
ATOM 2920 C C . LEU B 1 86 ? -22.078 2.879 9.898 1 93.19 86 LEU B C 1
ATOM 2922 O O . LEU B 1 86 ? -22.906 2.227 9.258 1 93.19 86 LEU B O 1
ATOM 2926 N N . GLU B 1 87 ? -22.391 3.434 11.07 1 83.25 87 GLU B N 1
ATOM 2927 C CA . GLU B 1 87 ? -23.719 3.311 11.656 1 83.25 87 GLU B CA 1
ATOM 2928 C C . GLU B 1 87 ? -24.453 4.656 11.68 1 83.25 87 GLU B C 1
ATOM 2930 O O . GLU B 1 87 ? -25.625 4.727 12.023 1 83.25 87 GLU B O 1
ATOM 2935 N N . ALA B 1 88 ? -23.734 5.641 11.328 1 72.06 88 ALA B N 1
ATOM 2936 C CA . ALA B 1 88 ? -24.438 6.926 11.367 1 72.06 88 ALA B CA 1
ATOM 2937 C C . ALA B 1 88 ? -25.609 6.941 10.391 1 72.06 88 ALA B C 1
ATOM 2939 O O . ALA B 1 88 ? -25.578 6.281 9.352 1 72.06 88 ALA B O 1
ATOM 2940 N N . ALA B 1 89 ? -26.688 7.477 10.82 1 62.16 89 ALA B N 1
ATOM 2941 C CA . ALA B 1 89 ? -28.016 7.438 10.203 1 62.16 89 ALA B CA 1
ATOM 2942 C C . ALA B 1 89 ? -27.922 7.668 8.695 1 62.16 89 ALA B C 1
ATOM 2944 O O . ALA B 1 89 ? -28.5 6.906 7.91 1 62.16 89 ALA B O 1
ATOM 2945 N N . GLU B 1 90 ? -27.281 8.719 8.219 1 66.94 90 GLU B N 1
ATOM 2946 C CA . GLU B 1 90 ? -27.297 9.039 6.797 1 66.94 90 GLU B CA 1
ATOM 2947 C C . GLU B 1 90 ? -26.328 8.164 6.012 1 66.94 90 GLU B C 1
ATOM 2949 O O . GLU B 1 90 ? -26.359 8.133 4.781 1 66.94 90 GLU B O 1
ATOM 2954 N N . LEU B 1 91 ? -25.625 7.266 6.816 1 69.69 91 LEU B N 1
ATOM 2955 C CA . LEU B 1 91 ? -24.594 6.496 6.141 1 69.69 91 LEU B CA 1
ATOM 2956 C C . LEU B 1 91 ? -24.672 5.02 6.52 1 69.69 91 LEU B C 1
ATOM 2958 O O . LEU B 1 91 ? -23.688 4.285 6.387 1 69.69 91 LEU B O 1
ATOM 2962 N N . GLU B 1 92 ? -25.797 4.746 6.984 1 72.19 92 GLU B N 1
ATOM 2963 C CA . GLU B 1 92 ? -25.906 3.402 7.547 1 72.19 92 GLU B CA 1
ATOM 2964 C C . GLU B 1 92 ? -25.594 2.34 6.496 1 72.19 92 GLU B C 1
ATOM 2966 O O . GLU B 1 92 ? -26.141 2.375 5.391 1 72.19 92 GLU B O 1
ATOM 2971 N N . GLY B 1 93 ? -24.641 1.565 6.832 1 82.81 93 GLY B N 1
ATOM 2972 C CA . GLY B 1 93 ? -24.281 0.427 6 1 82.81 93 GLY B CA 1
ATOM 2973 C C . GLY B 1 93 ? -23.109 0.705 5.078 1 82.81 93 GLY B C 1
ATOM 2974 O O . GLY B 1 93 ? -22.547 -0.218 4.48 1 82.81 93 GLY B O 1
ATOM 2975 N N . ALA B 1 94 ? -22.703 1.964 5.039 1 92.25 94 ALA B N 1
ATOM 2976 C CA . ALA B 1 94 ? -21.562 2.299 4.195 1 92.25 94 ALA B CA 1
ATOM 2977 C C . ALA B 1 94 ? -20.25 1.778 4.801 1 92.25 94 ALA B C 1
ATOM 2979 O O . ALA B 1 94 ? -20.172 1.576 6.012 1 92.25 94 ALA B O 1
ATOM 2980 N N . ILE B 1 95 ? -19.344 1.503 3.945 1 96.69 95 ILE B N 1
ATOM 2981 C CA . ILE B 1 95 ? -18.078 0.905 4.379 1 96.69 95 ILE B CA 1
ATOM 2982 C C . ILE B 1 95 ? -17.047 1.999 4.594 1 96.69 95 ILE B C 1
ATOM 2984 O O . ILE B 1 95 ? -16.844 2.861 3.732 1 96.69 95 ILE B O 1
ATOM 2988 N N . PHE B 1 96 ? -16.438 1.995 5.738 1 96.94 96 PHE B N 1
ATOM 2989 C CA . PHE B 1 96 ? -15.344 2.891 6.086 1 96.94 96 PHE B CA 1
ATOM 2990 C C . PHE B 1 96 ? -14.039 2.121 6.211 1 96.94 96 PHE B C 1
ATOM 2992 O O . PHE B 1 96 ? -14 1.041 6.805 1 96.94 96 PHE B O 1
ATOM 2999 N N . SER B 1 97 ? -13 2.742 5.633 1 98.19 97 SER B N 1
ATOM 3000 C CA . SER B 1 97 ? -11.703 2.066 5.672 1 98.19 97 SER B CA 1
ATOM 3001 C C . SER B 1 97 ? -10.641 2.939 6.336 1 98.19 97 SER B C 1
ATOM 3003 O O . SER B 1 97 ? -10.695 4.168 6.242 1 98.19 97 SER B O 1
ATOM 3005 N N . SER B 1 98 ? -9.758 2.332 6.992 1 97.38 98 SER B N 1
ATOM 3006 C CA . SER B 1 98 ? -8.586 2.965 7.59 1 97.38 98 SER B CA 1
ATOM 3007 C C . SER B 1 98 ? -7.355 2.078 7.461 1 97.38 98 SER B C 1
ATOM 3009 O O . SER B 1 98 ? -7.473 0.858 7.324 1 97.38 98 SER B O 1
ATOM 3011 N N . CYS B 1 99 ? -6.219 2.678 7.445 1 96.94 99 CYS B N 1
ATOM 3012 C CA . CYS B 1 99 ? -4.957 1.945 7.438 1 96.94 99 CYS B CA 1
ATOM 3013 C C . CYS B 1 99 ? -4.43 1.757 8.852 1 96.94 99 CYS B C 1
ATOM 3015 O O . CYS B 1 99 ? -4.203 2.732 9.57 1 96.94 99 CYS B O 1
ATOM 3017 N N . GLU B 1 100 ? -4.172 0.515 9.219 1 97.5 100 GLU B N 1
ATOM 3018 C CA . GLU B 1 100 ? -3.787 0.218 10.602 1 97.5 100 GLU B CA 1
ATOM 3019 C C . GLU B 1 100 ? -2.523 -0.635 10.648 1 97.5 100 GLU B C 1
ATOM 3021 O O . GLU B 1 100 ? -2.346 -1.54 9.828 1 97.5 100 GLU B O 1
ATOM 3026 N N . ALA B 1 101 ? -1.677 -0.324 11.617 1 97.31 101 ALA B N 1
ATOM 3027 C CA . ALA B 1 101 ? -0.568 -1.219 11.938 1 97.31 101 ALA B CA 1
ATOM 3028 C C . ALA B 1 101 ? -1.068 -2.498 12.602 1 97.31 101 ALA B C 1
ATOM 3030 O O . ALA B 1 101 ? -2.02 -2.465 13.391 1 97.31 101 ALA B O 1
ATOM 3031 N N . TYR B 1 102 ? -0.387 -3.625 12.273 1 98.38 102 TYR B N 1
ATOM 3032 C CA . TYR B 1 102 ? -0.848 -4.875 12.867 1 98.38 102 TYR B CA 1
ATOM 3033 C C . TYR B 1 102 ? 0.29 -5.883 12.969 1 98.38 102 TYR B C 1
ATOM 3035 O O . TYR B 1 102 ? 1.353 -5.691 12.375 1 98.38 102 TYR B O 1
ATOM 3043 N N . ALA B 1 103 ? 0.056 -6.84 13.781 1 97.88 103 ALA B N 1
ATOM 3044 C CA . ALA B 1 103 ? 0.839 -8.07 13.875 1 97.88 103 ALA B CA 1
ATOM 3045 C C . ALA B 1 103 ? -0.062 -9.297 13.812 1 97.88 103 ALA B C 1
ATOM 3047 O O . ALA B 1 103 ? -1.287 -9.172 13.742 1 97.88 103 ALA B O 1
ATOM 3048 N N . THR B 1 104 ? 0.574 -10.391 13.68 1 97.5 104 THR B N 1
ATOM 3049 C CA . THR B 1 104 ? -0.181 -11.641 13.617 1 97.5 104 THR B CA 1
ATOM 3050 C C . THR B 1 104 ? 0.234 -12.578 14.742 1 97.5 104 THR B C 1
ATOM 3052 O O . THR B 1 104 ? 1.409 -12.641 15.109 1 97.5 104 THR B O 1
ATOM 3055 N N . ASP B 1 105 ? -0.72 -13.289 15.312 1 96 105 ASP B N 1
ATOM 3056 C CA . ASP B 1 105 ? -0.353 -14.312 16.281 1 96 105 ASP B CA 1
ATOM 3057 C C . ASP B 1 105 ? -0.186 -15.672 15.602 1 96 105 ASP B C 1
ATOM 3059 O O . ASP B 1 105 ? -0.227 -15.773 14.375 1 96 105 ASP B O 1
ATOM 3063 N N . ALA B 1 106 ? 0.028 -16.734 16.391 1 94.31 106 ALA B N 1
ATOM 3064 C CA . ALA B 1 106 ? 0.393 -18.062 15.875 1 94.31 106 ALA B CA 1
ATOM 3065 C C . ALA B 1 106 ? -0.75 -18.656 15.062 1 94.31 106 ALA B C 1
ATOM 3067 O O . ALA B 1 106 ? -0.518 -19.453 14.141 1 94.31 106 ALA B O 1
ATOM 3068 N N . ALA B 1 107 ? -1.951 -18.297 15.398 1 95.5 107 ALA B N 1
ATOM 3069 C CA . ALA B 1 107 ? -3.109 -18.844 14.695 1 95.5 107 ALA B CA 1
ATOM 3070 C C . ALA B 1 107 ? -3.479 -17.984 13.492 1 95.5 107 ALA B C 1
ATOM 3072 O O . ALA B 1 107 ? -4.48 -18.234 12.82 1 95.5 107 ALA B O 1
ATOM 3073 N N . GLY B 1 108 ? -2.791 -16.938 13.18 1 97.06 108 GLY B N 1
ATOM 3074 C CA . GLY B 1 108 ? -3.055 -16.078 12.039 1 97.06 108 GLY B CA 1
ATOM 3075 C C . GLY B 1 108 ? -4.074 -14.992 12.328 1 97.06 108 GLY B C 1
ATOM 3076 O O . GLY B 1 108 ? -4.586 -14.352 11.414 1 97.06 108 GLY B O 1
ATOM 3077 N N . HIS B 1 109 ? -4.395 -14.82 13.625 1 98.38 109 HIS B N 1
ATOM 3078 C CA . HIS B 1 109 ? -5.258 -13.695 13.984 1 98.38 109 HIS B CA 1
ATOM 3079 C C . HIS B 1 109 ? -4.539 -12.367 13.789 1 98.38 109 HIS B C 1
ATOM 3081 O O . HIS B 1 109 ? -3.32 -12.289 13.961 1 98.38 109 HIS B O 1
ATOM 3087 N N . VAL B 1 110 ? -5.281 -11.359 13.477 1 98.56 110 VAL B N 1
ATOM 3088 C CA . VAL B 1 110 ? -4.723 -10.031 13.25 1 98.56 110 VAL B CA 1
ATOM 3089 C C . VAL B 1 110 ? -4.824 -9.195 14.523 1 98.56 110 VAL B C 1
ATOM 3091 O O . VAL B 1 110 ? -5.918 -8.984 15.047 1 98.56 110 VAL B O 1
ATOM 3094 N N . LEU B 1 111 ? -3.701 -8.773 15.023 1 98.75 111 LEU B N 1
ATOM 3095 C CA . LEU B 1 111 ? -3.619 -7.883 16.172 1 98.75 111 LEU B CA 1
ATOM 3096 C C . LEU B 1 111 ? -3.418 -6.438 15.727 1 98.75 111 LEU B C 1
ATOM 3098 O O . LEU B 1 111 ? -2.338 -6.074 15.258 1 98.75 111 LEU B O 1
ATOM 3102 N N . ILE B 1 112 ? -4.41 -5.633 15.945 1 98.75 112 ILE B N 1
ATOM 3103 C CA . ILE B 1 112 ? -4.469 -4.316 15.32 1 98.75 11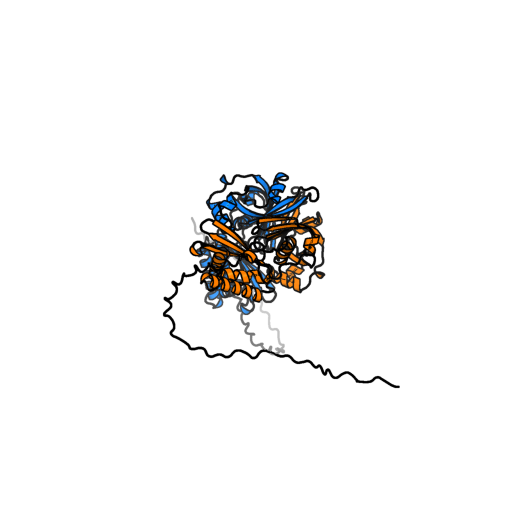2 ILE B CA 1
ATOM 3104 C C . ILE B 1 112 ? -4.199 -3.232 16.359 1 98.75 112 ILE B C 1
ATOM 3106 O O . ILE B 1 112 ? -4.836 -3.205 17.406 1 98.75 112 ILE B O 1
ATOM 3110 N N . SER B 1 113 ? -3.252 -2.367 16.125 1 98.56 113 SER B N 1
ATOM 3111 C CA . SER B 1 113 ? -3.115 -1.098 16.844 1 98.56 113 SER B CA 1
ATOM 3112 C C . SER B 1 113 ? -3.957 -0.008 16.188 1 98.56 113 SER B C 1
ATOM 3114 O O . SER B 1 113 ? -3.543 0.591 15.188 1 98.56 113 SER B O 1
ATOM 3116 N N . LEU B 1 114 ? -5.105 0.265 16.766 1 97.56 114 LEU B N 1
ATOM 3117 C CA . LEU B 1 114 ? -6.152 1.038 16.109 1 97.56 114 LEU B CA 1
ATOM 3118 C C . LEU B 1 114 ? -5.852 2.531 16.172 1 97.56 114 LEU B C 1
ATOM 3120 O O . LEU B 1 114 ? -5.777 3.109 17.266 1 97.56 114 LEU B O 1
ATOM 3124 N N . SER B 1 115 ? -5.715 3.117 14.969 1 95.19 115 SER B N 1
ATOM 3125 C CA . SER B 1 115 ? -5.387 4.539 14.914 1 95.19 115 SER B CA 1
ATOM 3126 C C . SER B 1 115 ? -6.617 5.379 14.594 1 95.19 115 SER B C 1
ATOM 3128 O O . SER B 1 115 ? -6.672 6.566 14.922 1 95.19 115 SER B O 1
ATOM 3130 N N . SER B 1 116 ? -7.605 4.852 14 1 95.81 116 SER B N 1
ATOM 3131 C CA . SER B 1 116 ? -8.75 5.609 13.516 1 95.81 116 SER B CA 1
ATOM 3132 C C . SER B 1 116 ? -9.836 5.723 14.586 1 95.81 116 SER B C 1
ATOM 3134 O O . SER B 1 116 ? -10.359 4.707 15.047 1 95.81 116 SER B O 1
ATOM 3136 N N . GLU B 1 117 ? -10.219 6.941 14.844 1 94.06 117 GLU B N 1
ATOM 3137 C CA . GLU B 1 117 ? -11.312 7.16 15.781 1 94.06 117 GLU B CA 1
ATOM 3138 C C . GLU B 1 117 ? -12.648 6.727 15.18 1 94.06 117 GLU B C 1
ATOM 3140 O O . GLU B 1 117 ? -13.516 6.211 15.883 1 94.06 117 GLU B O 1
ATOM 3145 N N . GLN B 1 118 ? -12.727 6.949 13.922 1 93.38 118 GLN B N 1
ATOM 3146 C CA . GLN B 1 118 ? -13.953 6.539 13.242 1 93.38 118 GLN B CA 1
ATOM 3147 C C . GLN B 1 118 ? -14.117 5.023 13.266 1 93.38 118 GLN B C 1
ATOM 3149 O O . GLN B 1 118 ? -15.203 4.52 13.547 1 93.38 118 GLN B O 1
ATOM 3154 N N . ALA B 1 119 ? -13.062 4.293 12.945 1 96.12 119 ALA B N 1
ATOM 3155 C CA . ALA B 1 119 ? -13.117 2.834 12.992 1 96.12 119 ALA B CA 1
ATOM 3156 C C . ALA B 1 119 ? -13.461 2.338 14.391 1 96.12 119 ALA B C 1
ATOM 3158 O O . ALA B 1 119 ? -14.234 1.394 14.555 1 96.12 119 ALA B O 1
ATOM 3159 N N . LYS B 1 120 ? -12.836 2.99 15.375 1 95.88 120 LYS B N 1
ATOM 3160 C CA . LYS B 1 120 ? -13.133 2.645 16.766 1 95.88 120 LYS B CA 1
ATOM 3161 C C . LYS B 1 120 ? -14.617 2.777 17.062 1 95.88 120 LYS B C 1
ATOM 3163 O O . LYS B 1 120 ? -15.219 1.885 17.672 1 95.88 120 LYS B O 1
ATOM 3168 N N . SER B 1 121 ? -15.156 3.871 16.672 1 94.25 121 SER B N 1
ATOM 3169 C CA . SER B 1 121 ? -16.578 4.121 16.891 1 94.25 121 SER B CA 1
ATOM 3170 C C . SER B 1 121 ? -17.438 3.092 16.156 1 94.25 121 SER B C 1
ATOM 3172 O O . SER B 1 121 ? -18.406 2.58 16.719 1 94.25 121 SER B O 1
ATOM 3174 N N . ASN B 1 122 ? -17.109 2.754 14.93 1 95.12 122 ASN B N 1
ATOM 3175 C CA . ASN B 1 122 ? -17.844 1.766 14.156 1 95.12 122 ASN B CA 1
ATOM 3176 C C . ASN B 1 122 ? -17.859 0.403 14.844 1 95.12 122 ASN B C 1
ATOM 3178 O O . ASN B 1 122 ? -18.875 -0.286 14.852 1 95.12 122 ASN B O 1
ATOM 3182 N N . LEU B 1 123 ? -16.703 0.073 15.398 1 95.94 123 LEU B N 1
ATOM 3183 C CA . LEU B 1 123 ? -16.531 -1.251 15.984 1 95.94 123 LEU B CA 1
ATOM 3184 C C . LEU B 1 123 ? -17.312 -1.379 17.297 1 95.94 123 LEU B C 1
ATOM 3186 O O . LEU B 1 123 ? -17.547 -2.488 17.766 1 95.94 123 LEU B O 1
ATOM 3190 N N . LYS B 1 124 ? -17.672 -0.281 17.891 1 94.44 124 LYS B N 1
ATOM 3191 C CA . LYS B 1 124 ? -18.547 -0.321 19.062 1 94.44 124 LYS B CA 1
ATOM 3192 C C . LYS B 1 124 ? -19.953 -0.788 18.672 1 94.44 124 LYS B C 1
ATOM 3194 O O . LYS B 1 124 ? -20.625 -1.46 19.453 1 94.44 124 LYS B O 1
ATOM 3199 N N . ALA B 1 125 ? -20.328 -0.474 17.516 1 91.06 125 ALA B N 1
ATOM 3200 C CA . ALA B 1 125 ? -21.688 -0.79 17.047 1 91.06 125 ALA B CA 1
ATOM 3201 C C . ALA B 1 125 ? -21.719 -2.158 16.375 1 91.06 125 ALA B C 1
ATOM 3203 O O . ALA B 1 125 ? -22.703 -2.9 16.531 1 91.06 125 ALA B O 1
ATOM 3204 N N . ARG B 1 126 ? -20.781 -2.471 15.594 1 91.88 126 ARG B N 1
ATOM 3205 C CA . ARG B 1 126 ? -20.688 -3.729 14.859 1 91.88 126 ARG B CA 1
ATOM 3206 C C . ARG B 1 126 ? -19.312 -4.367 15.023 1 91.88 126 ARG B C 1
ATOM 3208 O O . ARG B 1 126 ? -18.312 -3.82 14.562 1 91.88 126 ARG B O 1
ATOM 3215 N N . ARG B 1 127 ? -19.297 -5.559 15.477 1 93.06 127 ARG B N 1
ATOM 3216 C CA . ARG B 1 127 ? -18.047 -6.188 15.852 1 93.06 127 ARG B CA 1
ATOM 3217 C C . ARG B 1 127 ? -17.469 -6.996 14.695 1 93.06 127 ARG B C 1
ATOM 3219 O O . ARG B 1 127 ? -16.359 -7.535 14.797 1 93.06 127 ARG B O 1
ATOM 3226 N N . VAL B 1 128 ? -18.203 -7.148 13.641 1 94.62 128 VAL B N 1
ATOM 3227 C CA . VAL B 1 128 ? -17.688 -7.859 12.477 1 94.62 128 VAL B CA 1
ATOM 3228 C C . VAL B 1 128 ? -17.062 -6.867 11.492 1 94.62 128 VAL B C 1
ATOM 3230 O O . VAL B 1 128 ? -17.656 -5.832 11.188 1 94.62 128 VAL B O 1
ATOM 3233 N N . ALA B 1 129 ? -15.883 -7.109 11.07 1 97.44 129 ALA B N 1
ATOM 3234 C CA . ALA B 1 129 ? -15.156 -6.27 10.125 1 97.44 129 ALA B CA 1
ATOM 3235 C C . ALA B 1 129 ? -14.297 -7.117 9.188 1 97.44 129 ALA B C 1
ATOM 3237 O O . ALA B 1 129 ? -14.32 -8.352 9.258 1 97.44 129 ALA B O 1
ATOM 3238 N N . SER B 1 130 ? -13.727 -6.52 8.242 1 98.25 130 SER B N 1
ATOM 3239 C CA . SER B 1 130 ? -12.773 -7.16 7.336 1 98.25 130 SER B CA 1
ATOM 3240 C C . SER B 1 130 ? -11.422 -6.465 7.379 1 98.25 130 SER B C 1
ATOM 3242 O O . SER B 1 130 ? -11.336 -5.27 7.668 1 98.25 130 SER B O 1
ATOM 3244 N N . PHE B 1 131 ? -10.383 -7.184 7.227 1 98.81 131 PHE B N 1
ATOM 3245 C CA . PHE B 1 131 ? -9.008 -6.703 7.156 1 98.81 131 PHE B CA 1
ATOM 3246 C C . PHE B 1 131 ? -8.352 -7.125 5.848 1 98.81 131 PHE B C 1
ATOM 3248 O O . PHE B 1 131 ? -8.352 -8.305 5.504 1 98.81 131 PHE B O 1
ATOM 3255 N N . PHE B 1 132 ? -7.844 -6.172 5.121 1 98.81 132 PHE B N 1
ATOM 3256 C CA . PHE B 1 132 ? -7.262 -6.402 3.805 1 98.81 132 PHE B CA 1
ATOM 3257 C C . PHE B 1 132 ? -5.773 -6.082 3.809 1 98.81 132 PHE B C 1
ATOM 3259 O O . PHE B 1 132 ? -5.359 -5.039 4.312 1 98.81 132 PHE B O 1
ATOM 3266 N N . VAL B 1 133 ? -4.984 -6.992 3.246 1 98.38 133 VAL B N 1
ATOM 3267 C CA . VAL B 1 133 ? -3.553 -6.758 3.096 1 98.38 133 VAL B CA 1
ATOM 3268 C C . VAL B 1 133 ? -3.107 -7.16 1.692 1 98.38 133 VAL B C 1
ATOM 3270 O O . VAL B 1 133 ? -3.643 -8.109 1.112 1 98.38 133 VAL B O 1
ATOM 3273 N N . ARG B 1 134 ? -2.205 -6.445 1.219 1 96.94 134 ARG B N 1
ATOM 3274 C CA . ARG B 1 134 ? -1.572 -6.719 -0.067 1 96.94 134 ARG B CA 1
ATOM 3275 C C . ARG B 1 134 ? -0.053 -6.727 0.062 1 96.94 134 ARG B C 1
ATOM 3277 O O . ARG B 1 134 ? 0.536 -5.773 0.577 1 96.94 134 ARG B O 1
ATOM 3284 N N . ALA B 1 135 ? 0.554 -7.762 -0.462 1 95.19 135 ALA B N 1
ATOM 3285 C CA . ALA B 1 135 ? 2.012 -7.859 -0.412 1 95.19 135 ALA B CA 1
ATOM 3286 C C . ALA B 1 135 ? 2.662 -6.801 -1.298 1 95.19 135 ALA B C 1
ATOM 3288 O O . ALA B 1 135 ? 2.168 -6.508 -2.391 1 95.19 135 ALA B O 1
ATOM 3289 N N . ALA B 1 136 ? 3.805 -6.312 -0.834 1 89.5 136 ALA B N 1
ATOM 3290 C CA . ALA B 1 136 ? 4.547 -5.289 -1.564 1 89.5 136 ALA B CA 1
ATOM 3291 C C . ALA B 1 136 ? 5.164 -5.863 -2.838 1 89.5 136 ALA B C 1
ATOM 3293 O O . ALA B 1 136 ? 5.441 -7.062 -2.916 1 89.5 136 ALA B O 1
ATOM 3294 N N . SER B 1 137 ? 5.375 -4.98 -3.734 1 86.81 137 SER B N 1
ATOM 3295 C CA . SER B 1 137 ? 6.086 -5.375 -4.945 1 86.81 137 SER B CA 1
ATOM 3296 C C . SER B 1 137 ? 7.516 -5.809 -4.629 1 86.81 137 SER B C 1
ATOM 3298 O O . SER B 1 137 ? 8.133 -5.301 -3.689 1 86.81 137 SER B O 1
ATOM 3300 N N . GLY B 1 138 ? 7.98 -6.766 -5.371 1 87.94 138 GLY B N 1
ATOM 3301 C CA . GLY B 1 138 ? 9.367 -7.176 -5.266 1 87.94 138 GLY B CA 1
ATOM 3302 C C . GLY B 1 138 ? 9.633 -8.102 -4.09 1 87.94 138 GLY B C 1
ATOM 3303 O O . GLY B 1 138 ? 10.789 -8.383 -3.764 1 87.94 138 GLY B O 1
ATOM 3304 N N . GLY B 1 139 ? 8.609 -8.578 -3.5 1 88.31 139 GLY B N 1
ATOM 3305 C CA . GLY B 1 139 ? 8.766 -9.477 -2.367 1 88.31 139 GLY B CA 1
ATOM 3306 C C . GLY B 1 139 ? 8.227 -10.867 -2.633 1 88.31 139 GLY B C 1
ATOM 3307 O O . GLY B 1 139 ? 7.898 -11.211 -3.771 1 88.31 139 GLY B O 1
ATOM 3308 N N . ALA B 1 140 ? 8.234 -11.789 -1.621 1 85.69 140 ALA B N 1
ATOM 3309 C CA . ALA B 1 140 ? 7.895 -13.203 -1.711 1 85.69 140 ALA B CA 1
ATOM 3310 C C . ALA B 1 140 ? 6.496 -13.398 -2.285 1 85.69 140 ALA B C 1
ATOM 3312 O O . ALA B 1 140 ? 6.266 -14.297 -3.094 1 85.69 140 ALA B O 1
ATOM 3313 N N . ALA B 1 141 ? 5.613 -12.633 -1.98 1 90 141 ALA B N 1
ATOM 3314 C CA . ALA B 1 141 ? 4.219 -12.789 -2.389 1 90 141 ALA B CA 1
ATOM 3315 C C . ALA B 1 141 ? 3.732 -11.555 -3.146 1 90 141 ALA B C 1
ATOM 3317 O O . ALA B 1 141 ? 2.545 -11.219 -3.105 1 90 141 ALA B O 1
ATOM 3318 N N . ALA B 1 142 ? 4.664 -11.047 -3.922 1 90.69 142 ALA B N 1
ATOM 3319 C CA . ALA B 1 142 ? 4.281 -9.867 -4.695 1 90.69 142 ALA B CA 1
ATOM 3320 C C . ALA B 1 142 ? 3.115 -10.18 -5.625 1 90.69 142 ALA B C 1
ATOM 3322 O O . ALA B 1 142 ? 3.102 -11.211 -6.293 1 90.69 142 ALA B O 1
ATOM 3323 N N . GLY B 1 143 ? 2.104 -9.266 -5.602 1 90.88 143 GLY B N 1
ATOM 3324 C CA . GLY B 1 143 ? 0.942 -9.438 -6.457 1 90.88 143 GLY B CA 1
ATOM 3325 C C . GLY B 1 143 ? -0.205 -10.156 -5.773 1 90.88 143 GLY B C 1
ATOM 3326 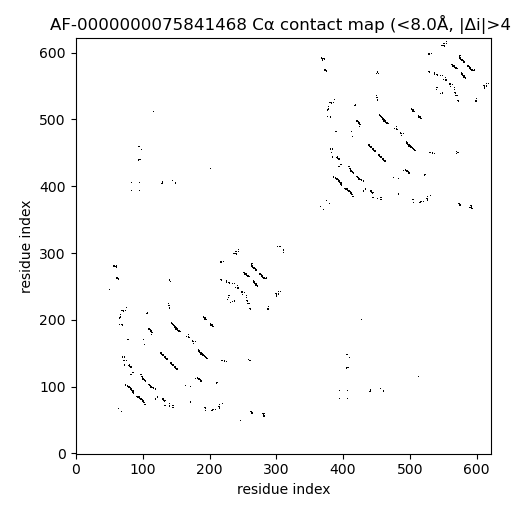O O . GLY B 1 143 ? -1.282 -10.312 -6.352 1 90.88 143 GLY B O 1
ATOM 3327 N N . SER B 1 144 ? -0.002 -10.562 -4.578 1 96.12 144 SER B N 1
ATOM 3328 C CA . SER B 1 144 ? -1.049 -11.273 -3.848 1 96.12 144 SER B CA 1
ATOM 3329 C C . SER B 1 144 ? -1.717 -10.367 -2.82 1 96.12 144 SER B C 1
ATOM 3331 O O . SER B 1 144 ? -1.091 -9.438 -2.305 1 96.12 144 SER B O 1
ATOM 3333 N N . ALA B 1 145 ? -2.98 -10.641 -2.557 1 97.88 145 ALA B N 1
ATOM 3334 C CA . ALA B 1 145 ? -3.764 -9.891 -1.579 1 97.88 145 ALA B CA 1
ATOM 3335 C C . ALA B 1 145 ? -4.727 -10.805 -0.828 1 97.88 145 ALA B C 1
ATOM 3337 O O . ALA B 1 145 ? -5.125 -11.852 -1.342 1 97.88 145 ALA B O 1
ATOM 3338 N N . VAL B 1 146 ? -5.059 -10.406 0.381 1 98.56 146 VAL B N 1
ATOM 3339 C CA . VAL B 1 146 ? -5.867 -11.25 1.256 1 98.56 146 VAL B CA 1
ATOM 3340 C C . VAL B 1 146 ? -6.949 -10.406 1.929 1 98.56 146 VAL B C 1
ATOM 3342 O O . VAL B 1 146 ? -6.688 -9.289 2.377 1 98.56 146 VAL B O 1
ATOM 3345 N N . THR B 1 147 ? -8.156 -10.93 1.965 1 98.44 147 THR B N 1
ATOM 3346 C CA . THR B 1 147 ? -9.234 -10.414 2.793 1 98.44 147 THR B CA 1
ATOM 3347 C C . THR B 1 147 ? -9.539 -11.375 3.941 1 98.44 147 THR B C 1
ATOM 3349 O O . THR B 1 147 ? -9.828 -12.547 3.715 1 98.44 147 THR B O 1
ATOM 3352 N N . LEU B 1 148 ? -9.461 -10.867 5.102 1 98.56 148 LEU B N 1
ATOM 3353 C CA . LEU B 1 148 ? -9.875 -11.586 6.301 1 98.56 148 LEU B CA 1
ATOM 3354 C C . LEU B 1 148 ? -11.156 -10.984 6.875 1 98.56 148 LEU B C 1
ATOM 3356 O O . LEU B 1 148 ? -11.203 -9.797 7.188 1 98.56 148 LEU B O 1
ATOM 3360 N N . ILE B 1 149 ? -12.133 -11.805 6.988 1 97.75 149 ILE B N 1
ATOM 3361 C CA . ILE B 1 149 ? -13.406 -11.375 7.562 1 97.75 149 ILE B CA 1
ATOM 3362 C C . ILE B 1 149 ? -13.625 -12.062 8.906 1 97.75 149 ILE B C 1
ATOM 3364 O O . ILE B 1 149 ? -13.461 -13.281 9.016 1 97.75 149 ILE B O 1
ATOM 3368 N N . GLY B 1 150 ? -13.992 -11.25 9.898 1 97.25 150 GLY B N 1
ATOM 3369 C CA . GLY B 1 150 ? -14.242 -11.898 11.18 1 97.25 150 GLY B CA 1
ATOM 3370 C C . GLY B 1 150 ? -14.648 -10.922 12.266 1 97.25 150 GLY B C 1
ATOM 3371 O O . GLY B 1 150 ? -14.883 -9.742 12 1 97.25 150 GLY B O 1
ATOM 3372 N N . GLU B 1 151 ? -14.789 -11.477 13.43 1 97.38 151 GLU B N 1
ATOM 3373 C CA . GLU B 1 151 ? -15.148 -10.68 14.602 1 97.38 151 GLU B CA 1
ATOM 3374 C C . GLU B 1 151 ? -13.93 -9.945 15.164 1 97.38 151 GLU B C 1
ATOM 3376 O O . GLU B 1 151 ? -12.82 -10.492 15.18 1 97.38 151 GLU B O 1
ATOM 3381 N N . VAL B 1 152 ? -14.172 -8.727 15.586 1 98.31 152 VAL B N 1
ATOM 3382 C CA . VAL B 1 152 ? -13.133 -7.895 16.188 1 98.31 152 VAL B CA 1
ATOM 3383 C C . VAL B 1 152 ? -13.43 -7.688 17.672 1 98.31 152 VAL B C 1
ATOM 3385 O O . VAL B 1 152 ? -14.5 -7.203 18.031 1 98.31 152 VAL B O 1
ATOM 3388 N N . GLU B 1 153 ? -12.484 -8.039 18.469 1 98.25 153 GLU B N 1
ATOM 3389 C CA . GLU B 1 153 ? -12.633 -7.902 19.906 1 98.25 153 GLU B CA 1
ATOM 3390 C C . GLU B 1 153 ? -11.539 -7.02 20.5 1 98.25 153 GLU B C 1
ATOM 3392 O O . GLU B 1 153 ? -10.43 -6.945 19.953 1 98.25 153 GLU B O 1
ATOM 3397 N N . GLU B 1 154 ? -11.906 -6.398 21.625 1 98 154 GLU B N 1
ATOM 3398 C CA . GLU B 1 154 ? -10.898 -5.629 22.359 1 98 154 GLU B CA 1
ATOM 3399 C C . GLU B 1 154 ? -9.852 -6.543 22.984 1 98 154 GLU B C 1
ATOM 3401 O O . GLU B 1 154 ? -10.172 -7.656 23.422 1 98 154 GLU B O 1
ATOM 3406 N N . MET B 1 155 ? -8.672 -6.027 22.969 1 97.81 155 MET B N 1
ATOM 3407 C CA . MET B 1 155 ? -7.602 -6.762 23.641 1 97.81 155 MET B CA 1
ATOM 3408 C C . MET B 1 155 ? -6.652 -5.809 24.359 1 97.81 155 MET B C 1
ATOM 3410 O O . MET B 1 155 ? -6.621 -4.613 24.047 1 97.81 155 MET B O 1
ATOM 3414 N N . SER B 1 156 ? -5.906 -6.379 25.297 1 97.44 156 SER B N 1
ATOM 3415 C CA . SER B 1 156 ? -4.918 -5.59 26.016 1 97.44 156 SER B CA 1
ATOM 3416 C C . SER B 1 156 ? -3.564 -5.617 25.312 1 97.44 156 SER B C 1
ATOM 3418 O O . SER B 1 156 ? -3.145 -6.656 24.797 1 97.44 156 SER B O 1
ATOM 3420 N N . VAL B 1 157 ? -2.898 -4.547 25.312 1 96.81 157 VAL B N 1
ATOM 3421 C CA . VAL B 1 157 ? -1.548 -4.461 24.766 1 96.81 157 VAL B CA 1
ATOM 3422 C C . VAL B 1 157 ? -0.625 -5.422 25.516 1 96.81 157 VAL B C 1
ATOM 3424 O O . VAL B 1 157 ? 0.415 -5.828 25 1 96.81 157 VAL B O 1
ATOM 3427 N N . ASP B 1 158 ? -0.994 -5.816 26.734 1 96.38 158 ASP B N 1
ATOM 3428 C CA . ASP B 1 158 ? -0.194 -6.734 27.531 1 96.38 158 ASP B CA 1
ATOM 3429 C C . ASP B 1 158 ? -0.061 -8.094 26.859 1 96.38 158 ASP B C 1
ATOM 3431 O O . ASP B 1 158 ? 0.832 -8.875 27.188 1 96.38 158 ASP B O 1
ATOM 3435 N N . GLU B 1 159 ? -0.899 -8.367 25.953 1 96.19 159 GLU B N 1
ATOM 3436 C CA . GLU B 1 159 ? -0.87 -9.633 25.234 1 96.19 159 GLU B CA 1
ATOM 3437 C C . GLU B 1 159 ? 0.104 -9.578 24.062 1 96.19 159 GLU B C 1
ATOM 3439 O O . GLU B 1 159 ? 0.326 -10.578 23.375 1 96.19 159 GLU B O 1
ATOM 3444 N N . VAL B 1 160 ? 0.661 -8.406 23.859 1 96.94 160 VAL B N 1
ATOM 3445 C CA . VAL B 1 160 ? 1.603 -8.203 22.75 1 96.94 160 VAL B CA 1
ATOM 3446 C C . VAL B 1 160 ? 3.021 -8.086 23.312 1 96.94 160 VAL B C 1
ATOM 3448 O O . VAL B 1 160 ? 3.287 -7.246 24.172 1 96.94 160 VAL B O 1
ATOM 3451 N N . SER B 1 161 ? 3.912 -8.875 22.812 1 96.31 161 SER B N 1
ATOM 3452 C CA . SER B 1 161 ? 5.277 -8.883 23.328 1 96.31 161 SER B CA 1
ATOM 3453 C C . SER B 1 161 ? 6.027 -7.621 22.922 1 96.31 161 SER B C 1
ATOM 3455 O O . SER B 1 161 ? 5.695 -6.992 21.906 1 96.31 161 SER B O 1
ATOM 3457 N N . ASP B 1 162 ? 7.062 -7.348 23.594 1 95.88 162 ASP B N 1
ATOM 3458 C CA . ASP B 1 162 ? 7.926 -6.215 23.266 1 95.88 162 ASP B CA 1
ATOM 3459 C C . ASP B 1 162 ? 8.586 -6.398 21.906 1 95.88 162 ASP B C 1
ATOM 3461 O O . ASP B 1 162 ? 8.805 -5.426 21.188 1 95.88 162 ASP B O 1
ATOM 3465 N N . ALA B 1 163 ? 8.883 -7.566 21.625 1 95.62 163 ALA B N 1
ATOM 3466 C CA . ALA B 1 163 ? 9.516 -7.859 20.344 1 95.62 163 ALA B CA 1
ATOM 3467 C C . ALA B 1 163 ? 8.578 -7.535 19.188 1 95.62 163 ALA B C 1
ATOM 3469 O O . ALA B 1 163 ? 9.016 -6.996 18.172 1 95.62 163 ALA B O 1
ATOM 3470 N N . VAL B 1 164 ? 7.359 -7.859 19.438 1 96.38 164 VAL B N 1
ATOM 3471 C CA . VAL B 1 164 ? 6.363 -7.578 18.406 1 96.38 164 VAL B CA 1
ATOM 3472 C C . VAL B 1 164 ? 6.184 -6.07 18.25 1 96.38 164 VAL B C 1
ATOM 3474 O O . VAL B 1 164 ? 6.148 -5.551 17.141 1 96.38 164 VAL B O 1
ATOM 3477 N N . LEU B 1 165 ? 6.125 -5.363 19.312 1 96.88 165 LEU B N 1
ATOM 3478 C CA . LEU B 1 165 ? 5.984 -3.91 19.281 1 96.88 165 LEU B CA 1
ATOM 3479 C C . LEU B 1 165 ? 7.188 -3.266 18.594 1 96.88 165 LEU B C 1
ATOM 3481 O O . LEU B 1 165 ? 7.031 -2.332 17.812 1 96.88 165 LEU B O 1
ATOM 3485 N N . ALA B 1 166 ? 8.297 -3.773 18.906 1 95.12 166 ALA B N 1
ATOM 3486 C CA . ALA B 1 166 ? 9.516 -3.252 18.297 1 95.12 166 ALA B CA 1
ATOM 3487 C C . ALA B 1 166 ? 9.508 -3.469 16.781 1 95.12 166 ALA B C 1
ATOM 3489 O O . ALA B 1 166 ? 9.898 -2.58 16.016 1 95.12 166 ALA B O 1
ATOM 3490 N N . LYS B 1 167 ? 9.094 -4.605 16.406 1 94.5 167 LYS B N 1
ATOM 3491 C CA . LYS B 1 167 ? 9.008 -4.918 14.992 1 94.5 167 LYS B CA 1
ATOM 3492 C C . LYS B 1 167 ? 8.016 -4 14.281 1 94.5 167 LYS B C 1
ATOM 3494 O O . LYS B 1 167 ? 8.289 -3.508 13.188 1 94.5 167 LYS B O 1
ATOM 3499 N N . MET B 1 168 ? 6.891 -3.795 14.883 1 95.75 168 MET B N 1
ATOM 3500 C CA . MET B 1 168 ? 5.883 -2.898 14.32 1 95.75 168 MET B CA 1
ATOM 3501 C C . MET B 1 168 ? 6.418 -1.475 14.219 1 95.75 168 MET B C 1
ATOM 3503 O O . MET B 1 168 ? 6.18 -0.786 13.227 1 95.75 168 MET B O 1
ATOM 3507 N N . SER B 1 169 ? 7.117 -1.092 15.242 1 93.19 169 SER B N 1
ATOM 3508 C CA . SER B 1 169 ? 7.719 0.237 15.258 1 93.19 169 SER B CA 1
ATOM 3509 C C . SER B 1 169 ? 8.688 0.418 14.086 1 93.19 169 SER B C 1
ATOM 3511 O O . SER B 1 169 ? 8.594 1.395 13.344 1 93.19 169 SER B O 1
ATOM 3513 N N . ALA B 1 170 ? 9.5 -0.529 13.898 1 90.25 170 ALA B N 1
ATOM 3514 C CA . ALA B 1 170 ? 10.477 -0.485 12.82 1 90.25 170 ALA B CA 1
ATOM 3515 C C . ALA B 1 170 ? 9.789 -0.436 11.453 1 90.25 170 ALA B C 1
ATOM 3517 O O . ALA B 1 170 ? 10.266 0.243 10.539 1 90.25 170 ALA B O 1
ATOM 3518 N N . ALA B 1 171 ? 8.703 -1.067 11.367 1 89.56 171 ALA B N 1
ATOM 3519 C CA . ALA B 1 171 ? 8.031 -1.219 10.078 1 89.56 171 ALA B CA 1
ATOM 3520 C C . ALA B 1 171 ? 7.176 0.003 9.758 1 89.56 171 ALA B C 1
ATOM 3522 O O . ALA B 1 171 ? 6.969 0.335 8.586 1 89.56 171 ALA B O 1
ATOM 3523 N N . THR B 1 172 ? 6.664 0.745 10.734 1 87.56 172 THR B N 1
ATOM 3524 C CA . THR B 1 172 ? 5.664 1.779 10.484 1 87.56 172 THR B CA 1
ATOM 3525 C C . THR B 1 172 ? 6.273 3.168 10.648 1 87.56 172 THR B C 1
ATOM 3527 O O . THR B 1 172 ? 5.691 4.164 10.211 1 87.56 172 THR B O 1
ATOM 3530 N N . GLY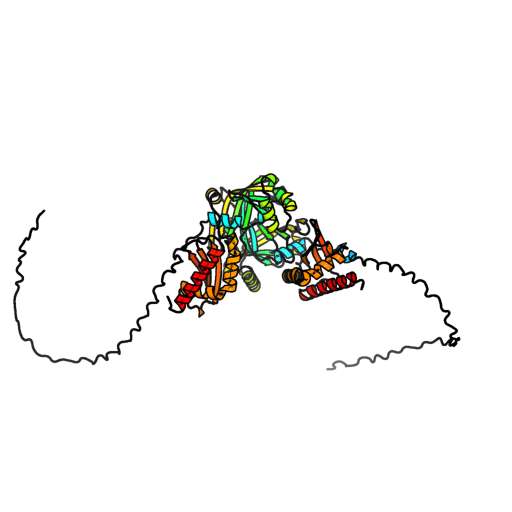 B 1 173 ? 7.383 3.26 11.344 1 80.88 173 GLY B N 1
ATOM 3531 C CA . GLY B 1 173 ? 7.996 4.547 11.625 1 80.88 173 GLY B CA 1
ATOM 3532 C C . GLY B 1 173 ? 7.469 5.195 12.891 1 80.88 173 GLY B C 1
ATOM 3533 O O . GLY B 1 173 ? 7.977 6.227 13.328 1 80.88 173 GLY B O 1
ATOM 3534 N N . HIS B 1 174 ? 6.414 4.625 13.453 1 85.19 174 HIS B N 1
ATOM 3535 C CA . HIS B 1 174 ? 5.938 5.07 14.758 1 85.19 174 HIS B CA 1
ATOM 3536 C C . HIS B 1 174 ? 6.738 4.438 15.883 1 85.19 174 HIS B C 1
ATOM 3538 O O . HIS B 1 174 ? 7.184 3.295 15.773 1 85.19 174 HIS B O 1
ATOM 3544 N N . THR B 1 175 ? 6.867 5.184 16.969 1 86.69 175 THR B N 1
ATOM 3545 C CA . THR B 1 175 ? 7.578 4.598 18.109 1 86.69 175 THR B CA 1
ATOM 3546 C C . THR B 1 175 ? 6.762 3.477 18.734 1 86.69 175 THR B C 1
ATOM 3548 O O . THR B 1 175 ? 5.535 3.447 18.609 1 86.69 175 THR B O 1
ATOM 3551 N N . ALA B 1 176 ? 7.473 2.586 19.391 1 91.88 176 ALA B N 1
ATOM 3552 C CA . ALA B 1 176 ? 6.801 1.497 20.094 1 91.88 176 ALA B CA 1
ATOM 3553 C C . ALA B 1 176 ? 5.82 2.039 21.141 1 91.88 176 ALA B C 1
ATOM 3555 O O . ALA B 1 176 ? 4.754 1.464 21.344 1 91.88 176 ALA B O 1
ATOM 3556 N N . GLU B 1 177 ? 6.141 3.115 21.766 1 91.31 177 GLU B N 1
ATOM 3557 C CA . GLU B 1 177 ? 5.281 3.742 22.781 1 91.31 177 GLU B CA 1
ATOM 3558 C C . GLU B 1 177 ? 3.99 4.262 22.141 1 91.31 177 GLU B C 1
ATOM 3560 O O . GLU B 1 177 ? 2.908 4.086 22.703 1 91.31 177 GLU B O 1
ATOM 3565 N N . GLU B 1 178 ? 4.129 4.871 21.031 1 89.75 178 GLU B N 1
ATOM 3566 C CA . GLU B 1 178 ? 2.957 5.375 20.328 1 89.75 178 GLU B CA 1
ATOM 3567 C C . GLU B 1 178 ? 2.029 4.234 19.922 1 89.75 178 GLU B C 1
ATOM 3569 O O . GLU B 1 178 ? 0.813 4.32 20.109 1 89.75 178 GLU B O 1
ATOM 3574 N N . ILE B 1 179 ? 2.619 3.199 19.375 1 94.81 179 ILE B N 1
ATOM 3575 C CA . ILE B 1 179 ? 1.851 2.045 18.922 1 94.81 179 ILE B CA 1
ATOM 3576 C C . ILE B 1 179 ? 1.167 1.38 20.109 1 94.81 179 ILE B C 1
ATOM 3578 O O . ILE B 1 179 ? -0.016 1.039 20.047 1 94.81 179 ILE B O 1
ATOM 3582 N N . GLY B 1 180 ? 1.922 1.24 21.156 1 96.12 180 GLY B N 1
ATOM 3583 C CA . GLY B 1 180 ? 1.417 0.571 22.344 1 96.12 180 GLY B CA 1
ATOM 3584 C C . GLY B 1 180 ? 0.329 1.354 23.047 1 96.12 180 GLY B C 1
ATOM 3585 O O . GLY B 1 180 ? -0.513 0.773 23.734 1 96.12 180 GLY B O 1
ATOM 3586 N N . ALA B 1 181 ? 0.267 2.609 22.891 1 95.75 181 ALA B N 1
ATOM 3587 C CA . ALA B 1 181 ? -0.667 3.469 23.609 1 95.75 181 ALA B CA 1
ATOM 3588 C C . ALA B 1 181 ? -2.031 3.49 22.938 1 95.75 181 ALA B C 1
ATOM 3590 O O . ALA B 1 181 ? -3.014 3.961 23.516 1 95.75 181 ALA B O 1
ATOM 3591 N N . ARG B 1 182 ? -2.139 2.945 21.75 1 96.81 182 ARG B N 1
ATOM 3592 C CA . ARG B 1 182 ? -3.398 2.932 21.016 1 96.81 182 ARG B CA 1
ATOM 3593 C C . ARG B 1 182 ? -4.316 1.825 21.516 1 96.81 182 ARG B C 1
ATOM 3595 O O . ARG B 1 182 ? -3.865 0.892 22.188 1 96.81 182 ARG B O 1
ATOM 3602 N N . PRO B 1 183 ? -5.648 1.994 21.25 1 97.94 183 PRO B N 1
ATOM 3603 C CA . PRO B 1 183 ? -6.508 0.838 21.516 1 97.94 183 PRO B CA 1
ATOM 3604 C C . PRO B 1 183 ? -6.168 -0.362 20.625 1 97.94 183 PRO B C 1
ATOM 3606 O O . PRO B 1 183 ? -5.875 -0.198 19.438 1 97.94 183 PRO B O 1
ATOM 3609 N N . TRP B 1 184 ? -6.211 -1.504 21.281 1 98.5 184 TRP B N 1
ATOM 3610 C CA . TRP B 1 184 ? -5.848 -2.709 20.547 1 98.5 184 TRP B CA 1
ATOM 3611 C C . TRP B 1 184 ? -7.07 -3.586 20.297 1 98.5 184 TRP B C 1
ATOM 3613 O O . TRP B 1 184 ? -7.973 -3.65 21.125 1 98.5 184 TRP B O 1
ATOM 3623 N N . ARG B 1 185 ? -7.125 -4.215 19.125 1 98.75 185 ARG B N 1
ATOM 3624 C CA . ARG B 1 185 ? -8.188 -5.117 18.703 1 98.75 185 ARG B CA 1
ATOM 3625 C C . ARG B 1 185 ? -7.613 -6.402 18.125 1 98.75 185 ARG B C 1
ATOM 3627 O O . ARG B 1 185 ? -6.531 -6.395 17.531 1 98.75 185 ARG B O 1
ATOM 3634 N N . ARG B 1 186 ? -8.336 -7.453 18.312 1 98.75 186 ARG B N 1
ATOM 3635 C CA . ARG B 1 186 ? -8.023 -8.727 17.672 1 98.75 186 ARG B CA 1
ATOM 3636 C C . ARG B 1 186 ? -9.125 -9.133 16.703 1 98.75 186 ARG B C 1
ATOM 3638 O O . ARG B 1 186 ? -10.297 -9.188 17.062 1 98.75 186 ARG B O 1
ATOM 3645 N N . LEU B 1 187 ? -8.766 -9.359 15.461 1 98.75 187 LEU B N 1
ATOM 3646 C CA . LEU B 1 187 ? -9.688 -9.922 14.484 1 98.75 187 LEU B CA 1
ATOM 3647 C C . LEU B 1 187 ? -9.453 -11.422 14.312 1 98.75 187 LEU B C 1
ATOM 3649 O O . LEU B 1 187 ? -8.344 -11.836 13.961 1 98.75 187 LEU B O 1
ATOM 3653 N N . THR B 1 188 ? -10.461 -12.195 14.586 1 98.44 188 THR B N 1
ATOM 3654 C CA . THR B 1 188 ? -10.445 -13.641 14.375 1 98.44 188 THR B CA 1
ATOM 3655 C C . THR B 1 188 ? -11.148 -14 13.07 1 98.44 188 THR B C 1
ATOM 3657 O O . THR B 1 188 ? -12.375 -13.898 12.969 1 98.44 188 THR B O 1
ATOM 3660 N N . PRO B 1 189 ? -10.359 -14.516 12.133 1 97.81 1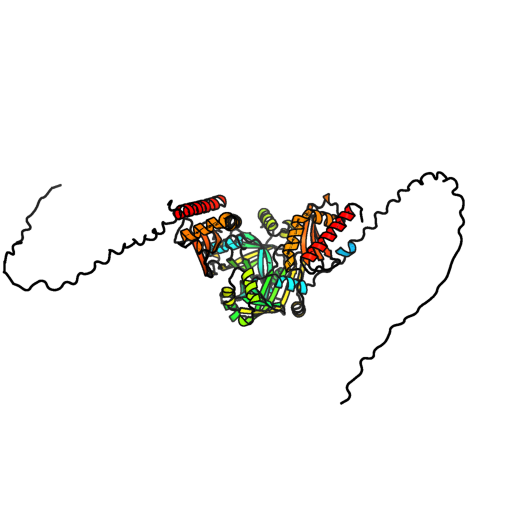89 PRO B N 1
ATOM 3661 C CA . PRO B 1 189 ? -10.961 -14.742 10.812 1 97.81 189 PRO B CA 1
ATOM 3662 C C . PRO B 1 189 ? -11.961 -15.891 10.812 1 97.81 189 PRO B C 1
ATOM 3664 O O . PRO B 1 189 ? -11.648 -16.984 11.289 1 97.81 189 PRO B O 1
ATOM 3667 N N . SER B 1 190 ? -13.109 -15.664 10.273 1 96 190 SER B N 1
ATOM 3668 C CA . SER B 1 190 ? -14.094 -16.703 10 1 96 190 SER B CA 1
ATOM 3669 C C . SER B 1 190 ? -14.188 -17 8.508 1 96 190 SER B C 1
ATOM 3671 O O . SER B 1 190 ? -14.703 -18.047 8.109 1 96 190 SER B O 1
ATOM 3673 N N . ARG B 1 191 ? -13.75 -16.094 7.684 1 95.88 191 ARG B N 1
ATOM 3674 C CA . ARG B 1 191 ? -13.609 -16.25 6.238 1 95.88 191 ARG B CA 1
ATOM 3675 C C . ARG B 1 191 ? -12.297 -15.648 5.746 1 95.88 191 ARG B C 1
ATOM 3677 O O . ARG B 1 191 ? -11.867 -14.602 6.238 1 95.88 191 ARG B O 1
ATOM 3684 N N . VAL B 1 192 ? -11.727 -16.312 4.82 1 97.56 192 VAL B N 1
ATOM 3685 C CA . VAL B 1 192 ? -10.438 -15.898 4.277 1 97.56 192 VAL B CA 1
ATOM 3686 C C . VAL B 1 192 ? -10.461 -16 2.754 1 97.56 192 VAL B C 1
ATOM 3688 O O . VAL B 1 192 ? -10.883 -17.016 2.197 1 97.56 192 VAL B O 1
ATOM 3691 N N . HIS B 1 193 ? -10.086 -14.969 2.115 1 97.31 193 HIS B N 1
ATOM 3692 C CA . HIS B 1 193 ? -10.023 -14.93 0.658 1 97.31 193 HIS B CA 1
ATOM 3693 C C . HIS B 1 193 ? -8.648 -14.477 0.179 1 97.31 193 HIS B C 1
ATOM 3695 O O . HIS B 1 193 ? -8.07 -13.539 0.735 1 97.31 193 HIS B O 1
ATOM 3701 N N . VAL B 1 194 ? -8.125 -15.148 -0.84 1 98 194 VAL B N 1
ATOM 3702 C CA . VAL B 1 194 ? -6.832 -14.773 -1.392 1 98 194 VAL B CA 1
ATOM 3703 C C . VAL B 1 194 ? -6.953 -14.547 -2.896 1 98 194 VAL B C 1
ATOM 3705 O O . VAL B 1 194 ? -7.742 -15.219 -3.568 1 98 194 VAL B O 1
ATOM 3708 N N . SER B 1 195 ? -6.328 -13.562 -3.33 1 97.06 195 SER B N 1
ATOM 3709 C CA . SER B 1 195 ? -6.117 -13.312 -4.754 1 97.06 195 SER B CA 1
ATOM 3710 C C . SER B 1 195 ? -4.633 -13.25 -5.09 1 97.06 195 SER B C 1
ATOM 3712 O O . SER B 1 195 ? -3.834 -12.727 -4.312 1 97.06 195 SER B O 1
ATOM 3714 N N . ASP B 1 196 ? -4.223 -13.82 -6.184 1 94.88 196 ASP B N 1
ATOM 3715 C CA . ASP B 1 196 ? -2.846 -13.844 -6.664 1 94.88 196 ASP B CA 1
ATOM 3716 C C . ASP B 1 196 ? -2.775 -13.453 -8.141 1 94.88 196 ASP B C 1
ATOM 3718 O O . ASP B 1 196 ? -3.18 -14.227 -9.016 1 94.88 196 ASP B O 1
ATOM 3722 N N . ALA B 1 197 ? -2.195 -12.344 -8.414 1 89.19 197 ALA B N 1
ATOM 3723 C CA . ALA B 1 197 ? -2.15 -11.812 -9.773 1 89.19 197 ALA B CA 1
ATOM 3724 C C . ALA B 1 197 ? -1.16 -12.594 -10.633 1 89.19 197 ALA B C 1
ATOM 3726 O O . ALA B 1 197 ? -1.314 -12.664 -11.859 1 89.19 197 ALA B O 1
ATOM 3727 N N . VAL B 1 198 ? -0.151 -13.156 -10.031 1 87.88 198 VAL B N 1
ATOM 3728 C CA . VAL B 1 198 ? 0.861 -13.906 -10.766 1 87.88 198 VAL B CA 1
ATOM 3729 C C . VAL B 1 198 ? 0.276 -15.234 -11.234 1 87.88 198 VAL B C 1
ATOM 3731 O O . VAL B 1 198 ? 0.387 -15.586 -12.414 1 87.88 198 VAL B O 1
ATOM 3734 N N . ARG B 1 199 ? -0.369 -15.875 -10.344 1 86.06 199 ARG B N 1
ATOM 3735 C CA . ARG B 1 199 ? -1.019 -17.141 -10.656 1 86.06 199 ARG B CA 1
ATOM 3736 C C . ARG B 1 199 ? -2.361 -16.922 -11.344 1 86.06 199 ARG B C 1
ATOM 3738 O O . ARG B 1 199 ? -2.941 -17.844 -11.906 1 86.06 199 ARG B O 1
ATOM 3745 N N . ARG B 1 200 ? -2.912 -15.758 -11.25 1 86.44 200 ARG B N 1
ATOM 3746 C CA . ARG B 1 200 ? -4.234 -15.398 -11.75 1 86.44 200 ARG B CA 1
ATOM 3747 C C . ARG B 1 200 ? -5.316 -16.25 -11.094 1 86.44 200 ARG B C 1
ATOM 3749 O O . ARG B 1 200 ? -6.152 -16.844 -11.781 1 86.44 200 ARG B O 1
ATOM 3756 N N . VAL B 1 201 ? -5.281 -16.281 -9.781 1 89.06 201 VAL B N 1
ATOM 3757 C CA . VAL B 1 201 ? -6.242 -17.094 -9.031 1 89.06 201 VAL B CA 1
ATOM 3758 C C . VAL B 1 201 ? -6.879 -16.234 -7.938 1 89.06 201 VAL B C 1
ATOM 3760 O O . VAL B 1 201 ? -6.25 -15.312 -7.41 1 89.06 201 VAL B O 1
ATOM 3763 N N . GLU B 1 202 ? -8.125 -16.469 -7.668 1 94.31 202 GLU B N 1
ATOM 3764 C CA . GLU B 1 202 ? -8.891 -16.062 -6.492 1 94.31 202 GLU B CA 1
ATOM 3765 C C . GLU B 1 202 ? -9.562 -17.25 -5.82 1 94.31 202 GLU B C 1
ATOM 3767 O O . GLU B 1 202 ? -10.219 -18.047 -6.484 1 94.31 202 GLU B O 1
ATOM 3772 N N . ALA B 1 203 ? -9.383 -17.328 -4.508 1 96.06 203 ALA B N 1
ATOM 3773 C CA . ALA B 1 203 ? -9.922 -18.516 -3.85 1 96.06 203 ALA B CA 1
ATOM 3774 C C . ALA B 1 203 ? -10.297 -18.219 -2.4 1 96.06 203 ALA B C 1
ATOM 3776 O O . ALA B 1 203 ? -9.633 -17.406 -1.737 1 96.06 203 ALA B O 1
ATOM 3777 N N . TRP B 1 204 ? -11.375 -18.828 -2.023 1 95.38 204 TRP B N 1
ATOM 3778 C CA . TRP B 1 204 ? -11.672 -18.875 -0.597 1 95.38 204 TRP B CA 1
ATOM 3779 C C . TRP B 1 204 ? -10.883 -19.984 0.09 1 95.38 204 TRP B C 1
ATOM 3781 O O . TRP B 1 204 ? -10.75 -21.094 -0.449 1 95.38 204 TRP B O 1
ATOM 3791 N N . VAL B 1 205 ? -10.328 -19.641 1.254 1 97.62 205 VAL B N 1
ATOM 3792 C CA . VAL B 1 205 ? -9.508 -20.562 2.033 1 97.62 205 VAL B CA 1
ATOM 3793 C C . VAL B 1 205 ? -10.227 -20.922 3.33 1 97.62 205 VAL B C 1
ATOM 3795 O O . VAL B 1 205 ? -10.641 -20.047 4.086 1 97.62 205 VAL B O 1
ATOM 3798 N N . PRO B 1 206 ? -10.406 -22.234 3.598 1 97.75 206 PRO B N 1
ATOM 3799 C CA . PRO B 1 206 ? -10.992 -22.594 4.891 1 97.75 206 PRO B CA 1
ATOM 3800 C C . PRO B 1 206 ? -10.211 -22.031 6.07 1 97.75 206 PRO B C 1
ATOM 3802 O O . PRO B 1 206 ? -8.984 -22.172 6.129 1 97.75 206 PRO B O 1
ATOM 3805 N N . PRO B 1 207 ? -10.922 -21.422 6.996 1 96.81 207 PRO B N 1
ATOM 3806 C CA . PRO B 1 207 ? -10.242 -20.781 8.125 1 96.81 207 PRO B CA 1
ATOM 3807 C C . PRO B 1 207 ? -9.344 -21.75 8.898 1 96.81 207 PRO B C 1
ATOM 3809 O O . PRO B 1 207 ? -8.281 -21.344 9.391 1 96.81 207 PRO B O 1
ATOM 3812 N N . ALA B 1 208 ? -9.734 -22.969 9 1 97.88 208 ALA B N 1
ATOM 3813 C CA . ALA B 1 208 ? -8.914 -23.953 9.719 1 97.88 208 ALA B CA 1
ATOM 3814 C C . ALA B 1 208 ? -7.598 -24.203 9 1 97.88 208 ALA B C 1
ATOM 3816 O O . ALA B 1 208 ? -6.543 -24.312 9.633 1 97.88 208 ALA B O 1
ATOM 3817 N N . GLU B 1 209 ? -7.664 -24.312 7.68 1 98.25 209 GLU B N 1
ATOM 3818 C CA . GLU B 1 209 ? -6.445 -24.484 6.891 1 98.25 209 GLU B CA 1
ATOM 3819 C C . GLU B 1 209 ? -5.543 -23.266 6.988 1 98.25 209 GLU B C 1
ATOM 3821 O O . GLU B 1 209 ? -4.32 -23.391 7.066 1 98.25 209 GLU B O 1
ATOM 3826 N N . TYR B 1 210 ? -6.168 -22.141 7.043 1 98.38 210 TYR B N 1
ATOM 3827 C CA . TYR B 1 210 ? -5.418 -20.906 7.219 1 98.38 210 TYR B CA 1
ATOM 3828 C C . TYR B 1 210 ? -4.695 -20.891 8.555 1 98.38 210 TYR B C 1
ATOM 3830 O O . TYR B 1 210 ? -3.51 -20.562 8.625 1 98.38 210 TYR B O 1
ATOM 3838 N N . ALA B 1 211 ? -5.379 -21.188 9.539 1 98 211 ALA B N 1
ATOM 3839 C CA . ALA B 1 211 ? -4.832 -21.141 10.891 1 98 211 ALA B CA 1
ATOM 3840 C C . ALA B 1 211 ? -3.67 -22.109 11.047 1 98 211 ALA B C 1
ATOM 3842 O O . ALA B 1 211 ? -2.721 -21.844 11.781 1 98 211 ALA B O 1
ATOM 3843 N N . GLU B 1 212 ? -3.67 -23.172 10.281 1 97.81 212 GLU B N 1
ATOM 3844 C CA . GLU B 1 212 ? -2.68 -24.234 10.461 1 97.81 212 GLU B CA 1
ATOM 3845 C C . GLU B 1 212 ? -1.523 -24.078 9.477 1 97.81 212 GLU B C 1
ATOM 3847 O O . GLU B 1 212 ? -0.479 -24.719 9.633 1 97.81 212 GLU B O 1
ATOM 3852 N N . ALA B 1 213 ? -1.718 -23.266 8.531 1 97.81 213 ALA B N 1
ATOM 3853 C CA . ALA B 1 213 ? -0.741 -23.172 7.453 1 97.81 213 ALA B CA 1
ATOM 3854 C C . ALA B 1 213 ? 0.531 -22.469 7.926 1 97.81 213 ALA B C 1
ATOM 3856 O O . ALA B 1 213 ? 0.469 -21.516 8.711 1 97.81 213 ALA B O 1
ATOM 3857 N N . ALA B 1 214 ? 1.656 -22.938 7.41 1 95.31 214 ALA B N 1
ATOM 3858 C CA . ALA B 1 214 ? 2.936 -22.281 7.637 1 95.31 214 ALA B CA 1
ATOM 3859 C C . ALA B 1 214 ? 3.246 -21.281 6.52 1 95.31 214 ALA B C 1
ATOM 3861 O O . ALA B 1 214 ? 2.984 -21.562 5.344 1 95.31 214 ALA B O 1
ATOM 3862 N N . SER B 1 215 ? 3.803 -20.172 6.898 1 95.44 215 SER B N 1
ATOM 3863 C CA . SER B 1 215 ? 4.203 -19.188 5.898 1 95.44 215 SER B CA 1
ATOM 3864 C C . SER B 1 215 ? 5.469 -19.625 5.168 1 95.44 215 SER B C 1
ATOM 3866 O O . SER B 1 215 ? 6.156 -20.547 5.605 1 95.44 215 SER B O 1
ATOM 3868 N N . ASN B 1 216 ? 5.754 -18.969 4.016 1 95.12 216 ASN B N 1
ATOM 3869 C CA . ASN B 1 216 ? 6.988 -19.141 3.262 1 95.12 216 ASN B CA 1
ATOM 3870 C C . ASN B 1 216 ? 8.211 -18.812 4.109 1 95.12 216 ASN B C 1
ATOM 3872 O O . ASN B 1 216 ? 8.414 -17.656 4.492 1 95.12 216 ASN B O 1
ATOM 3876 N N . PRO B 1 217 ? 9.039 -19.812 4.348 1 93.25 217 PRO B N 1
ATOM 3877 C CA . PRO B 1 217 ? 10.203 -19.547 5.195 1 93.25 217 PRO B CA 1
ATOM 3878 C C . PRO B 1 217 ? 11.219 -18.625 4.535 1 93.25 217 PRO B C 1
ATOM 3880 O O . PRO B 1 217 ? 12.07 -18.047 5.223 1 93.25 217 PRO B O 1
ATOM 3883 N N . LEU B 1 218 ? 11.164 -18.438 3.273 1 94.62 218 LEU B N 1
ATOM 3884 C CA . LEU B 1 218 ? 12.109 -17.594 2.555 1 94.62 218 LEU B CA 1
ATOM 3885 C C . LEU B 1 218 ? 11.594 -16.156 2.443 1 94.62 218 LEU B C 1
ATOM 3887 O O . LEU B 1 218 ? 12.266 -15.297 1.876 1 94.62 218 LEU B O 1
ATOM 3891 N N . ALA B 1 219 ? 10.438 -15.883 2.967 1 94.62 219 ALA B N 1
ATOM 3892 C CA . ALA B 1 219 ? 9.773 -14.602 2.768 1 94.62 219 ALA B CA 1
ATOM 3893 C C . ALA B 1 219 ? 10.641 -13.445 3.271 1 94.62 219 ALA B C 1
ATOM 3895 O O . ALA B 1 219 ? 10.781 -12.43 2.59 1 94.62 219 ALA B O 1
ATOM 3896 N N . PRO B 1 220 ? 11.312 -13.562 4.383 1 90.19 220 PRO B N 1
ATOM 3897 C CA . PRO B 1 220 ? 12.133 -12.453 4.883 1 90.19 220 PRO B CA 1
ATOM 3898 C C . PRO B 1 220 ? 13.305 -12.125 3.963 1 90.19 220 PRO B C 1
ATOM 3900 O O . PRO B 1 220 ? 13.758 -10.977 3.924 1 90.19 220 PRO B O 1
ATOM 3903 N N . ALA B 1 221 ? 13.695 -13.094 3.156 1 92.81 221 ALA B N 1
ATOM 3904 C CA . ALA B 1 221 ? 14.875 -12.906 2.311 1 92.81 221 ALA B CA 1
ATOM 3905 C C . ALA B 1 221 ? 14.469 -12.641 0.863 1 92.81 221 ALA B C 1
ATOM 3907 O O . ALA B 1 221 ? 15.312 -12.312 0.026 1 92.81 221 ALA B O 1
ATOM 3908 N N . ALA B 1 222 ? 13.266 -12.766 0.63 1 94.44 222 ALA B N 1
ATOM 3909 C CA . ALA B 1 222 ? 12.797 -12.805 -0.753 1 94.44 222 ALA B CA 1
ATOM 3910 C C . ALA B 1 222 ? 13.117 -11.508 -1.479 1 94.44 222 ALA B C 1
ATOM 3912 O O . ALA B 1 222 ? 13.609 -11.523 -2.609 1 94.44 222 ALA B O 1
ATOM 3913 N N . ALA B 1 223 ? 12.859 -10.406 -0.85 1 93.25 223 ALA B N 1
ATOM 3914 C CA . ALA B 1 223 ? 13.062 -9.109 -1.494 1 93.25 223 ALA B CA 1
ATOM 3915 C C . ALA B 1 223 ? 14.523 -8.93 -1.899 1 93.25 223 ALA B C 1
ATOM 3917 O O . ALA B 1 223 ? 14.812 -8.492 -3.016 1 93.25 223 ALA B O 1
ATOM 3918 N N . THR B 1 224 ? 15.398 -9.25 -1.047 1 93.81 224 THR B N 1
ATOM 3919 C CA . THR B 1 224 ? 16.828 -9.125 -1.32 1 93.81 224 THR B CA 1
ATOM 3920 C C . THR B 1 224 ? 17.25 -10.078 -2.436 1 93.81 224 THR B C 1
ATOM 3922 O O . THR B 1 224 ? 17.969 -9.688 -3.352 1 93.81 224 THR B O 1
ATOM 3925 N N . LEU B 1 225 ? 16.766 -11.242 -2.307 1 94.75 225 LEU B N 1
ATOM 3926 C CA . LEU B 1 225 ? 17.078 -12.258 -3.307 1 94.75 225 LEU B CA 1
ATOM 3927 C C . LEU B 1 225 ? 16.594 -11.828 -4.688 1 94.75 225 LEU B C 1
ATOM 3929 O O . LEU B 1 225 ? 17.344 -11.891 -5.66 1 94.75 225 LEU B O 1
ATOM 3933 N N . LEU B 1 226 ? 15.422 -11.375 -4.754 1 95.88 226 LEU B N 1
ATOM 3934 C CA . LEU B 1 226 ? 14.828 -10.969 -6.023 1 95.88 226 LEU B CA 1
ATOM 3935 C C . LEU B 1 226 ? 15.555 -9.75 -6.594 1 95.88 226 LEU B C 1
ATOM 3937 O O . LEU B 1 226 ? 15.797 -9.68 -7.801 1 95.88 226 LEU B O 1
ATOM 3941 N N . HIS B 1 227 ? 15.828 -8.883 -5.75 1 94.69 227 HIS B N 1
ATOM 3942 C CA . HIS B 1 227 ? 16.562 -7.703 -6.188 1 94.69 227 HIS B CA 1
ATOM 3943 C C . HIS B 1 227 ? 17.922 -8.078 -6.766 1 94.69 227 HIS B C 1
ATOM 3945 O O . HIS B 1 227 ? 18.312 -7.59 -7.832 1 94.69 227 HIS B O 1
ATOM 3951 N N . LYS B 1 228 ? 18.609 -8.883 -6.145 1 95.62 228 LYS B N 1
ATOM 3952 C CA . LYS B 1 228 ? 19.938 -9.328 -6.582 1 95.62 228 LYS B CA 1
ATOM 3953 C C . LYS B 1 228 ? 19.859 -10.062 -7.914 1 95.62 228 LYS B C 1
ATOM 3955 O O . LYS B 1 228 ? 20.641 -9.781 -8.828 1 95.62 228 LYS B O 1
ATOM 3960 N N . MET B 1 229 ? 18.938 -10.969 -8.008 1 95.94 229 MET B N 1
ATOM 3961 C CA . MET B 1 229 ? 18.812 -11.773 -9.219 1 95.94 229 MET B CA 1
ATOM 3962 C C . MET B 1 229 ? 18.344 -10.93 -10.398 1 95.94 229 MET B C 1
ATOM 3964 O O . MET B 1 229 ? 18.859 -11.07 -11.508 1 95.94 229 MET B O 1
ATOM 3968 N N . ASN B 1 230 ? 17.422 -10.062 -10.203 1 96.25 230 ASN B N 1
ATOM 3969 C CA . ASN B 1 230 ? 16.875 -9.227 -11.266 1 96.25 230 ASN B CA 1
ATOM 3970 C C . ASN B 1 230 ? 17.828 -8.102 -11.641 1 96.25 230 ASN B C 1
ATOM 3972 O O . ASN B 1 230 ? 17.703 -7.512 -12.719 1 96.25 230 ASN B O 1
ATOM 3976 N N . GLY B 1 231 ? 18.656 -7.781 -10.773 1 95.69 231 GLY B N 1
ATOM 3977 C CA . GLY B 1 231 ? 19.625 -6.715 -11.016 1 95.69 231 GLY B CA 1
ATOM 3978 C C . GLY B 1 231 ? 20.969 -7.219 -11.469 1 95.69 231 GLY B C 1
ATOM 3979 O O . GLY B 1 231 ? 21.234 -7.348 -12.664 1 95.69 231 GLY B O 1
ATOM 3980 N N . ALA B 1 232 ? 21.734 -7.707 -10.578 1 94.75 232 ALA B N 1
ATOM 3981 C CA . ALA B 1 232 ? 23.125 -8.094 -10.805 1 94.75 232 ALA B CA 1
ATOM 3982 C C . ALA B 1 232 ? 23.219 -9.336 -11.688 1 94.75 232 ALA B C 1
ATOM 3984 O O . ALA B 1 232 ? 24.203 -9.523 -12.414 1 94.75 232 ALA B O 1
ATOM 3985 N N . HIS B 1 233 ? 22.219 -10.117 -11.711 1 96.06 233 HIS B N 1
ATOM 3986 C CA . HIS B 1 233 ? 22.297 -11.375 -12.453 1 96.06 233 HIS B CA 1
ATOM 3987 C C . HIS B 1 233 ? 21.266 -11.414 -13.57 1 96.06 233 HIS B C 1
ATOM 3989 O O . HIS B 1 233 ? 20.797 -12.492 -13.953 1 96.06 233 HIS B O 1
ATOM 3995 N N . ALA B 1 234 ? 20.891 -10.266 -13.969 1 95.38 234 ALA B N 1
ATOM 3996 C CA . ALA B 1 234 ? 19.844 -10.148 -14.984 1 95.38 234 ALA B CA 1
ATOM 3997 C C . ALA B 1 234 ? 20.203 -10.93 -16.234 1 95.38 234 ALA B C 1
ATOM 3999 O O . ALA B 1 234 ? 19.359 -11.602 -16.828 1 95.38 234 ALA B O 1
ATOM 4000 N N . GLU B 1 235 ? 21.438 -10.883 -16.641 1 93.94 235 GLU B N 1
ATOM 4001 C CA . GLU B 1 235 ? 21.859 -11.57 -17.844 1 93.94 235 GLU B CA 1
ATOM 4002 C C . GLU B 1 235 ? 21.875 -13.078 -17.656 1 93.94 235 GLU B C 1
ATOM 4004 O O . GLU B 1 235 ? 21.5 -13.828 -18.562 1 93.94 235 GLU B O 1
ATOM 4009 N N . SER B 1 236 ? 22.344 -13.492 -16.547 1 94.75 236 SER B N 1
ATOM 4010 C CA . SER B 1 236 ? 22.328 -14.914 -16.234 1 94.75 236 SER B CA 1
ATOM 4011 C C . SER B 1 236 ? 20.891 -15.445 -16.188 1 94.75 236 SER B C 1
ATOM 4013 O O . SER B 1 236 ? 20.625 -16.562 -16.641 1 94.75 236 SER B O 1
ATOM 4015 N N . LEU B 1 237 ? 20.094 -14.625 -15.625 1 94.88 237 LEU B N 1
ATOM 4016 C CA . LEU B 1 237 ? 18.688 -14.992 -15.539 1 94.88 237 LEU B CA 1
ATOM 4017 C C . LEU B 1 237 ? 18.062 -15.125 -16.938 1 94.88 237 LEU B C 1
ATOM 4019 O O . LEU B 1 237 ? 17.328 -16.062 -17.203 1 94.88 237 LEU B O 1
ATOM 4023 N N . LYS B 1 238 ? 18.359 -14.219 -17.75 1 94.12 238 LYS B N 1
ATOM 4024 C CA . LYS B 1 238 ? 17.891 -14.25 -19.125 1 94.12 238 LYS B CA 1
ATOM 4025 C C . LYS B 1 238 ? 18.359 -15.508 -19.844 1 94.12 238 LYS B C 1
ATOM 4027 O O . LYS B 1 238 ? 17.578 -16.188 -20.516 1 94.12 238 LYS B O 1
ATOM 4032 N N . ARG B 1 239 ? 19.562 -15.859 -19.734 1 92.56 239 ARG B N 1
ATOM 4033 C CA . ARG B 1 239 ? 20.125 -17.078 -20.328 1 92.56 239 ARG B CA 1
ATOM 4034 C C . ARG B 1 239 ? 19.422 -18.312 -19.781 1 92.56 239 ARG B C 1
ATOM 4036 O O . ARG B 1 239 ? 19.047 -19.203 -20.562 1 92.56 239 ARG B O 1
ATOM 4043 N N . PHE B 1 240 ? 19.281 -18.281 -18.5 1 92.94 240 PHE B N 1
ATOM 4044 C CA . PHE B 1 240 ? 18.609 -19.406 -17.875 1 92.94 240 PHE B CA 1
ATOM 4045 C C . PHE B 1 240 ? 17.219 -19.594 -18.453 1 92.94 240 PHE B C 1
ATOM 4047 O O . PHE B 1 240 ? 16.828 -20.703 -18.844 1 92.94 240 PHE B O 1
ATOM 4054 N N . ALA B 1 241 ? 16.516 -18.531 -18.5 1 91.06 241 ALA B N 1
ATOM 4055 C CA . ALA B 1 241 ? 15.148 -18.578 -19 1 91.06 241 ALA B CA 1
ATOM 4056 C C . ALA B 1 241 ? 15.102 -19.094 -20.438 1 91.06 241 ALA B C 1
ATOM 4058 O O . ALA B 1 241 ? 14.25 -19.906 -20.781 1 91.06 241 ALA B O 1
ATOM 4059 N N . ALA B 1 242 ? 16.016 -18.656 -21.203 1 89.44 242 ALA B N 1
ATOM 4060 C CA . ALA B 1 242 ? 16.062 -19.062 -22.609 1 89.44 242 ALA B CA 1
ATOM 4061 C C . ALA B 1 242 ? 16.344 -20.562 -22.734 1 89.44 242 ALA B C 1
ATOM 4063 O O . ALA B 1 242 ? 15.672 -21.266 -23.484 1 89.44 242 ALA B O 1
ATOM 4064 N N . VAL B 1 243 ? 17.281 -21 -22 1 88 243 VAL B N 1
ATOM 4065 C CA . VAL B 1 243 ? 17.703 -22.391 -22.047 1 88 243 VAL B CA 1
ATOM 4066 C C . VAL B 1 243 ? 16.578 -23.281 -21.516 1 88 243 VAL B C 1
ATOM 4068 O O . VAL B 1 243 ? 16.219 -24.281 -22.141 1 88 243 VAL B O 1
ATOM 4071 N N . TYR B 1 244 ? 16.094 -22.828 -20.422 1 83.94 244 TYR B N 1
ATOM 4072 C CA . TYR B 1 244 ? 15.047 -23.609 -19.781 1 83.94 244 TYR B CA 1
ATOM 4073 C C . TYR B 1 244 ? 13.797 -23.672 -20.641 1 83.94 244 TYR B C 1
ATOM 4075 O O . TYR B 1 244 ? 13.156 -24.719 -20.75 1 83.94 244 TYR B O 1
ATOM 4083 N N . ALA B 1 245 ? 13.367 -22.594 -21.172 1 81.56 245 ALA B N 1
ATOM 4084 C CA . ALA B 1 245 ? 12.125 -22.516 -21.938 1 81.56 245 ALA B CA 1
ATOM 4085 C C . ALA B 1 245 ? 12.344 -22.922 -23.391 1 81.56 245 ALA B C 1
ATOM 4087 O O . ALA B 1 245 ? 11.406 -22.969 -24.188 1 81.56 245 ALA B O 1
ATOM 4088 N N . GLY B 1 246 ? 13.547 -23.266 -23.734 1 82.25 246 GLY B N 1
ATOM 4089 C CA . GLY B 1 246 ? 13.852 -23.625 -25.109 1 82.25 246 GLY B CA 1
ATOM 4090 C C . GLY B 1 246 ? 13.648 -22.5 -26.094 1 82.25 246 GLY B C 1
ATOM 4091 O O . GLY B 1 246 ? 13.141 -22.703 -27.203 1 82.25 246 GLY B O 1
ATOM 4092 N N . LEU B 1 247 ? 13.906 -21.344 -25.641 1 84.31 247 LEU B N 1
ATOM 4093 C CA . LEU B 1 247 ? 13.719 -20.156 -26.469 1 84.31 247 LEU B CA 1
ATOM 4094 C C . LEU B 1 247 ? 15.055 -19.641 -26.984 1 84.31 247 LEU B C 1
ATOM 4096 O O . LEU B 1 247 ? 16.094 -19.906 -26.406 1 84.31 247 LEU B O 1
ATOM 4100 N N . ASP B 1 248 ? 14.984 -18.953 -28.109 1 85.88 248 ASP B N 1
ATOM 4101 C CA . ASP B 1 248 ? 16.141 -18.188 -28.578 1 85.88 248 ASP B CA 1
ATOM 4102 C C . ASP B 1 248 ? 16.406 -17 -27.656 1 85.88 248 ASP B C 1
ATOM 4104 O O . ASP B 1 248 ? 15.555 -16.125 -27.516 1 85.88 248 ASP B O 1
ATOM 4108 N N . GLU B 1 249 ? 17.547 -17.016 -27.109 1 86.56 249 GLU B N 1
ATOM 4109 C CA . GLU B 1 249 ? 17.906 -15.969 -26.172 1 86.56 249 GLU B CA 1
ATOM 4110 C C . GLU B 1 249 ? 17.781 -14.586 -26.812 1 86.56 249 GLU B C 1
ATOM 4112 O O . GLU B 1 249 ? 17.406 -13.617 -26.141 1 86.56 249 GLU B O 1
ATOM 4117 N N . ALA B 1 250 ? 18.094 -14.547 -28.094 1 88 250 ALA B N 1
ATOM 4118 C CA . ALA B 1 250 ? 18.031 -13.281 -28.812 1 88 250 ALA B CA 1
ATOM 4119 C C . ALA B 1 250 ? 16.609 -12.766 -28.906 1 88 250 ALA B C 1
ATOM 4121 O O . ALA B 1 250 ? 16.375 -11.57 -29.109 1 88 250 ALA B O 1
ATOM 4122 N N . LYS B 1 251 ? 15.758 -13.625 -28.75 1 89.44 251 LYS B N 1
ATOM 4123 C CA . LYS B 1 251 ? 14.359 -13.25 -28.875 1 89.44 251 LYS B CA 1
ATOM 4124 C C . LYS B 1 251 ? 13.766 -12.883 -27.516 1 89.44 251 LYS B C 1
ATOM 4126 O O . LYS B 1 251 ? 12.648 -12.367 -27.453 1 89.44 251 LYS B O 1
ATOM 4131 N N . VAL B 1 252 ? 14.477 -13.195 -26.469 1 91 252 VAL B N 1
ATOM 4132 C CA . VAL B 1 252 ? 14.023 -12.836 -25.125 1 91 252 VAL B CA 1
ATOM 4133 C C . VAL B 1 252 ? 14.414 -11.391 -24.812 1 91 252 VAL B C 1
ATOM 4135 O O . VAL B 1 252 ? 15.594 -11.07 -24.703 1 91 252 VAL B O 1
ATOM 4138 N N . SER B 1 253 ? 13.461 -10.523 -24.703 1 90.12 253 SER B N 1
ATOM 4139 C CA . SER B 1 253 ? 13.727 -9.109 -24.469 1 90.12 253 SER B CA 1
ATOM 4140 C C . SER B 1 253 ? 14.031 -8.836 -23 1 90.12 253 SER B C 1
ATOM 4142 O O . SER B 1 253 ? 14.906 -8.031 -22.688 1 90.12 253 SER B O 1
ATOM 4144 N N . SER B 1 254 ? 13.266 -9.484 -22.094 1 91.5 254 SER B N 1
ATOM 4145 C CA . SER B 1 254 ? 13.523 -9.297 -20.656 1 91.5 254 SER B CA 1
ATOM 4146 C C . SER B 1 254 ? 12.984 -10.477 -19.844 1 91.5 254 SER B C 1
ATOM 4148 O O . SER B 1 254 ? 12.086 -11.188 -20.297 1 91.5 254 SER B O 1
ATOM 4150 N N . VAL B 1 255 ? 13.688 -10.734 -18.75 1 94.75 255 VAL B N 1
ATOM 4151 C CA . VAL B 1 255 ? 13.25 -11.727 -17.766 1 94.75 255 VAL B CA 1
ATOM 4152 C C . VAL B 1 255 ? 13.242 -11.102 -16.375 1 94.75 255 VAL B C 1
ATOM 4154 O O . VAL B 1 255 ? 14.141 -10.336 -16.016 1 94.75 255 VAL B O 1
ATOM 4157 N N . GLU B 1 256 ? 12.172 -11.398 -15.641 1 94.12 256 GLU B N 1
ATOM 4158 C CA . GLU B 1 256 ? 12.055 -10.883 -14.281 1 94.12 256 GLU B CA 1
ATOM 4159 C C . GLU B 1 256 ? 11.523 -11.945 -13.328 1 94.12 256 GLU B C 1
ATOM 4161 O O . GLU B 1 256 ? 10.523 -12.602 -13.617 1 94.12 256 GLU B O 1
ATOM 4166 N N . LEU B 1 257 ? 12.258 -12.078 -12.273 1 95.06 257 LEU B N 1
ATOM 4167 C CA . LEU B 1 257 ? 11.703 -12.898 -11.203 1 95.06 257 LEU B CA 1
ATOM 4168 C C . LEU B 1 257 ? 10.578 -12.164 -10.484 1 95.06 257 LEU B C 1
ATOM 4170 O O . LEU B 1 257 ? 10.742 -11.016 -10.062 1 95.06 257 LEU B O 1
ATOM 4174 N N . LEU B 1 258 ? 9.453 -12.844 -10.266 1 92.44 258 LEU B N 1
ATOM 4175 C CA . LEU B 1 258 ? 8.266 -12.219 -9.688 1 92.44 258 LEU B CA 1
ATOM 4176 C C . LEU B 1 258 ? 8.086 -12.633 -8.227 1 92.44 258 LEU B C 1
ATOM 4178 O O . LEU B 1 258 ? 7.516 -11.891 -7.434 1 92.44 258 LEU B O 1
ATOM 4182 N N . GLY B 1 259 ? 8.461 -13.766 -7.898 1 93.19 259 GLY B N 1
ATOM 4183 C CA . GLY B 1 259 ? 8.344 -14.312 -6.559 1 93.19 259 GLY B CA 1
ATOM 4184 C C . GLY B 1 259 ? 9.188 -15.555 -6.348 1 93.19 259 GLY B C 1
ATOM 4185 O O . GLY B 1 259 ? 9.633 -16.188 -7.312 1 93.19 259 GLY B O 1
ATOM 4186 N N . VAL B 1 260 ? 9.422 -15.852 -5.043 1 94 260 VAL B N 1
ATOM 4187 C CA . VAL B 1 260 ? 10.219 -17.016 -4.688 1 94 260 VAL B CA 1
ATOM 4188 C C . VAL B 1 260 ? 9.734 -17.594 -3.359 1 94 260 VAL B C 1
ATOM 4190 O O . VAL B 1 260 ? 9.344 -16.844 -2.459 1 94 260 VAL B O 1
ATOM 4193 N N . ASP B 1 261 ? 9.672 -18.859 -3.324 1 94.25 261 ASP B N 1
ATOM 4194 C CA . ASP B 1 261 ? 9.43 -19.625 -2.104 1 94.25 261 ASP B CA 1
ATOM 4195 C C . ASP B 1 261 ? 10.312 -20.875 -2.059 1 94.25 261 ASP B C 1
ATOM 4197 O O . ASP B 1 261 ? 11.18 -21.062 -2.914 1 94.25 261 ASP B O 1
ATOM 4201 N N . GLN B 1 262 ? 10.125 -21.703 -1.056 1 92.81 262 GLN B N 1
ATOM 4202 C CA . GLN B 1 262 ? 11.008 -22.844 -0.862 1 92.81 262 GLN B CA 1
ATOM 4203 C C . GLN B 1 262 ? 10.789 -23.891 -1.943 1 92.81 262 GLN B C 1
ATOM 4205 O O . GLN B 1 262 ? 11.617 -24.781 -2.127 1 92.81 262 GLN B O 1
ATOM 4210 N N . LEU B 1 263 ? 9.711 -23.797 -2.594 1 93.44 263 LEU B N 1
ATOM 4211 C CA . LEU B 1 263 ? 9.383 -24.797 -3.598 1 93.44 263 LEU B CA 1
ATOM 4212 C C . LEU B 1 263 ? 9.883 -24.375 -4.973 1 93.44 263 LEU B C 1
ATOM 4214 O O . LEU B 1 263 ? 10.094 -25.219 -5.852 1 93.44 263 LEU B O 1
ATOM 4218 N N . GLY B 1 264 ? 10.023 -23.125 -5.172 1 93.62 264 GLY B N 1
ATOM 4219 C CA . GLY B 1 264 ? 10.453 -22.625 -6.473 1 93.62 264 GLY B CA 1
ATOM 4220 C C . GLY B 1 264 ? 10.273 -21.141 -6.637 1 93.62 264 GLY B C 1
ATOM 4221 O O . GLY B 1 264 ? 10.32 -20.391 -5.656 1 93.62 264 GLY B O 1
ATOM 4222 N N . PHE B 1 265 ? 10.219 -20.703 -7.914 1 93.19 265 PHE B N 1
ATOM 4223 C CA . PHE B 1 265 ? 10.094 -19.281 -8.211 1 93.19 265 PHE B CA 1
ATOM 4224 C C . PHE B 1 265 ? 9.297 -19.062 -9.492 1 93.19 265 PHE B C 1
ATOM 4226 O O . PHE B 1 265 ? 9.203 -19.969 -10.336 1 93.19 265 PHE B O 1
ATOM 4233 N N . ASP B 1 266 ? 8.688 -17.938 -9.523 1 92.75 266 ASP B N 1
ATOM 4234 C CA . ASP B 1 266 ? 7.957 -17.484 -10.711 1 92.75 266 ASP B CA 1
ATOM 4235 C C . ASP B 1 266 ? 8.766 -16.453 -11.492 1 92.75 266 ASP B C 1
ATOM 4237 O O . ASP B 1 266 ? 9.352 -15.539 -10.906 1 92.75 266 ASP B O 1
ATOM 4241 N N . MET B 1 267 ? 8.742 -16.609 -12.805 1 92.94 267 MET B N 1
ATOM 4242 C CA . MET B 1 267 ? 9.477 -15.672 -13.648 1 92.94 267 MET B CA 1
ATOM 4243 C C . MET B 1 267 ? 8.625 -15.242 -14.836 1 92.94 267 MET B C 1
ATOM 4245 O O . MET B 1 267 ? 7.898 -16.047 -15.414 1 92.94 267 MET B O 1
ATOM 4249 N N . ARG B 1 268 ? 8.695 -14.016 -15.156 1 91.5 268 ARG B N 1
ATOM 4250 C CA . ARG B 1 268 ? 8.086 -13.477 -16.375 1 91.5 268 ARG B CA 1
ATOM 4251 C C . ARG B 1 268 ? 9.117 -13.367 -17.5 1 91.5 268 ARG B C 1
ATOM 4253 O O . ARG B 1 268 ? 10.188 -12.797 -17.297 1 91.5 268 ARG B O 1
ATOM 4260 N N . VAL B 1 269 ? 8.758 -13.891 -18.641 1 92.19 269 VAL B N 1
ATOM 4261 C CA . VAL B 1 269 ? 9.617 -13.844 -19.812 1 92.19 269 VAL B CA 1
ATOM 4262 C C . VAL B 1 269 ? 8.93 -13.047 -20.922 1 92.19 269 VAL B C 1
ATOM 4264 O O . VAL B 1 269 ? 7.82 -13.383 -21.344 1 92.19 269 VAL B O 1
ATOM 4267 N N . ALA B 1 270 ? 9.578 -12.047 -21.297 1 91 270 ALA B N 1
ATOM 4268 C CA . ALA B 1 270 ? 9.047 -11.211 -22.375 1 91 270 ALA B CA 1
ATOM 4269 C C . ALA B 1 270 ? 9.742 -11.516 -23.688 1 91 270 ALA B C 1
ATOM 4271 O O . ALA B 1 270 ? 10.969 -11.617 -23.75 1 91 270 ALA B O 1
ATOM 4272 N N . GLN B 1 271 ? 8.906 -11.742 -24.688 1 88.94 271 GLN B N 1
ATOM 4273 C CA . GLN B 1 271 ? 9.352 -11.938 -26.062 1 88.94 271 GLN B CA 1
ATOM 4274 C C . GLN B 1 271 ? 8.641 -10.977 -27.016 1 88.94 271 GLN B C 1
ATOM 4276 O O . GLN B 1 271 ? 7.496 -11.203 -27.406 1 88.94 271 GLN B O 1
ATOM 4281 N N . GLY B 1 272 ? 9.344 -10.016 -27.438 1 81.75 272 GLY B N 1
ATOM 4282 C CA . GLY B 1 272 ? 8.664 -9.008 -28.219 1 81.75 272 GLY B CA 1
ATOM 4283 C C . GLY B 1 272 ? 7.512 -8.352 -27.484 1 81.75 272 GLY B C 1
ATOM 4284 O O . GLY B 1 272 ? 7.691 -7.812 -26.391 1 81.75 272 GLY B O 1
ATOM 4285 N N . SER B 1 273 ? 6.285 -8.508 -28.078 1 79.88 273 SER B N 1
ATOM 4286 C CA . SER B 1 273 ? 5.113 -7.863 -27.5 1 79.88 273 SER B CA 1
ATOM 4287 C C . SER B 1 273 ? 4.352 -8.82 -26.594 1 79.88 273 SER B C 1
ATOM 4289 O O . SER B 1 273 ? 3.365 -8.438 -25.969 1 79.88 273 SER B O 1
ATOM 4291 N N . SER B 1 274 ? 4.953 -10.008 -26.5 1 83.56 274 SER B N 1
ATOM 4292 C CA . SER B 1 274 ? 4.27 -11 -25.672 1 83.56 274 SER B CA 1
ATOM 4293 C C . SER B 1 274 ? 5.07 -11.312 -24.406 1 83.56 274 SER B C 1
ATOM 4295 O O . SER B 1 274 ? 6.27 -11.039 -24.344 1 83.56 274 SER B O 1
ATOM 4297 N N . SER B 1 275 ? 4.336 -11.633 -23.375 1 86.62 275 SER B N 1
ATOM 4298 C CA . SER B 1 275 ? 4.98 -12.086 -22.141 1 86.62 275 SER B CA 1
ATOM 4299 C C . SER B 1 275 ? 4.25 -13.289 -21.547 1 86.62 275 SER B C 1
ATOM 4301 O O . SER B 1 275 ? 3.047 -13.453 -21.75 1 86.62 275 SER B O 1
ATOM 4303 N N . SER B 1 276 ? 5.082 -14.156 -20.953 1 86.31 276 SER B N 1
ATOM 4304 C CA . SER B 1 276 ? 4.523 -15.32 -20.266 1 86.31 276 SER B CA 1
ATOM 4305 C C . SER B 1 276 ? 5.16 -15.5 -18.891 1 86.31 276 SER B C 1
ATOM 4307 O O . SER B 1 276 ? 6.289 -15.062 -18.656 1 86.31 276 SER B O 1
ATOM 4309 N N . VAL B 1 277 ? 4.336 -16.047 -18 1 88.31 277 VAL B N 1
ATOM 4310 C CA . VAL B 1 277 ? 4.828 -16.344 -16.656 1 88.31 277 VAL B CA 1
ATOM 4311 C C . VAL B 1 277 ? 5.055 -17.844 -16.516 1 88.31 277 VAL B C 1
ATOM 4313 O O . VAL B 1 277 ? 4.211 -18.641 -16.922 1 88.31 277 VAL B O 1
ATOM 4316 N N . MET B 1 278 ? 6.219 -18.203 -15.969 1 88.81 278 MET B N 1
ATOM 4317 C CA . MET B 1 278 ? 6.574 -19.594 -15.766 1 88.81 278 MET B CA 1
ATOM 4318 C C . MET B 1 278 ? 6.953 -19.859 -14.312 1 88.81 278 MET B C 1
ATOM 4320 O O . MET B 1 278 ? 7.594 -19.031 -13.672 1 88.81 278 MET B O 1
ATOM 4324 N N . ARG B 1 279 ? 6.477 -21 -13.867 1 91.75 279 ARG B N 1
ATOM 4325 C CA . ARG B 1 279 ? 6.891 -21.5 -12.562 1 91.75 279 ARG B CA 1
ATOM 4326 C C . ARG B 1 279 ? 7.977 -22.562 -12.711 1 91.75 279 ARG B C 1
ATOM 4328 O O . ARG B 1 279 ? 7.832 -23.516 -13.492 1 91.75 279 ARG B O 1
ATOM 4335 N N . ILE B 1 280 ? 9.055 -22.328 -11.969 1 90.94 280 ILE B N 1
ATOM 4336 C CA . ILE B 1 280 ? 10.172 -23.281 -11.961 1 90.94 280 ILE B CA 1
ATOM 4337 C C . ILE B 1 280 ? 10.391 -23.797 -10.539 1 90.94 280 ILE B C 1
ATOM 4339 O O . ILE B 1 280 ? 10.516 -23.016 -9.594 1 90.94 280 ILE B O 1
ATOM 4343 N N . GLY B 1 281 ? 10.461 -25.047 -10.445 1 90.88 281 GLY B N 1
ATOM 4344 C CA . GLY B 1 281 ? 10.68 -25.672 -9.148 1 90.88 281 GLY B CA 1
ATOM 4345 C C . GLY B 1 281 ? 12.148 -25.812 -8.805 1 90.88 281 GLY B C 1
ATOM 4346 O O . GLY B 1 281 ? 12.992 -25.953 -9.695 1 90.88 281 GLY B O 1
ATOM 4347 N N . PHE B 1 282 ? 12.344 -25.781 -7.5 1 89.75 282 PHE B N 1
ATOM 4348 C CA . PHE B 1 282 ? 13.68 -26.125 -7.023 1 89.75 282 PHE B CA 1
ATOM 4349 C C . PHE B 1 282 ? 13.82 -27.625 -6.82 1 89.75 282 PHE B C 1
ATOM 4351 O O . PHE B 1 282 ? 12.891 -28.281 -6.355 1 89.75 282 PHE B O 1
ATOM 4358 N N . ARG B 1 283 ? 14.969 -28.125 -7.094 1 84 283 ARG B N 1
ATOM 4359 C CA . ARG B 1 283 ? 15.25 -29.531 -6.797 1 84 283 ARG B CA 1
ATOM 4360 C C . ARG B 1 283 ? 15.422 -29.734 -5.301 1 84 283 ARG B C 1
ATOM 4362 O O . ARG B 1 283 ? 14.984 -30.766 -4.758 1 84 283 ARG B O 1
ATOM 4369 N N . GLN B 1 284 ? 16.078 -28.797 -4.695 1 86.88 284 GLN B N 1
ATOM 4370 C CA . GLN B 1 284 ? 16.25 -28.766 -3.246 1 86.88 284 GLN B CA 1
ATOM 4371 C C . GLN B 1 284 ? 15.766 -27.438 -2.67 1 86.88 284 GLN B C 1
ATOM 4373 O O . GLN B 1 284 ? 16.25 -26.375 -3.072 1 86.88 284 GLN B O 1
ATOM 4378 N N . PRO B 1 285 ? 14.891 -27.5 -1.682 1 89.75 285 PRO B N 1
ATOM 4379 C CA . PRO B 1 285 ? 14.352 -26.25 -1.127 1 89.75 285 PRO B CA 1
ATOM 4380 C C . PRO B 1 285 ? 15.375 -25.469 -0.314 1 89.75 285 PRO B C 1
ATOM 4382 O O . PRO B 1 285 ? 15.938 -26 0.653 1 89.75 285 PRO B O 1
ATOM 4385 N N . PRO B 1 286 ? 15.539 -24.172 -0.76 1 93.56 286 PRO B N 1
ATOM 4386 C CA . PRO B 1 286 ? 16.391 -23.359 0.096 1 93.56 286 PRO B CA 1
ATOM 4387 C C . PRO B 1 286 ? 15.719 -22.953 1.404 1 93.56 286 PRO B C 1
ATOM 4389 O O . PRO B 1 286 ? 14.508 -22.688 1.422 1 93.56 286 PRO B O 1
ATOM 4392 N N . ALA B 1 287 ? 16.547 -22.797 2.473 1 87.94 287 ALA B N 1
ATOM 4393 C CA . ALA B 1 287 ? 15.984 -22.5 3.783 1 87.94 287 ALA B CA 1
ATOM 4394 C C . ALA B 1 287 ? 16.203 -21.047 4.164 1 87.94 287 ALA B C 1
ATOM 4396 O O . ALA B 1 287 ? 15.555 -20.516 5.07 1 87.94 287 ALA B O 1
ATOM 4397 N N . ASN B 1 288 ? 17.141 -20.453 3.582 1 89.94 288 ASN B N 1
ATOM 4398 C CA . ASN B 1 288 ? 17.5 -19.078 3.893 1 89.94 288 ASN B CA 1
ATOM 4399 C C . ASN B 1 288 ? 18.109 -18.375 2.682 1 89.94 288 ASN B C 1
ATOM 4401 O O . ASN B 1 288 ? 18.188 -18.953 1.597 1 89.94 288 ASN B O 1
ATOM 4405 N N . GLU B 1 289 ? 18.438 -17.156 2.859 1 92 289 GLU B N 1
ATOM 4406 C CA . GLU B 1 289 ? 18.922 -16.297 1.772 1 92 289 GLU B CA 1
ATOM 4407 C C . GLU B 1 289 ? 20.172 -16.891 1.127 1 92 289 GLU B C 1
ATOM 4409 O O . GLU B 1 289 ? 20.281 -16.953 -0.1 1 92 289 GLU B O 1
ATOM 4414 N N . GLU B 1 290 ? 21.094 -17.328 1.946 1 93.88 290 GLU B N 1
ATOM 4415 C CA . GLU B 1 290 ? 22.359 -17.859 1.442 1 93.88 290 GLU B CA 1
ATOM 4416 C C . GLU B 1 290 ? 22.125 -19.094 0.574 1 93.88 290 GLU B C 1
ATOM 4418 O O . GLU B 1 290 ? 22.688 -19.219 -0.511 1 93.88 290 GLU B O 1
ATOM 4423 N N . GLU B 1 291 ? 21.328 -20 1.033 1 94.69 291 GLU B N 1
ATOM 4424 C CA . GLU B 1 291 ? 20.984 -21.172 0.25 1 94.69 291 GLU B CA 1
ATOM 4425 C C . GLU B 1 291 ? 20.25 -20.797 -1.031 1 94.69 291 GLU B C 1
ATOM 4427 O O . GLU B 1 291 ? 20.453 -21.422 -2.076 1 94.69 291 GLU B O 1
ATOM 4432 N N . GLY B 1 292 ? 19.406 -19.781 -0.928 1 93.81 292 GLY B N 1
ATOM 4433 C CA . GLY B 1 292 ? 18.719 -19.281 -2.113 1 93.81 292 GLY B CA 1
ATOM 4434 C C . GLY B 1 292 ? 19.672 -18.812 -3.201 1 93.81 292 GLY B C 1
ATOM 4435 O O . GLY B 1 292 ? 19.516 -19.188 -4.367 1 93.81 292 GLY B O 1
ATOM 4436 N N . VAL B 1 293 ? 20.594 -18.062 -2.76 1 94.19 293 VAL B N 1
ATOM 4437 C CA . VAL B 1 293 ? 21.578 -17.578 -3.717 1 94.19 293 VAL B CA 1
ATOM 4438 C C . VAL B 1 293 ? 22.312 -18.75 -4.352 1 94.19 293 VAL B C 1
ATOM 4440 O O . VAL B 1 293 ? 22.453 -18.812 -5.574 1 94.19 293 VAL B O 1
ATOM 4443 N N . SER B 1 294 ? 22.703 -19.641 -3.586 1 94.69 294 SER B N 1
ATOM 4444 C CA . SER B 1 294 ? 23.438 -20.812 -4.055 1 94.69 294 SER B CA 1
ATOM 4445 C C . SER B 1 294 ? 22.641 -21.609 -5.074 1 94.69 294 SER B C 1
ATOM 4447 O O . SER B 1 294 ? 23.172 -22.047 -6.094 1 94.69 294 SER B O 1
ATOM 4449 N N . VAL B 1 295 ? 21.438 -21.812 -4.762 1 93.44 295 VAL B N 1
ATOM 4450 C CA . VAL B 1 295 ? 20.578 -22.578 -5.652 1 93.44 295 VAL B CA 1
ATOM 4451 C C . VAL B 1 295 ? 20.469 -21.859 -7.004 1 93.44 295 VAL B C 1
ATOM 4453 O O . VAL B 1 295 ? 20.562 -22.5 -8.055 1 93.44 295 VAL B O 1
ATOM 4456 N N . PHE B 1 296 ? 20.281 -20.562 -7.055 1 94 296 PHE B N 1
ATOM 4457 C CA . PHE B 1 296 ? 20.203 -19.797 -8.297 1 94 296 PHE B C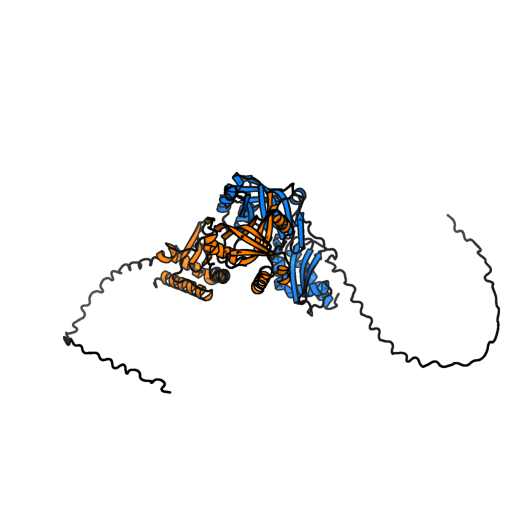A 1
ATOM 4458 C C . PHE B 1 296 ? 21.516 -19.875 -9.062 1 94 296 PHE B C 1
ATOM 4460 O O . PHE B 1 296 ? 21.516 -20.062 -10.281 1 94 296 PHE B O 1
ATOM 4467 N N . MET B 1 297 ? 22.562 -19.797 -8.344 1 94.5 297 MET B N 1
ATOM 4468 C CA . MET B 1 297 ? 23.859 -19.859 -9 1 94.5 297 MET B CA 1
ATOM 4469 C C . MET B 1 297 ? 24.062 -21.219 -9.672 1 94.5 297 MET B C 1
ATOM 4471 O O . MET B 1 297 ? 24.609 -21.297 -10.781 1 94.5 297 MET B O 1
ATOM 4475 N N . LYS B 1 298 ? 23.703 -22.219 -9.07 1 92.75 298 LYS B N 1
ATOM 4476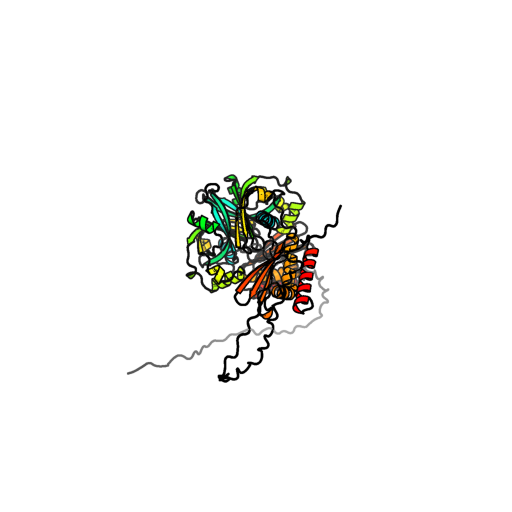 C CA . LYS B 1 298 ? 23.797 -23.547 -9.656 1 92.75 298 LYS B CA 1
ATOM 4477 C C . LYS B 1 298 ? 22.953 -23.656 -10.922 1 92.75 298 LYS B C 1
ATOM 4479 O O . LYS B 1 298 ? 23.375 -24.234 -11.922 1 92.75 298 LYS B O 1
ATOM 4484 N N . LEU B 1 299 ? 21.797 -23.094 -10.812 1 90.62 299 LEU B N 1
ATOM 4485 C CA . LEU B 1 299 ? 20.922 -23.109 -11.977 1 90.62 299 LEU B CA 1
ATOM 4486 C C . LEU B 1 299 ? 21.562 -22.344 -13.133 1 90.62 299 LEU B C 1
ATOM 4488 O O . LEU B 1 299 ? 21.5 -22.781 -14.281 1 90.62 299 LEU B O 1
ATOM 4492 N N . PHE B 1 300 ? 22.109 -21.219 -12.797 1 92.81 300 PHE B N 1
ATOM 4493 C CA . PHE B 1 300 ? 22.734 -20.391 -13.812 1 92.81 300 PHE B CA 1
ATOM 4494 C C . PHE B 1 300 ? 23.938 -21.109 -14.43 1 92.81 300 PHE B C 1
ATOM 4496 O O . PHE B 1 300 ? 24.141 -21.047 -15.648 1 92.81 300 PHE B O 1
ATOM 4503 N N . GLN B 1 301 ? 24.625 -21.734 -13.609 1 91.19 301 GLN B N 1
ATOM 4504 C CA . GLN B 1 301 ? 25.781 -22.484 -14.086 1 91.19 301 GLN B CA 1
ATOM 4505 C C . GLN B 1 301 ? 25.344 -23.625 -15.008 1 91.19 301 GLN B C 1
ATOM 4507 O O . GLN B 1 301 ? 25.969 -23.844 -16.047 1 91.19 301 GLN B O 1
ATOM 4512 N N . GLU B 1 302 ? 24.359 -24.344 -14.641 1 88.06 302 GLU B N 1
ATOM 4513 C CA . GLU B 1 302 ? 23.844 -25.422 -15.469 1 88.06 302 GLU B CA 1
ATOM 4514 C C . GLU B 1 302 ? 23.359 -24.891 -16.828 1 88.06 302 GLU B C 1
ATOM 4516 O O . GLU B 1 302 ? 23.609 -25.516 -17.859 1 88.06 302 GLU B O 1
ATOM 4521 N N . ALA B 1 303 ? 22.688 -23.781 -16.781 1 88.38 303 ALA B N 1
ATOM 4522 C CA . ALA B 1 303 ? 22.219 -23.172 -18.016 1 88.38 303 ALA B CA 1
ATOM 4523 C C . ALA B 1 303 ? 23.406 -22.766 -18.906 1 88.38 303 ALA B C 1
ATOM 4525 O O . ALA B 1 303 ? 23.359 -22.953 -20.125 1 88.38 303 ALA B O 1
ATOM 4526 N N . TYR B 1 304 ? 24.344 -22.219 -18.234 1 88.62 304 TYR B N 1
ATOM 4527 C CA . TYR B 1 304 ? 25.547 -21.828 -18.969 1 88.62 304 TYR B CA 1
ATOM 4528 C C . TYR B 1 304 ? 26.203 -23.031 -19.641 1 88.62 304 TYR B C 1
ATOM 4530 O O . TYR B 1 304 ? 26.578 -22.969 -20.797 1 88.62 304 TYR B O 1
ATOM 4538 N N . GLU B 1 305 ? 26.234 -24.109 -18.984 1 87.69 305 GLU B N 1
ATOM 4539 C CA . GLU B 1 305 ? 26.859 -25.328 -19.484 1 87.69 305 GLU B CA 1
ATOM 4540 C C . GLU B 1 305 ? 26.047 -25.922 -20.625 1 87.69 305 GLU B C 1
ATOM 4542 O O . GLU B 1 305 ? 26.609 -26.406 -21.609 1 87.69 305 GLU B O 1
ATOM 4547 N N . ARG B 1 306 ? 24.906 -25.812 -20.484 1 82.62 306 ARG B N 1
ATOM 4548 C CA . ARG B 1 306 ? 24.031 -26.344 -21.531 1 82.62 306 ARG B CA 1
ATOM 4549 C C . ARG B 1 306 ? 24.094 -25.5 -22.797 1 82.62 306 ARG B C 1
ATOM 4551 O O . ARG B 1 306 ? 24.109 -26.016 -23.906 1 82.62 306 ARG B O 1
ATOM 4558 N N . GLN B 1 307 ? 24.062 -24.266 -22.625 1 81.94 307 GLN B N 1
ATOM 4559 C CA . GLN B 1 307 ? 24.141 -23.359 -23.75 1 81.94 307 GLN B CA 1
ATOM 4560 C C . GLN B 1 307 ? 25.422 -23.562 -24.547 1 81.94 307 GLN B C 1
ATOM 4562 O O . GLN B 1 307 ? 25.438 -23.406 -25.766 1 81.94 307 GLN B O 1
ATOM 4567 N N . HIS B 1 308 ? 26.422 -23.938 -23.859 1 82.75 308 HIS B N 1
ATOM 4568 C CA . HIS B 1 308 ? 27.719 -24.109 -24.516 1 82.75 308 HIS B CA 1
ATOM 4569 C C . HIS B 1 308 ? 28 -25.578 -24.797 1 82.75 308 HIS B C 1
ATOM 4571 O O . HIS B 1 308 ? 29.094 -25.922 -25.25 1 82.75 308 HIS B O 1
ATOM 4577 N N . GLY B 1 309 ? 27.016 -26.438 -24.703 1 76.75 309 GLY B N 1
ATOM 4578 C CA . GLY B 1 309 ? 27.094 -27.828 -25.078 1 76.75 309 GLY B CA 1
ATOM 4579 C C . GLY B 1 309 ? 27.922 -28.672 -24.125 1 76.75 309 GLY B C 1
ATOM 4580 O O . GLY B 1 309 ? 28.453 -29.719 -24.484 1 76.75 309 GLY B O 1
ATOM 4581 N N . TRP B 1 310 ? 28.219 -28.078 -22.891 1 72.56 310 TRP B N 1
ATOM 4582 C CA . TRP B 1 310 ? 29.016 -28.812 -21.922 1 72.56 310 TRP B CA 1
ATOM 4583 C C . TRP B 1 310 ? 28.156 -29.812 -21.141 1 72.56 310 TRP B C 1
ATOM 4585 O O . TRP B 1 310 ? 28.688 -30.625 -20.391 1 72.56 310 TRP B O 1
ATOM 4595 N N . MET B 1 311 ? 26.922 -29.781 -21.188 1 63.22 311 MET B N 1
ATOM 4596 C CA . MET B 1 311 ? 25.953 -30.688 -20.578 1 63.22 311 MET B CA 1
ATOM 4597 C C . MET B 1 311 ? 24.828 -31.016 -21.562 1 63.22 311 MET B C 1
ATOM 4599 O O . MET B 1 311 ? 24.516 -30.219 -22.438 1 63.22 311 MET B O 1
#

InterPro domains:
  IPR012349 FMN-binding split barrel [G3DSA:2.30.110.10] (60-213)
  IPR019595 Domain of unknown function DUF2470 [PF10615] (225-289)
  IPR037119 Haem oxygenase HugZ-like superfamily [G3DSA:3.20.180.10] (214-311)

Solvent-accessible surface area (backbone atoms only — not comparable to full-atom values): 34555 Å² total; per-residue (Å²): 138,91,83,88,78,83,83,78,91,72,77,82,80,62,83,76,79,87,78,81,78,80,77,81,77,82,74,81,73,76,73,74,78,72,75,74,66,71,78,69,75,68,66,69,68,70,65,68,76,72,84,68,74,51,88,56,43,34,86,79,42,58,71,75,50,71,30,23,47,44,36,30,38,62,65,73,41,51,56,32,38,41,37,33,47,37,70,51,80,96,40,57,72,39,58,42,59,46,78,30,44,38,48,66,52,90,57,64,30,40,38,32,37,50,74,52,67,66,57,52,56,24,44,74,76,43,41,59,35,19,39,32,38,62,27,53,79,59,21,35,51,27,53,24,36,35,29,34,27,24,46,49,40,84,48,64,59,85,81,52,52,68,67,55,39,46,51,47,17,71,72,70,73,45,52,44,66,62,52,57,71,35,58,32,34,35,36,47,58,69,40,34,36,36,36,29,63,80,78,68,44,73,46,79,40,60,43,70,53,36,32,68,36,62,52,51,75,28,35,90,35,22,34,62,52,41,48,45,44,50,53,84,32,31,66,48,48,35,48,28,50,15,59,74,69,69,46,62,54,90,52,48,73,47,53,40,70,50,32,46,45,42,43,24,37,34,34,37,43,27,41,79,96,43,71,47,78,46,65,44,10,41,66,68,59,42,72,40,55,69,48,41,51,52,53,52,50,51,49,35,50,50,32,53,31,41,74,70,64,74,94,138,88,87,93,88,89,79,94,94,86,90,76,92,85,90,89,81,90,83,82,87,82,74,87,75,80,78,78,74,82,66,76,76,69,77,66,65,71,73,71,69,67,68,65,69,66,64,66,71,72,74,74,61,59,47,68,27,40,80,63,40,60,70,76,51,70,29,22,48,44,36,30,36,61,65,74,41,50,57,31,37,41,37,33,47,36,70,52,81,98,41,56,72,39,57,43,59,44,77,31,44,38,49,68,52,87,58,64,30,41,38,32,38,49,73,50,67,65,58,54,56,22,43,72,76,41,41,59,36,19,39,31,41,64,30,55,78,61,23,31,44,28,53,24,36,35,28,33,27,24,45,49,39,83,48,63,60,86,80,52,53,69,66,56,40,48,51,48,16,71,71,69,74,45,52,44,66,62,52,58,69,36,57,33,33,35,36,48,58,69,40,34,37,37,36,28,62,79,80,68,46,72,45,79,39,58,42,69,52,36,33,68,36,60,49,50,73,28,38,90,35,21,35,61,52,40,49,45,43,50,54,84,31,31,65,49,48,36,47,27,50,15,59,68,69,71,44,61,52,89,52,48,73,48,52,40,69,49,29,41,44,42,45,22,35,33,32,38,42,27,42,79,96,42,70,47,78,45,52,38,30,46,94,67,62,39,71,41,56,69,45,40,50,51,53,50,50,52,49,36,49,52,31,53,30,39,76,69,66,74,95

Sequence (622 aa):
MPLSSRSSFRASAWLSLLAAAPLDALQHSPRPATRIAPPRCVAAAAAAPSALPWGDLADNALRLTDAQLTRTVVDVCSQGTLCTTLEAAELEGAIFSSCEAYATDAAGHVLISLSSEQAKSNLKARRVASFFVRAASGGAAAGSAVTLIGEVEEMSVDEVSDAVLAKMSAATGHTAEEIGARPWRRLTPSRVHVSDAVRRVEAWVPPAEYAEAASNPLAPAAATLLHKMNGAHAESLKRFAAVYAGLDEAKVSSVELLGVDQLGFDMRVAQGSSSSVMRIGFRQPPANEEEGVSVFMKLFQEAYERQHGWMMPLSSRSSFRASAWLSLLAAAPLDALQHSPRPATRIAPPRCVAAAAAAPSALPWGDLADNALRLTDAQLTRTVVDVCSQGTLCTTLEAAELEGAIFSSCEAYATDAAGHVLISLSSEQAKSNLKARRVASFFVRAASGGAAAGSAVTLIGEVEEMSVDEVSDAVLAKMSAATGHTAEEIGARPWRRLTPSRVHVSDAVRRVEAWVPPAEYAEAASNPLAPAAATLLHKMNGAHAESLKRFAAVYAGLDEAKVSSVELLGVDQLGFDMRVAQGSSSSVMRIGFRQPPANEEEGVSVFMKLFQEAYERQHGWM

pLDDT: mean 80.61, std 26.22, range [15.56, 98.81]

Secondary structure (DSSP, 8-state):
------------------------------------------------------TTEESS-----HHHHHHHHHHH-SEEEEEEE--SGGGTT-EEEEEEEEEE-TT--EEEE---HHHHHHHHH--EEEEEEEPPTTSTTTTEEEEEEEEEEEE-GGGS-HHHHHHHHHHHSS-HHHHHHS-EEEEEEEEEEEEETTTTEEEEE-HHHHHHPPP-TTHHHHHHHHHHHHTTTHHHHHHHHHHHHT--GGG--EEEEEEE-SSEEEEEEEETTEEEEEEEEESS---SHHHHHHHHHHHHHHHHHHHTT--/-----------------------------------------------------THHHHTT-----HHHHHHHHHHH-SEEEEEEE--SGGGTT-EEEEEEEEEE-TT--EEEE---HHHHHHHHH--EEEEEEEPPTTSTTTTEEEEEEEEEEEE-GGGS-HHHHHHHHHHHSS-HHHHHHS-EEEEEEEEEEEEETTTTEEEEE-HHHHHHPPP-TTHHHHHHHHHHHHHTTHHHHHHHHHHHHT--GGG--EEEEEEE-SSEEEEEEEETTEEEEEEEE-SS---SHHHHHHHHHHHHHHHHHHHTT--

Radius of gyration: 38.43 Å; Cα contacts (8 Å, |Δi|>4): 1128; chains: 2; bounding box: 80×155×110 Å

Organism: Prymnesium parvum (NCBI:txid97485)

Nearest PDB structures (foldseek):
  6m09-assembly1_B  TM=8.317E-01  e=5.023E-17  Arabidopsis thaliana
  6m09-assembly2_C  TM=8.203E-01  e=5.321E-17  Arabidopsis thaliana
  5che-assembly1_D  TM=8.201E-01  e=1.587E-16  Arabidopsis thaliana
  6m0a-assembly2_D  TM=8.280E-01  e=1.885E-16  Arabidopsis thaliana
  5bnc-assembly1_B  TM=6.956E-01  e=1.997E-16  Mycolicibacterium smegmatis MC2 155

Foldseek 3Di:
DDDDDDDDDDDDPDDDDDDDDDDDDDDDDDDPPPPPDPPPPPPPPPPPPPLPPPPFWDPPFDDDDPLQLQLQQLALDFKWKKWFAQCPPVRGGPIDIDIWGWHADLQGKTKTLDDDPRRVVRCVVPQKIKIKTAHDFLFALHQKMKIFIFGKDWDALVVPDPVRLCVSCVRPVNHSVVSNVGTIIIGQGQWMWMAHPLVRDIDIDHSNSNRPHHYFLARVVRNVLQCCCVPVVFVLQLLLVCSNVVHDSVQWPGKGWGHDGQFFTKMWTDGVPDIDIDTIGGNGGDRYNVSSVVVSVVSSVVSVCVVVPVD/DDDDDDDDDDPDDDDDDDDDDDDDDDDDDPDDPPPPPPPPCPVPPPPPPPLPQLPVFFVDFDDDDPLQLQLQQLALDFKWKKWFAQPPPVRGGPIDIDIWGWHADLQGKTKTLDDDPRRVVRCVVPQKIKIKTAHDFLFAQHQKMKIFIFGKDWDALVVPDPVRLCVSCVRPVNHSVVSNVGTMIIGQGQWMWMAGPLVRDIDTDHSNSNSPHHYFLAGVVRNVLQCCCVPVVFVLQLLLCCSNVVHDSVQWPGKGWGHDGQFWTKMWTDGVPDIDITTTGQPGGDRYNVSSVVSSVVSSVVSVCVVVPND